Protein AF-0000000082341548 (afdb_homodimer)

Nearest PDB structures (foldseek):
  8r2v-assembly1_B  TM=9.257E-01  e=2.436E-39  Gelatoporia subvermispora
  8r2w-assembly1_B  TM=9.391E-01  e=2.231E-36  Trametes versicolor
  3n9t-assembly1_A-2  TM=8.975E-01  e=8.290E-33  Pseudomonas putida
  2xsr-assembly1_A-2  TM=8.683E-01  e=1.293E-25  Acinetobacter radioresistens
  2xsu-assembly1_A-2  TM=8.547E-01  e=1.013E-25  Acinetobacter radioresistens

Foldseek 3Di:
DPPPDDDDPFPDQPDDDLVCVLVSVLRVLVPDPDQVVSQVVNVVSVVVSCVCVVVVQDPVNVVVVVVLVVQQVVVDDPARNSVLVVCLLVLNQQVVCCLQFPDDPPADDAFGPDRHDDDQAEADEFLAEQAPAPPFQKEKEKEFEAARVRQGDWFKKKKKAFAHPQRDALSPDPPRPGHGRIHIYTQHNRRIGIYMHGFFAKDFDDLPTSVVVVCVVVVAGRIAAGWMWIWIDDPQWDIGTHIAGEPDHPCLPRHSSPGHDPSRHFHKDFQADPVVCVVSVHDGGGIYHYYYHYIGTPVRRLVVSLVVQCVVQVVVVFGWDDDPSHTGGDDDD/DPPPDDDDPFPDDPDDDLVCVLVSVLRVLVPDPPQVVSQVVNVVSVVVSCVCVVVVQDPVNVVVVVVLVVQQVVVDDPQRNSVVVVCLLVLNQQVVCCLQFPDDPPADDAFGPDRHDDDQAEADEFLAEQAPAPPFQKEKEKEFEAARVRQGDWFKKKKKAFAHPAGDALSPDPPRPGHGRIHIYTQHNRRIGIYMYGFFAKDFDDLPTSVVVVCVVVVAGRIAAGWMWIWIDDPQWDIGTHIAGEPDHPCLPRHSSPGHDPSRHFHKDFQADPVVCVVSVHDGGGIYHYYYHYIGTPVRRLVVSLVVQCVVQVVVVFGWDDDPSHTGGDDDD

Organism: NCBI:txid1220207

Radius of gyration: 29.76 Å; Cα contacts (8 Å, |Δi|>4): 1393; chains: 2; bounding box: 48×99×62 Å

Sequence (666 aa):
MPPTTPPSTLPPMKDLTTENITENVHLVNSQCTDPRLRYLLHRIVTHLHEFCLETRLGTEEWAAGVKFLTEIGQISDDLRHEMILLSDTLGVSSLVDAINHPRRPPATEGTVLGPFHTHDAEDMSHGAVLHSDPDATKLLVLASIKDCDGNPVDGVKVDVWEGDSKGFYDVQNPNRTGPDGRGVLRSDENGEFFFQAIVPVPYPIPMDGPVGKMLVALGRHPNRPGHVHFMLDKPGYDLLITALYPRGDPYETSDPVFGVKESLVVDLTTVEDEGMAKKYGVKVGTKLLKHDFVLLTEPQARELRKKNAIEAMEKQGRKVVFHNDLPIPAESSMPPTTPPSTLPPMKDLTTENITENVHLVNSQCTDPRLRYLLHRIVTHLHEFCLETRLGTEEWAAGVKFLTEIGQISDDLRHEMILLSDTLGVSSLVDAINHPRRPPATEGTVLGPFHTHDAEDMSHGAVLHSDPDATKLLVLASIKDCDGNPVDGVKVDVWEGDSKGFYDVQNPNRTGPDGRGVLRSDENGEFFFQAIVPVPYPIPMDGPVGKMLVALGRHPNRPGHVHFMLDKPGYDLLITALYPRGDPYETSDPVFGVKESLVVDLTTVEDEGMAKKYGVKVGTKLLKHDFVLLTEPQARELRKKNAIEAMEKQGRKVVFHNDLPIPAESS

Secondary structure (DSSP, 8-state):
----SPPPSSPP--S--TTTHHHHHHHHHTT-S-HHHHHHHHHHHHHHHHHHHHHT--HHHHHHHHHHHHHHHHH--SS--HHHHHHHHTTHHHHHHHHHS---TTSPPP----S---S-PPB--TT-B----TTSPEEEEEEEEEETTS-B-TT-EEEEE---TTS--GGG-TT--S--SEEEEE--TTSEEEEEEE----EEPP-SSHHHHHHHHHT---EEPP-EEEEEE-TTB--EEEEEEETT-TTTT--TT----GGGEE--EE--SHHHHHHHT--TT-EEEEEEEEEPBHHHHHHHHHHHHHHHHHHTT--EEEETTEEEEPP--/----SPPPSSPPPP---TTTHHHHHHHHHTT-S-HHHHHHHHHHHHHHHHHHHHHT--HHHHHHHHHHHHHHHHH--SS--HHHHHHHHTTHHHHHHHHHS---TTSPPP----S---S-PPB--TT-B----TTSPEEEEEEEEEETTS-B-TT-EEEEE---TTS--GGG-TT--S--SEEEEE--TTSEEEEEEE----EEPP-SSHHHHHHHHHT---EEPP-EEEEEE-TTB--EEEEEEETT-TTTT--TT----GGGEE--EE--SHHHHHHHT--TT-EEEEEEEEEPBHHHHHHHHHHHHHHHHHHTT--EEEETTEEEEPP--

Solvent-accessible surface area (backbone atoms only — not comparable to full-atom values): 35136 Å² total; per-residue (Å²): 109,77,72,82,69,75,65,73,90,59,74,67,55,66,62,61,38,84,84,44,41,65,59,45,52,46,57,58,43,62,55,21,79,48,65,61,60,36,50,52,52,45,49,51,46,51,41,54,52,48,50,38,56,64,48,52,44,43,62,68,57,50,51,50,50,47,50,45,50,29,48,26,13,54,70,32,55,97,66,39,40,45,53,54,47,45,34,22,54,62,41,48,43,29,41,36,43,45,53,66,48,51,64,54,85,76,27,53,68,61,32,46,78,69,54,79,74,73,87,72,49,47,82,46,59,78,55,38,69,35,55,84,62,82,85,36,54,55,21,40,39,45,36,34,32,22,35,78,84,65,46,53,39,51,63,30,36,34,39,33,41,34,45,38,71,68,27,48,42,43,84,75,40,91,80,56,85,63,74,46,25,32,31,26,38,53,23,35,84,72,4,37,41,38,35,29,43,55,58,50,39,46,25,58,55,80,57,89,48,57,61,23,53,49,31,56,66,27,60,46,67,51,38,32,41,20,40,44,36,38,33,40,43,39,94,68,37,41,70,40,35,25,54,42,26,56,63,84,44,81,26,61,41,52,36,46,42,56,49,59,35,63,92,34,49,37,72,71,49,57,37,78,42,66,65,60,17,62,73,64,72,50,55,67,65,33,32,28,40,72,52,77,43,23,41,42,39,36,69,59,36,50,50,52,38,50,54,52,47,49,53,42,28,46,74,69,74,40,56,72,40,71,59,95,88,35,63,36,75,47,76,84,126,109,76,73,82,69,76,64,74,92,59,75,68,52,67,68,60,37,84,85,43,41,65,58,48,51,45,56,58,42,62,54,22,79,48,63,62,61,36,50,54,52,46,49,51,44,50,41,53,52,50,50,39,57,63,49,52,42,42,62,68,57,50,52,50,50,47,51,45,50,30,49,26,13,53,68,31,54,98,67,40,39,44,51,55,46,46,34,21,55,62,39,47,45,30,44,36,43,45,52,67,49,51,62,52,87,77,28,53,67,61,33,46,78,69,55,78,75,74,88,73,49,49,82,47,59,77,56,38,69,34,53,84,61,83,86,38,53,56,21,40,38,46,36,34,30,21,35,78,85,65,45,54,39,51,62,30,38,34,39,36,39,35,47,38,71,68,28,48,41,42,84,75,41,92,80,54,87,63,74,46,25,33,30,26,38,53,23,36,83,71,4,36,43,38,34,30,44,54,58,52,40,48,25,59,54,80,57,89,49,59,61,23,52,49,31,56,67,27,61,45,68,52,38,31,41,21,38,45,36,37,34,40,44,40,95,70,37,42,71,39,36,26,51,42,27,58,64,83,44,81,25,60,41,53,35,45,42,57,49,62,36,61,92,33,48,38,72,70,49,57,38,79,44,67,66,58,16,62,72,64,73,51,56,69,65,34,32,27,38,72,50,76,43,22,42,44,38,36,68,58,35,50,51,52,38,49,52,51,46,50,53,40,29,47,76,71,74,39,57,70,40,70,57,95,88,35,64,37,75,47,75,83,126

InterPro domains:
  IPR000627 Intradiol ring-cleavage dioxygenase, C-terminal [PF00775] (114-277)
  IPR007535 Catechol dioxygenase, N-terminal [PF04444] (34-105)
  IPR015889 Intradiol ring-cleavage dioxygenase, core [G3DSA:2.60.130.10] (13-313)
  IPR015889 Intradiol ring-cleavage dioxygenase, core [SSF49482] (11-295)
  IPR039390 Hydroxyquinol/catechol 1,2-dioxygenase [cd03461] (19-296)
  IPR050770 Intradiol Ring-Cleavage Dioxygenase [PTHR33711] (21-304)

Structure (mmCIF, N/CA/C/O backbone):
data_AF-0000000082341548-model_v1
#
loop_
_entity.id
_entity.type
_entity.pdbx_description
1 polymer 'Intradiol ring-cleavage dioxygenase'
#
loop_
_atom_site.group_PDB
_atom_site.id
_atom_site.type_symbol
_atom_site.label_atom_id
_atom_site.label_alt_id
_atom_site.label_comp_id
_atom_site.label_asym_id
_atom_site.label_entity_id
_atom_site.label_seq_id
_atom_site.pdbx_PDB_ins_code
_atom_site.Cartn_x
_atom_site.Cartn_y
_atom_site.Cartn_z
_atom_site.occupancy
_atom_site.B_iso_or_equiv
_atom_site.auth_seq_id
_atom_site.auth_comp_id
_atom_site.auth_asym_id
_atom_site.auth_atom_id
_atom_site.pdbx_PDB_model_num
ATOM 1 N N . MET A 1 1 ? 18.797 14.516 21.672 1 35.66 1 MET A N 1
ATOM 2 C CA . MET A 1 1 ? 19.938 15.219 21.094 1 35.66 1 MET A CA 1
ATOM 3 C C . MET A 1 1 ? 19.562 15.867 19.766 1 35.66 1 MET A C 1
ATOM 5 O O . MET A 1 1 ? 18.672 15.383 19.078 1 35.66 1 MET A O 1
ATOM 9 N N . PRO A 1 2 ? 19.828 17.156 19.625 1 42.94 2 PRO A N 1
ATOM 10 C CA . PRO A 1 2 ? 19.562 17.797 18.328 1 42.94 2 PRO A CA 1
ATOM 11 C C . PRO A 1 2 ? 20.016 16.938 17.156 1 42.94 2 PRO A C 1
ATOM 13 O O . PRO A 1 2 ? 20.984 16.172 17.281 1 42.94 2 PRO A O 1
ATOM 16 N N . PRO A 1 3 ? 19.047 16.688 16.203 1 51.81 3 PRO A N 1
ATOM 17 C CA . PRO A 1 3 ? 19.422 15.828 15.078 1 51.81 3 PRO A CA 1
ATOM 18 C C . PRO A 1 3 ? 20.734 16.25 14.422 1 51.81 3 PRO A C 1
ATOM 20 O O . PRO A 1 3 ? 21 17.438 14.289 1 51.81 3 PRO A O 1
ATOM 23 N N . THR A 1 4 ? 21.766 15.422 14.531 1 52.91 4 THR A N 1
ATOM 24 C CA . THR A 1 4 ? 23.125 15.57 14.039 1 52.91 4 THR A CA 1
ATOM 25 C C . THR A 1 4 ? 23.156 15.609 12.516 1 52.91 4 THR A C 1
ATOM 27 O O . THR A 1 4 ? 24.234 15.68 11.906 1 52.91 4 THR A O 1
ATOM 30 N N . THR A 1 5 ? 22.109 15.234 11.875 1 55.88 5 THR A N 1
ATOM 31 C CA . THR A 1 5 ? 22.328 15.133 10.438 1 55.88 5 THR A CA 1
ATOM 32 C C . THR A 1 5 ? 22.125 16.484 9.758 1 55.88 5 THR A C 1
ATOM 34 O O . THR A 1 5 ? 21.156 17.188 10.031 1 55.88 5 THR A O 1
ATOM 37 N N . PRO A 1 6 ? 23.172 16.953 9.055 1 56.56 6 PRO A N 1
ATOM 38 C CA . PRO A 1 6 ? 23.078 18.234 8.359 1 56.56 6 PRO A CA 1
ATOM 39 C C . PRO A 1 6 ? 21.875 18.328 7.438 1 56.56 6 PRO A C 1
ATOM 41 O O . PRO A 1 6 ? 21.359 17.312 6.977 1 56.56 6 PRO A O 1
ATOM 44 N N . PRO A 1 7 ? 21.328 19.625 7.406 1 54.72 7 PRO A N 1
ATOM 45 C CA . PRO A 1 7 ? 20.219 19.859 6.461 1 54.72 7 PRO A CA 1
ATOM 46 C C . PRO A 1 7 ? 20.594 19.469 5.027 1 54.72 7 PRO A C 1
ATOM 48 O O . PRO A 1 7 ? 21.766 19.406 4.684 1 54.72 7 PRO A O 1
ATOM 51 N N . SER A 1 8 ? 19.578 19 4.246 1 59.19 8 SER A N 1
ATOM 52 C CA . SER A 1 8 ? 19.703 18.562 2.859 1 59.19 8 SER A CA 1
ATOM 53 C C . SER A 1 8 ? 20.359 19.656 2.004 1 59.19 8 SER A C 1
ATOM 55 O O . SER A 1 8 ? 20.203 20.844 2.277 1 59.19 8 SER A O 1
ATOM 57 N N . THR A 1 9 ? 21.328 19.312 1.207 1 63.72 9 THR A N 1
ATOM 58 C CA . THR A 1 9 ? 21.938 20.172 0.201 1 63.72 9 THR A CA 1
ATOM 59 C C . THR A 1 9 ? 20.969 20.422 -0.953 1 63.72 9 THR A C 1
ATOM 61 O O . THR A 1 9 ? 21.344 21.078 -1.939 1 63.72 9 THR A O 1
ATOM 64 N N . LEU A 1 10 ? 19.781 19.922 -0.752 1 68.88 10 LEU A N 1
ATOM 65 C CA . LEU A 1 10 ? 18.797 20.094 -1.819 1 68.88 10 LEU A CA 1
ATOM 66 C C . LEU A 1 10 ? 18.266 21.531 -1.84 1 68.88 10 LEU A C 1
ATOM 68 O O . LEU A 1 10 ? 18.312 22.219 -0.824 1 68.88 10 LEU A O 1
ATOM 72 N N . PRO A 1 11 ? 17.844 22.016 -3.066 1 67.19 11 PRO A N 1
ATOM 73 C CA . PRO A 1 11 ? 17.109 23.281 -3.088 1 67.19 11 PRO A CA 1
ATOM 74 C C . PRO A 1 11 ? 15.922 23.297 -2.125 1 67.19 11 PRO A C 1
ATOM 76 O O . PRO A 1 11 ? 15.336 22.25 -1.854 1 67.19 11 PRO A O 1
ATOM 79 N N . PRO A 1 12 ? 15.852 24.453 -1.554 1 71.56 12 PRO A N 1
ATOM 80 C CA . PRO A 1 12 ? 14.742 24.547 -0.604 1 71.56 12 PRO A CA 1
ATOM 81 C C . PRO A 1 12 ? 13.406 24.125 -1.217 1 71.56 12 PRO A C 1
ATOM 83 O O . PRO A 1 12 ? 13.141 24.406 -2.389 1 71.56 12 PRO A O 1
ATOM 86 N N . MET A 1 13 ? 12.703 23.109 -0.523 1 65.38 13 MET A N 1
ATOM 87 C CA . MET A 1 13 ? 11.359 22.703 -0.927 1 65.38 13 MET A CA 1
ATOM 88 C C . MET A 1 13 ? 10.406 23.906 -0.916 1 65.38 13 MET A C 1
ATOM 90 O O . MET A 1 13 ? 10.484 24.75 -0.026 1 65.38 13 MET A O 1
ATOM 94 N N . LYS A 1 14 ? 10.047 24.625 -1.919 1 61.66 14 LYS A N 1
ATOM 95 C CA . LYS A 1 14 ? 9.164 25.781 -2.043 1 61.66 14 LYS A CA 1
ATOM 96 C C . LYS A 1 14 ? 7.719 25.406 -1.726 1 61.66 14 LYS A C 1
ATOM 98 O O . LYS A 1 14 ? 7.25 24.344 -2.104 1 61.66 14 LYS A O 1
ATOM 103 N N . ASP A 1 15 ? 7.078 26.234 -1.051 1 70 15 ASP A N 1
ATOM 104 C CA . ASP A 1 15 ? 5.672 26.484 -0.755 1 70 15 ASP A CA 1
ATOM 105 C C . ASP A 1 15 ? 4.797 25.312 -1.215 1 70 15 ASP A C 1
ATOM 107 O O . ASP A 1 15 ? 4.273 25.328 -2.332 1 70 15 ASP A O 1
ATOM 111 N N . LEU A 1 16 ? 4.648 24.297 -0.429 1 75.44 16 LEU A N 1
ATOM 112 C CA . LEU A 1 16 ? 3.953 23.062 -0.777 1 75.44 16 LEU A CA 1
ATOM 113 C C . LEU A 1 16 ? 2.512 23.344 -1.187 1 75.44 16 LEU A C 1
ATOM 115 O O . LEU A 1 16 ? 1.784 24.047 -0.474 1 75.44 16 LEU A O 1
ATOM 119 N N . THR A 1 17 ? 2.203 23.094 -2.395 1 76.62 17 THR A N 1
ATOM 120 C CA . THR A 1 17 ? 0.848 23.125 -2.934 1 76.62 17 THR A CA 1
ATOM 121 C C . THR A 1 17 ? 0.479 21.781 -3.551 1 76.62 17 THR A C 1
ATOM 123 O O . THR A 1 17 ? 1.332 20.906 -3.697 1 76.62 17 THR A O 1
ATOM 126 N N . THR A 1 18 ? -0.819 21.562 -3.801 1 75.44 18 THR A N 1
ATOM 127 C CA . THR A 1 18 ? -1.267 20.359 -4.473 1 75.44 18 THR A CA 1
ATOM 128 C C . THR A 1 18 ? -0.593 20.203 -5.836 1 75.44 18 THR A C 1
ATOM 130 O O . THR A 1 18 ? -0.419 19.094 -6.332 1 75.44 18 THR A O 1
ATOM 133 N N . GLU A 1 19 ? -0.156 21.312 -6.352 1 79 19 GLU A N 1
ATOM 134 C CA . GLU A 1 19 ? 0.402 21.297 -7.703 1 79 19 GLU A CA 1
ATOM 135 C C . GLU A 1 19 ? 1.886 20.938 -7.684 1 79 19 GLU A C 1
ATOM 137 O O . GLU A 1 19 ? 2.416 20.422 -8.664 1 79 19 GLU A O 1
ATOM 142 N N . ASN A 1 20 ? 2.5 21.172 -6.535 1 88.06 20 ASN A N 1
ATOM 143 C CA . ASN A 1 20 ? 3.947 21 -6.602 1 88.06 20 ASN A CA 1
ATOM 144 C C . ASN A 1 20 ? 4.426 19.922 -5.641 1 88.06 20 ASN A C 1
ATOM 146 O O . ASN A 1 20 ? 5.613 19.594 -5.609 1 88.06 20 ASN A O 1
ATOM 150 N N . ILE A 1 21 ? 3.529 19.391 -4.898 1 90.56 21 ILE A N 1
ATOM 151 C CA . ILE A 1 21 ? 3.92 18.422 -3.875 1 90.56 21 ILE A CA 1
ATOM 152 C C . ILE A 1 21 ? 4.605 17.219 -4.527 1 90.56 21 ILE A C 1
ATOM 154 O O . ILE A 1 21 ? 5.602 16.719 -4.008 1 90.56 21 ILE A O 1
ATOM 158 N N . THR A 1 22 ? 4.125 16.75 -5.633 1 94.38 22 THR A N 1
ATOM 159 C CA . THR A 1 22 ? 4.723 15.602 -6.312 1 94.38 22 THR A CA 1
ATOM 160 C C . THR A 1 22 ? 6.168 15.898 -6.703 1 94.38 22 THR A C 1
ATOM 162 O O . THR A 1 22 ? 7.062 15.094 -6.453 1 94.38 22 THR A O 1
ATOM 165 N N . GLU A 1 23 ? 6.391 17.062 -7.242 1 93.62 23 GLU A N 1
ATOM 166 C CA . GLU A 1 23 ? 7.734 17.453 -7.645 1 93.62 23 GLU A CA 1
ATOM 167 C C . GLU A 1 23 ? 8.664 17.562 -6.441 1 93.62 23 GLU A C 1
ATOM 169 O O . GLU A 1 23 ? 9.844 17.219 -6.523 1 93.62 23 GLU A O 1
ATOM 174 N N . ASN A 1 24 ? 8.141 18.078 -5.367 1 92.19 24 ASN A N 1
ATOM 175 C CA . ASN A 1 24 ? 8.945 18.203 -4.152 1 92.19 24 ASN A CA 1
ATOM 176 C C . ASN A 1 24 ? 9.352 16.844 -3.609 1 92.19 24 ASN A C 1
ATOM 178 O O . ASN A 1 24 ? 10.492 16.656 -3.176 1 92.19 24 ASN A O 1
ATOM 182 N N . VAL A 1 25 ? 8.461 15.883 -3.617 1 94.44 25 VAL A N 1
ATOM 183 C CA . VAL A 1 25 ? 8.789 14.539 -3.143 1 94.44 25 VAL A CA 1
ATOM 184 C C . VAL A 1 25 ? 9.859 13.93 -4.039 1 94.44 25 VAL A C 1
ATOM 186 O O . VAL A 1 25 ? 10.812 13.32 -3.551 1 94.44 25 VAL A O 1
ATOM 189 N N . HIS A 1 26 ? 9.711 14.125 -5.375 1 95.06 26 HIS A N 1
ATOM 190 C CA . HIS A 1 26 ? 10.711 13.617 -6.309 1 95.06 26 HIS A CA 1
ATOM 191 C C . HIS A 1 26 ? 12.07 14.242 -6.047 1 95.06 26 HIS A C 1
ATOM 193 O O . HIS A 1 26 ? 13.102 13.562 -6.109 1 95.06 26 HIS A O 1
ATOM 199 N N . LEU A 1 27 ? 12.062 15.523 -5.773 1 92.38 27 LEU A N 1
ATOM 200 C CA . LEU A 1 27 ? 13.312 16.234 -5.512 1 92.38 27 LEU A CA 1
ATOM 201 C C . LEU A 1 27 ? 14.008 15.664 -4.277 1 92.38 27 LEU A C 1
ATOM 203 O O . LEU A 1 27 ? 15.211 15.391 -4.309 1 92.38 27 LEU A O 1
ATOM 207 N N . VAL A 1 28 ? 13.328 15.484 -3.25 1 91.56 28 VAL A N 1
ATOM 208 C CA . VAL A 1 28 ? 13.898 14.953 -2.016 1 91.56 28 VAL A CA 1
ATOM 209 C C . VAL A 1 28 ? 14.398 13.531 -2.248 1 91.56 28 VAL A C 1
ATOM 211 O O . VAL A 1 28 ? 15.461 13.148 -1.756 1 91.56 28 VAL A O 1
ATOM 214 N N . ASN A 1 29 ? 13.648 12.695 -3.006 1 94 29 ASN A N 1
ATOM 215 C CA . ASN A 1 29 ? 14.008 11.305 -3.279 1 94 29 ASN A CA 1
ATOM 216 C C . ASN A 1 29 ? 15.203 11.211 -4.227 1 94 29 ASN A C 1
ATOM 218 O O . ASN A 1 29 ? 15.836 10.156 -4.336 1 94 29 ASN A O 1
ATOM 222 N N . SER A 1 30 ? 15.508 12.273 -4.93 1 92.12 30 SER A N 1
ATOM 223 C CA . SER A 1 30 ? 16.594 12.258 -5.898 1 92.12 30 SER A CA 1
ATOM 224 C C . SER A 1 30 ? 17.953 12.102 -5.211 1 92.12 30 SER A C 1
ATOM 226 O O . SER A 1 30 ? 18.953 11.812 -5.863 1 92.12 30 SER A O 1
ATOM 228 N N . GLN A 1 31 ? 17.969 12.188 -3.908 1 91.75 31 GLN A N 1
ATOM 229 C CA . GLN A 1 31 ? 19.188 11.992 -3.135 1 91.75 31 GLN A CA 1
ATOM 230 C C . GLN A 1 31 ? 19.594 10.523 -3.088 1 91.75 31 GLN A C 1
ATOM 232 O O . GLN A 1 31 ? 20.719 10.188 -2.711 1 91.75 31 GLN A O 1
ATOM 237 N N . CYS A 1 32 ? 18.672 9.695 -3.414 1 94.69 32 CYS A N 1
ATOM 238 C CA . CYS A 1 32 ? 18.922 8.266 -3.389 1 94.69 32 CYS A CA 1
ATOM 239 C C . CYS A 1 32 ? 20.031 7.887 -4.367 1 94.69 32 CYS A C 1
ATOM 241 O O . CYS A 1 32 ? 19.938 8.203 -5.555 1 94.69 32 CYS A O 1
ATOM 243 N N . THR A 1 33 ? 21.016 7.133 -3.941 1 94.88 33 THR A N 1
ATOM 244 C CA . THR A 1 33 ? 22.172 6.809 -4.762 1 94.88 33 THR A CA 1
ATOM 245 C C . THR A 1 33 ? 21.922 5.547 -5.582 1 94.88 33 THR A C 1
ATOM 247 O O . THR A 1 33 ? 22.594 5.316 -6.594 1 94.88 33 THR A O 1
ATOM 250 N N . ASP A 1 34 ? 21.031 4.73 -5.199 1 96.12 34 ASP A N 1
ATOM 251 C CA . ASP A 1 34 ? 20.672 3.553 -5.98 1 96.12 34 ASP A CA 1
ATOM 252 C C . ASP A 1 34 ? 19.703 3.926 -7.109 1 96.12 34 ASP A C 1
ATOM 254 O O . ASP A 1 34 ? 18.547 4.25 -6.863 1 96.12 34 ASP A O 1
ATOM 258 N N . PRO A 1 35 ? 20.125 3.863 -8.328 1 95.88 35 PRO A N 1
ATOM 259 C CA . PRO A 1 35 ? 19.297 4.355 -9.43 1 95.88 35 PRO A CA 1
ATOM 260 C C . PRO A 1 35 ? 18.016 3.539 -9.609 1 95.88 35 PRO A C 1
ATOM 262 O O . PRO A 1 35 ? 17 4.074 -10.055 1 95.88 35 PRO A O 1
ATOM 265 N N . ARG A 1 36 ? 18.062 2.268 -9.281 1 97.25 36 ARG A N 1
ATOM 266 C CA . ARG A 1 36 ? 16.875 1.43 -9.414 1 97.25 36 ARG A CA 1
ATOM 267 C C . ARG A 1 36 ? 15.828 1.79 -8.375 1 97.25 36 ARG A C 1
ATOM 269 O O . ARG A 1 36 ? 14.656 1.979 -8.703 1 97.25 36 ARG A O 1
ATOM 276 N N . LEU A 1 37 ? 16.328 1.922 -7.125 1 97.44 37 LEU A N 1
ATOM 277 C CA . LEU A 1 37 ? 15.406 2.314 -6.059 1 97.44 37 LEU A CA 1
ATOM 278 C C . LEU A 1 37 ? 14.82 3.697 -6.324 1 97.44 37 LEU A C 1
ATOM 280 O O . LEU A 1 37 ? 13.625 3.922 -6.125 1 97.44 37 LEU A O 1
ATOM 284 N N . ARG A 1 38 ? 15.633 4.582 -6.77 1 96.62 38 ARG A N 1
ATOM 285 C CA . ARG A 1 38 ? 15.195 5.934 -7.094 1 96.62 38 ARG A CA 1
ATOM 286 C C . ARG A 1 38 ? 14.102 5.91 -8.156 1 96.62 38 ARG A C 1
ATOM 288 O O . ARG A 1 38 ? 13.102 6.625 -8.047 1 96.62 38 ARG A O 1
ATOM 295 N N . TYR A 1 39 ? 14.273 5.086 -9.195 1 96.25 39 TYR A N 1
ATOM 296 C CA . TYR A 1 39 ? 13.305 4.953 -10.273 1 96.25 39 TYR A CA 1
ATOM 297 C C . TYR A 1 39 ? 11.984 4.395 -9.75 1 96.25 39 TYR A C 1
ATOM 299 O O . TYR A 1 39 ? 10.914 4.926 -10.055 1 96.25 39 TYR A O 1
ATOM 307 N N . LEU A 1 40 ? 12.055 3.33 -8.93 1 97.81 40 LEU A N 1
ATOM 308 C CA . LEU A 1 40 ? 10.852 2.701 -8.391 1 97.81 40 LEU A CA 1
ATOM 309 C C . LEU A 1 40 ? 10.062 3.688 -7.543 1 97.81 40 LEU A C 1
ATOM 311 O O . LEU A 1 40 ? 8.844 3.811 -7.695 1 97.81 40 LEU A O 1
ATOM 315 N N . LEU A 1 41 ? 10.734 4.449 -6.664 1 97.94 41 LEU A N 1
ATOM 316 C CA . LEU A 1 41 ? 10.039 5.371 -5.773 1 97.94 41 LEU A CA 1
ATOM 317 C C . LEU A 1 41 ? 9.492 6.57 -6.543 1 97.94 41 LEU A C 1
ATOM 319 O O . LEU A 1 41 ? 8.445 7.113 -6.191 1 97.94 41 LEU A O 1
ATOM 323 N N . HIS A 1 42 ? 10.25 6.961 -7.562 1 97 42 HIS A N 1
ATOM 324 C CA . HIS A 1 42 ? 9.727 8.023 -8.414 1 97 42 HIS A CA 1
ATOM 325 C C . HIS A 1 42 ? 8.391 7.633 -9.031 1 97 42 HIS A C 1
ATOM 327 O O . HIS A 1 42 ? 7.434 8.406 -8.992 1 97 42 HIS A O 1
ATOM 333 N N . ARG A 1 43 ? 8.305 6.449 -9.539 1 97.12 43 ARG A N 1
ATOM 334 C CA . ARG A 1 43 ? 7.086 6 -10.203 1 97.12 43 ARG A CA 1
ATOM 335 C C . ARG A 1 43 ? 5.977 5.738 -9.195 1 97.12 43 ARG A C 1
ATOM 337 O O . ARG A 1 43 ? 4.816 6.07 -9.438 1 97.12 43 ARG A O 1
ATOM 344 N N . ILE A 1 44 ? 6.309 5.16 -8.016 1 97.81 44 ILE A N 1
ATOM 345 C CA . ILE A 1 44 ? 5.305 4.887 -6.992 1 97.81 44 ILE A CA 1
ATOM 346 C C . ILE A 1 44 ? 4.668 6.195 -6.531 1 97.81 44 ILE A C 1
ATOM 348 O O . ILE A 1 44 ? 3.441 6.285 -6.422 1 97.81 44 ILE A O 1
ATOM 352 N N . VAL A 1 45 ? 5.465 7.203 -6.246 1 98.06 45 VAL A N 1
ATOM 353 C CA . VAL A 1 45 ? 4.961 8.492 -5.785 1 98.06 45 VAL A CA 1
ATOM 354 C C . VAL A 1 45 ? 4.086 9.125 -6.867 1 98.06 45 VAL A C 1
ATOM 356 O O . VAL A 1 45 ? 3 9.633 -6.578 1 98.06 45 VAL A O 1
ATOM 359 N N . THR A 1 46 ? 4.547 9.023 -8.125 1 97.75 46 THR A N 1
ATOM 360 C CA . THR A 1 46 ? 3.779 9.586 -9.234 1 97.75 46 THR A CA 1
ATOM 361 C C . THR A 1 46 ? 2.402 8.93 -9.32 1 97.75 46 THR A C 1
ATOM 363 O O . THR A 1 46 ? 1.384 9.625 -9.375 1 97.75 46 THR A O 1
ATOM 366 N N . HIS A 1 47 ? 2.332 7.637 -9.305 1 98.38 47 HIS A N 1
ATOM 367 C CA . HIS A 1 47 ? 1.072 6.914 -9.43 1 98.38 47 HIS A CA 1
ATOM 368 C C . HIS A 1 47 ? 0.17 7.172 -8.227 1 98.38 47 HIS A C 1
ATOM 370 O O . HIS A 1 47 ? -1.039 7.355 -8.383 1 98.38 47 HIS A O 1
ATOM 376 N N . LEU A 1 48 ? 0.739 7.203 -6.98 1 98.31 48 LEU A N 1
ATOM 377 C CA . LEU A 1 48 ? -0.044 7.457 -5.777 1 98.31 48 LEU A CA 1
ATOM 378 C C . LEU A 1 48 ? -0.669 8.844 -5.816 1 98.31 48 LEU A C 1
ATOM 380 O O . LEU A 1 48 ? -1.856 9.008 -5.527 1 98.31 48 LEU A O 1
ATOM 384 N N . HIS A 1 49 ? 0.151 9.828 -6.148 1 97.75 49 HIS A N 1
ATOM 385 C CA . HIS A 1 49 ? -0.337 11.203 -6.172 1 97.75 49 HIS A CA 1
ATOM 386 C C . HIS A 1 49 ? -1.364 11.398 -7.281 1 97.75 49 HIS A C 1
ATOM 388 O O . HIS A 1 49 ? -2.379 12.07 -7.078 1 97.75 49 HIS A O 1
ATOM 394 N N . GLU A 1 50 ? -1.144 10.828 -8.461 1 96.75 50 GLU A N 1
ATOM 395 C CA . GLU A 1 50 ? -2.123 10.914 -9.539 1 96.75 50 GLU A CA 1
ATOM 396 C C . GLU A 1 50 ? -3.447 10.273 -9.133 1 96.75 50 GLU A C 1
ATOM 398 O O . GLU A 1 50 ? -4.52 10.805 -9.43 1 96.75 50 GLU A O 1
ATOM 403 N N . PHE A 1 51 ? -3.385 9.164 -8.5 1 97.56 51 PHE A N 1
ATOM 404 C CA . PHE A 1 51 ? -4.586 8.508 -7.984 1 97.56 51 PHE A CA 1
ATOM 405 C C . PHE A 1 51 ? -5.363 9.445 -7.07 1 97.56 51 PHE A C 1
ATOM 407 O O . PHE A 1 51 ? -6.578 9.594 -7.215 1 97.56 51 PHE A O 1
ATOM 414 N N . CYS A 1 52 ? -4.641 10.047 -6.07 1 97.44 52 CYS A N 1
ATOM 415 C CA . CYS A 1 52 ? -5.285 10.961 -5.137 1 97.44 52 CYS A CA 1
ATOM 416 C C . CYS A 1 52 ? -5.906 12.141 -5.871 1 97.44 52 CYS A C 1
ATOM 418 O O . CYS A 1 52 ? -7.047 12.523 -5.594 1 97.44 52 CYS A O 1
ATOM 420 N N . LEU A 1 53 ? -5.18 12.703 -6.828 1 95.25 53 LEU A N 1
ATOM 421 C CA . LEU A 1 53 ? -5.609 13.914 -7.52 1 95.25 53 LEU A CA 1
ATOM 422 C C . LEU A 1 53 ? -6.793 13.625 -8.438 1 95.25 53 LEU A C 1
ATOM 424 O O . LEU A 1 53 ? -7.77 14.383 -8.453 1 95.25 53 LEU A O 1
ATOM 428 N N . GLU A 1 54 ? -6.766 12.516 -9.156 1 93.88 54 GLU A N 1
ATOM 429 C CA . GLU A 1 54 ? -7.805 12.234 -10.141 1 93.88 54 GLU A CA 1
ATOM 430 C C . GLU A 1 54 ? -9.102 11.805 -9.469 1 93.88 54 GLU A C 1
ATOM 432 O O . GLU A 1 54 ? -10.195 12.109 -9.961 1 93.88 54 GLU A O 1
ATOM 437 N N . THR A 1 55 ? -8.969 11.133 -8.336 1 95.81 55 THR A N 1
ATOM 438 C CA . THR A 1 55 ? -10.164 10.617 -7.684 1 95.81 55 THR A CA 1
ATOM 439 C C . THR A 1 55 ? -10.664 11.602 -6.625 1 95.81 55 THR A C 1
ATOM 441 O O . THR A 1 55 ? -11.773 11.461 -6.113 1 95.81 55 THR A O 1
ATOM 444 N N . ARG A 1 56 ? -9.789 12.648 -6.34 1 96.19 56 ARG A N 1
ATOM 445 C CA . ARG A 1 56 ? -10.078 13.516 -5.207 1 96.19 56 ARG A CA 1
ATOM 446 C C . ARG A 1 56 ? -10.344 12.703 -3.945 1 96.19 56 ARG A C 1
ATOM 448 O O . ARG A 1 56 ? -11.375 12.867 -3.295 1 96.19 56 ARG A O 1
ATOM 455 N N . LEU A 1 57 ? -9.422 11.836 -3.602 1 97.25 57 LEU A N 1
ATOM 456 C CA . LEU A 1 57 ? -9.555 10.898 -2.488 1 97.25 57 LEU A CA 1
ATOM 457 C C . LEU A 1 57 ? -9.984 11.625 -1.219 1 97.25 57 LEU A C 1
ATOM 459 O O . LEU A 1 57 ? -9.359 12.609 -0.814 1 97.25 57 LEU A O 1
ATOM 463 N N . GLY A 1 58 ? -11.031 11.211 -0.604 1 96.62 58 GLY A N 1
ATOM 464 C CA . GLY A 1 58 ? -11.57 11.82 0.602 1 96.62 58 GLY A CA 1
ATOM 465 C C . GLY A 1 58 ? -10.789 11.453 1.853 1 96.62 58 GLY A C 1
ATOM 466 O O . GLY A 1 58 ? -10.117 10.422 1.895 1 96.62 58 GLY A O 1
ATOM 467 N N . THR A 1 59 ? -10.914 12.273 2.846 1 95 59 THR A N 1
ATOM 468 C CA . THR A 1 59 ? -10.234 12.039 4.117 1 95 59 THR A CA 1
ATOM 469 C C . THR A 1 59 ? -10.664 10.711 4.727 1 95 59 THR A C 1
ATOM 471 O O . THR A 1 59 ? -9.828 9.938 5.195 1 95 59 THR A O 1
ATOM 474 N N . GLU A 1 60 ? -11.938 10.469 4.711 1 96.31 60 GLU A N 1
ATOM 475 C CA . GLU A 1 60 ? -12.453 9.234 5.293 1 96.31 60 GLU A CA 1
ATOM 476 C C . GLU A 1 60 ? -11.992 8.008 4.5 1 96.31 60 GLU A C 1
ATOM 478 O O . GLU A 1 60 ? -11.727 6.953 5.078 1 96.31 60 GLU A O 1
ATOM 483 N N . GLU A 1 61 ? -11.969 8.141 3.199 1 98.06 61 GLU A N 1
ATOM 484 C CA . GLU A 1 61 ? -11.477 7.059 2.352 1 98.06 61 GLU A CA 1
ATOM 485 C C . GLU A 1 61 ? -10 6.781 2.605 1 98.06 61 GLU A C 1
ATOM 487 O O . GLU A 1 61 ? -9.578 5.621 2.67 1 98.06 61 GLU A O 1
ATOM 492 N N . TRP A 1 62 ? -9.234 7.871 2.689 1 97.62 62 TRP A N 1
ATOM 493 C CA . TRP A 1 62 ? -7.824 7.754 3.041 1 97.62 62 TRP A CA 1
ATOM 494 C C . TRP A 1 62 ? -7.656 7.051 4.383 1 97.62 62 TRP A C 1
ATOM 496 O O . TRP A 1 62 ? -6.852 6.125 4.508 1 97.62 62 TRP A O 1
ATOM 506 N N . ALA A 1 63 ? -8.422 7.43 5.402 1 96.75 63 ALA A N 1
ATOM 507 C CA . ALA A 1 63 ? -8.359 6.82 6.73 1 96.75 63 ALA A CA 1
ATOM 508 C C . ALA A 1 63 ? -8.719 5.34 6.672 1 96.75 63 ALA A C 1
ATOM 510 O O . ALA A 1 63 ? -8.086 4.516 7.336 1 96.75 63 ALA A O 1
ATOM 511 N N . ALA A 1 64 ? -9.727 5 5.895 1 97.81 64 ALA A N 1
ATOM 512 C CA . ALA A 1 64 ? -10.125 3.605 5.723 1 97.81 64 ALA A CA 1
ATOM 513 C C . ALA A 1 64 ? -9.008 2.793 5.07 1 97.81 64 ALA A C 1
ATOM 515 O O . ALA A 1 64 ? -8.773 1.641 5.445 1 97.81 64 ALA A O 1
ATOM 516 N N . GLY A 1 65 ? -8.328 3.393 4.043 1 98.19 65 GLY A N 1
ATOM 517 C CA . GLY A 1 65 ? -7.195 2.729 3.418 1 98.19 65 GLY A CA 1
ATOM 518 C C . GLY A 1 65 ? -6.047 2.475 4.375 1 98.19 65 GLY A C 1
ATOM 519 O O . GLY A 1 65 ? -5.461 1.391 4.375 1 98.19 65 GLY A O 1
ATOM 520 N N . VAL A 1 66 ? -5.754 3.508 5.195 1 97.5 66 VAL A N 1
ATOM 521 C CA . VAL A 1 66 ? -4.703 3.383 6.195 1 97.5 66 VAL A CA 1
ATOM 522 C C . VAL A 1 66 ? -5.043 2.254 7.168 1 97.5 66 VAL A C 1
ATOM 524 O O . VAL A 1 66 ? -4.207 1.388 7.438 1 97.5 66 VAL A O 1
ATOM 527 N N . LYS A 1 67 ? -6.23 2.234 7.66 1 97.88 67 LYS A N 1
ATOM 528 C CA . LYS A 1 67 ? -6.676 1.191 8.578 1 97.88 67 LYS A CA 1
ATOM 529 C C . LYS A 1 67 ? -6.621 -0.183 7.918 1 97.88 67 LYS A C 1
ATOM 531 O O . LYS A 1 67 ? -6.16 -1.151 8.531 1 97.88 67 LYS A O 1
ATOM 536 N N . PHE A 1 68 ? -7.094 -0.278 6.727 1 98.62 68 PHE A N 1
ATOM 537 C CA . PHE A 1 68 ? -7.137 -1.506 5.941 1 98.62 68 PHE A CA 1
ATOM 538 C C . PHE A 1 68 ? -5.742 -2.107 5.805 1 98.62 68 PHE A C 1
ATOM 540 O O . PHE A 1 68 ? -5.531 -3.275 6.137 1 98.62 68 PHE A O 1
ATOM 547 N N . LEU A 1 69 ? -4.754 -1.304 5.387 1 98.69 69 LEU A N 1
ATOM 548 C CA . LEU A 1 69 ? -3.391 -1.778 5.176 1 98.69 69 LEU A CA 1
ATOM 549 C C . LEU A 1 69 ? -2.723 -2.119 6.504 1 98.69 69 LEU A C 1
ATOM 551 O O . LEU A 1 69 ? -1.94 -3.068 6.586 1 98.69 69 LEU A O 1
ATOM 555 N N . THR A 1 70 ? -3.031 -1.324 7.527 1 98.5 70 THR A N 1
ATOM 556 C CA . THR A 1 70 ? -2.502 -1.611 8.859 1 98.5 70 THR A CA 1
ATOM 557 C C . THR A 1 70 ? -2.982 -2.975 9.344 1 98.5 70 THR A C 1
ATOM 559 O O . THR A 1 70 ? -2.182 -3.795 9.797 1 98.5 70 THR A O 1
ATOM 562 N N . GLU A 1 71 ? -4.258 -3.26 9.203 1 98.69 71 GLU A N 1
ATOM 563 C CA . GLU A 1 71 ? -4.844 -4.512 9.664 1 98.69 71 GLU A CA 1
ATOM 564 C C . GLU A 1 71 ? -4.301 -5.703 8.883 1 98.69 71 GLU A C 1
ATOM 566 O O . GLU A 1 71 ? -4.145 -6.797 9.43 1 98.69 71 GLU A O 1
ATOM 571 N N . ILE A 1 72 ? -4.008 -5.523 7.625 1 98.62 72 ILE A N 1
ATOM 572 C CA . ILE A 1 72 ? -3.428 -6.574 6.797 1 98.62 72 ILE A CA 1
ATOM 573 C C . ILE A 1 72 ? -2.082 -7.004 7.375 1 98.62 72 ILE A C 1
ATOM 575 O O . ILE A 1 72 ? -1.801 -8.203 7.488 1 98.62 72 ILE A O 1
ATOM 579 N N . GLY A 1 73 ? -1.249 -6.004 7.688 1 98.5 73 GLY A N 1
ATOM 580 C CA . GLY A 1 73 ? 0.013 -6.348 8.32 1 98.5 73 GLY A CA 1
ATOM 581 C C . GLY A 1 73 ? -0.163 -7.023 9.672 1 98.5 73 GLY A C 1
ATOM 582 O O . GLY A 1 73 ? 0.57 -7.957 10 1 98.5 73 GLY A O 1
ATOM 583 N N . GLN A 1 74 ? -1.106 -6.605 10.414 1 98.31 74 GLN A N 1
ATOM 584 C CA . GLN A 1 74 ? -1.289 -7.074 11.781 1 98.31 74 GLN A CA 1
ATOM 585 C C . GLN A 1 74 ? -1.773 -8.523 11.805 1 98.31 74 GLN A C 1
ATOM 587 O O . GLN A 1 74 ? -1.434 -9.281 12.719 1 98.31 74 GLN A O 1
ATOM 592 N N . ILE A 1 75 ? -2.59 -8.898 10.812 1 97.38 75 ILE A N 1
ATOM 593 C CA . ILE A 1 75 ? -3.135 -10.25 10.797 1 97.38 75 ILE A CA 1
ATOM 594 C C . ILE A 1 75 ? -2.133 -11.203 10.148 1 97.38 75 ILE A C 1
ATOM 596 O O . ILE A 1 75 ? -2.283 -12.422 10.242 1 97.38 75 ILE A O 1
ATOM 600 N N . SER A 1 76 ? -1.097 -10.703 9.492 1 96.38 76 SER A N 1
ATOM 601 C CA . SER A 1 76 ? -0.109 -11.516 8.789 1 96.38 76 SER A CA 1
ATOM 602 C C . SER A 1 76 ? 0.901 -12.117 9.766 1 96.38 76 SER A C 1
ATOM 604 O O . SER A 1 76 ? 1.261 -11.484 10.758 1 96.38 76 SER A O 1
ATOM 606 N N . ASP A 1 77 ? 1.321 -13.211 9.508 1 92.44 77 ASP A N 1
ATOM 607 C CA . ASP A 1 77 ? 2.404 -13.883 10.219 1 92.44 77 ASP A CA 1
ATOM 608 C C . ASP A 1 77 ? 3.141 -14.859 9.305 1 92.44 77 ASP A C 1
ATOM 610 O O . ASP A 1 77 ? 3.172 -14.672 8.086 1 92.44 77 ASP A O 1
ATOM 614 N N . ASP A 1 78 ? 3.801 -15.828 9.82 1 86.69 78 ASP A N 1
ATOM 615 C CA . ASP A 1 78 ? 4.637 -16.719 9.016 1 86.69 78 ASP A CA 1
ATOM 616 C C . ASP A 1 78 ? 3.787 -17.672 8.188 1 86.69 78 ASP A C 1
ATOM 618 O O . ASP A 1 78 ? 4.27 -18.25 7.207 1 86.69 78 ASP A O 1
ATOM 622 N N . LEU A 1 79 ? 2.549 -17.844 8.531 1 84.19 79 LEU A N 1
ATOM 623 C CA . LEU A 1 79 ? 1.685 -18.781 7.832 1 84.19 79 LEU A CA 1
ATOM 624 C C . LEU A 1 79 ? 0.541 -18.047 7.133 1 84.19 79 LEU A C 1
ATOM 626 O O . LEU A 1 79 ? 0.009 -18.547 6.133 1 84.19 79 LEU A O 1
ATOM 630 N N . ARG A 1 80 ? 0.206 -16.906 7.785 1 89.5 80 ARG A N 1
ATOM 631 C CA . ARG A 1 80 ? -0.86 -16.094 7.211 1 89.5 80 ARG A CA 1
ATOM 632 C C . ARG A 1 80 ? -0.288 -14.922 6.422 1 89.5 80 ARG A C 1
ATOM 634 O O . ARG A 1 80 ? 0.082 -13.898 7 1 89.5 80 ARG A O 1
ATOM 641 N N . HIS A 1 81 ? -0.366 -15.008 5.109 1 92.75 81 HIS A N 1
ATOM 642 C CA . HIS A 1 81 ? 0.22 -14 4.234 1 92.75 81 HIS A CA 1
ATOM 643 C C . HIS A 1 81 ? -0.856 -13.117 3.617 1 92.75 81 HIS A C 1
ATOM 645 O O . HIS A 1 81 ? -1.036 -13.109 2.396 1 92.75 81 HIS A O 1
ATOM 651 N N . GLU A 1 82 ? -1.456 -12.25 4.469 1 96.81 82 GLU A N 1
ATOM 652 C CA . GLU A 1 82 ? -2.59 -11.43 4.059 1 96.81 82 GLU A CA 1
ATOM 653 C C . GLU A 1 82 ? -2.17 -10.391 3.023 1 96.81 82 GLU A C 1
ATOM 655 O O . GLU A 1 82 ? -2.951 -10.031 2.139 1 96.81 82 GLU A O 1
ATOM 660 N N . MET A 1 83 ? -0.93 -9.938 3.105 1 97.75 83 MET A N 1
ATOM 661 C CA . MET A 1 83 ? -0.457 -8.969 2.125 1 97.75 83 MET A CA 1
ATOM 662 C C . MET A 1 83 ? -0.286 -9.617 0.755 1 97.75 83 MET A C 1
ATOM 664 O O . MET A 1 83 ? -0.559 -8.984 -0.27 1 97.75 83 MET A O 1
ATOM 668 N N . ILE A 1 84 ? 0.191 -10.836 0.711 1 96.31 84 ILE A N 1
ATOM 669 C CA . ILE A 1 84 ? 0.264 -11.578 -0.544 1 96.31 84 ILE A CA 1
ATOM 670 C C . ILE A 1 84 ? -1.144 -11.805 -1.091 1 96.31 84 ILE A C 1
ATOM 672 O O . ILE A 1 84 ? -1.382 -11.656 -2.291 1 96.31 84 ILE A O 1
ATOM 676 N N . LEU A 1 85 ? -2.076 -12.156 -0.147 1 96.94 85 LEU A N 1
ATOM 677 C CA . LEU A 1 85 ? -3.465 -12.352 -0.549 1 96.94 85 LEU A CA 1
ATOM 678 C C . LEU A 1 85 ? -4.023 -11.094 -1.198 1 96.94 85 LEU A C 1
ATOM 680 O O . LEU A 1 85 ? -4.723 -11.164 -2.213 1 96.94 85 LEU A O 1
ATOM 684 N N . LEU A 1 86 ? -3.697 -9.922 -0.611 1 98.31 86 LEU A N 1
ATOM 685 C CA . LEU A 1 86 ? -4.113 -8.664 -1.227 1 98.31 86 LEU A CA 1
ATOM 686 C C . LEU A 1 86 ? -3.508 -8.516 -2.617 1 98.31 86 LEU A C 1
ATOM 688 O O . LEU A 1 86 ? -4.215 -8.195 -3.576 1 98.31 86 LEU A O 1
ATOM 692 N N . SER A 1 87 ? -2.227 -8.75 -2.707 1 97.88 87 SER A N 1
ATOM 693 C CA . SER A 1 87 ? -1.525 -8.672 -3.984 1 97.88 87 SER A CA 1
ATOM 694 C C . SER A 1 87 ? -2.166 -9.586 -5.023 1 97.88 87 SER A C 1
ATOM 696 O O . SER A 1 87 ? -2.344 -9.203 -6.176 1 97.88 87 SER A O 1
ATOM 698 N N . ASP A 1 88 ? -2.543 -10.773 -4.605 1 96.81 88 ASP A N 1
ATOM 699 C CA . ASP A 1 88 ? -3.174 -11.758 -5.48 1 96.81 88 ASP A CA 1
ATOM 700 C C . ASP A 1 88 ? -4.52 -11.25 -5.996 1 96.81 88 ASP A C 1
ATOM 702 O O . ASP A 1 88 ? -4.785 -11.305 -7.199 1 96.81 88 ASP A O 1
ATOM 706 N N . THR A 1 89 ? -5.301 -10.758 -5.113 1 97.25 89 THR A N 1
ATOM 707 C CA . THR A 1 89 ? -6.672 -10.391 -5.461 1 97.25 89 THR A CA 1
ATOM 708 C C . THR A 1 89 ? -6.703 -9.102 -6.273 1 97.25 89 THR A C 1
ATOM 710 O O . THR A 1 89 ? -7.711 -8.789 -6.91 1 97.25 89 THR A O 1
ATOM 713 N N . LEU A 1 90 ? -5.617 -8.375 -6.258 1 97.81 90 LEU A N 1
ATOM 714 C CA . LEU A 1 90 ? -5.523 -7.172 -7.082 1 97.81 90 LEU A CA 1
ATOM 715 C C . LEU A 1 90 ? -4.848 -7.48 -8.414 1 97.81 90 LEU A C 1
ATOM 717 O O . LEU A 1 90 ? -4.672 -6.59 -9.25 1 97.81 90 LEU A O 1
ATOM 721 N N . GLY A 1 91 ? -4.422 -8.734 -8.602 1 96.25 91 GLY A N 1
ATOM 722 C CA . GLY A 1 91 ? -3.818 -9.156 -9.859 1 96.25 91 GLY A CA 1
ATOM 723 C C . GLY A 1 91 ? -2.344 -8.812 -9.953 1 96.25 91 GLY A C 1
ATOM 724 O O . GLY A 1 91 ? -1.721 -9.023 -11 1 96.25 91 GLY A O 1
ATOM 725 N N . VAL A 1 92 ? -1.77 -8.297 -8.883 1 97.44 92 VAL A N 1
ATOM 726 C CA . VAL A 1 92 ? -0.388 -7.832 -8.914 1 97.44 92 VAL A CA 1
ATOM 727 C C . VAL A 1 92 ? 0.563 -9.023 -8.93 1 97.44 92 VAL A C 1
ATOM 729 O O . VAL A 1 92 ? 1.539 -9.039 -9.68 1 97.44 92 VAL A O 1
ATOM 732 N N . SER A 1 93 ? 0.271 -10.047 -8.094 1 95.88 93 SER A N 1
ATOM 733 C CA . SER A 1 93 ? 1.13 -11.219 -8.039 1 95.88 93 SER A CA 1
ATOM 734 C C . SER A 1 93 ? 1.257 -11.883 -9.406 1 95.88 93 SER A C 1
ATOM 736 O O . SER A 1 93 ? 2.361 -12.219 -9.836 1 95.88 93 SER A O 1
ATOM 738 N N . SER A 1 94 ? 0.132 -12.07 -10.055 1 94.25 94 SER A N 1
ATOM 739 C CA . SER A 1 94 ? 0.131 -12.68 -11.383 1 94.25 94 SER A CA 1
ATOM 740 C C . SER A 1 94 ? 0.914 -11.836 -12.375 1 94.25 94 SER A C 1
ATOM 742 O O . SER A 1 94 ? 1.659 -12.367 -13.203 1 94.25 94 SER A O 1
ATOM 744 N N . LEU A 1 95 ? 0.747 -10.57 -12.32 1 94.88 95 LEU A N 1
ATOM 745 C CA . LEU A 1 95 ? 1.428 -9.656 -13.227 1 94.88 95 LEU A CA 1
ATOM 746 C C . LEU A 1 95 ? 2.938 -9.695 -13.008 1 94.88 95 LEU A C 1
ATOM 748 O O . LEU A 1 95 ? 3.703 -9.781 -13.977 1 94.88 95 LEU A O 1
ATOM 752 N N . VAL A 1 96 ? 3.387 -9.656 -11.773 1 95.62 96 VAL A N 1
ATOM 753 C CA . VAL A 1 96 ? 4.809 -9.688 -11.445 1 95.62 96 VAL A CA 1
ATOM 754 C C . VAL A 1 96 ? 5.418 -11.008 -11.914 1 95.62 96 VAL A C 1
ATOM 756 O O . VAL A 1 96 ? 6.527 -11.031 -12.445 1 95.62 96 VAL A O 1
ATOM 759 N N . ASP A 1 97 ? 4.711 -12.07 -11.719 1 93.81 97 ASP A N 1
ATOM 760 C CA . ASP A 1 97 ? 5.188 -13.367 -12.203 1 93.81 97 ASP A CA 1
ATOM 761 C C . ASP A 1 97 ? 5.375 -13.344 -13.719 1 93.81 97 ASP A C 1
ATOM 763 O O . ASP A 1 97 ? 6.418 -13.773 -14.219 1 93.81 97 ASP A O 1
ATOM 767 N N . ALA A 1 98 ? 4.398 -12.883 -14.406 1 92.62 98 ALA A N 1
ATOM 768 C CA . ALA A 1 98 ? 4.441 -12.852 -15.867 1 92.62 98 ALA A CA 1
ATOM 769 C C . ALA A 1 98 ? 5.586 -11.969 -16.359 1 92.62 98 ALA A C 1
ATOM 771 O O . ALA A 1 98 ? 6.207 -12.273 -17.391 1 92.62 98 ALA A O 1
ATOM 772 N N . ILE A 1 99 ? 5.848 -10.906 -15.664 1 94.12 99 ILE A N 1
ATOM 773 C CA . ILE A 1 99 ? 6.918 -9.984 -16.031 1 94.12 99 ILE A CA 1
ATOM 774 C C . ILE A 1 99 ? 8.273 -10.664 -15.836 1 94.12 99 ILE A C 1
ATOM 776 O O . ILE A 1 99 ? 9.148 -10.57 -16.703 1 94.12 99 ILE A O 1
ATOM 780 N N . ASN A 1 100 ? 8.43 -11.398 -14.781 1 95.06 100 ASN A N 1
ATOM 781 C CA . ASN A 1 100 ? 9.75 -11.883 -14.391 1 95.06 100 ASN A CA 1
ATOM 782 C C . ASN A 1 100 ? 10.016 -13.281 -14.93 1 95.06 100 ASN A C 1
ATOM 784 O O . ASN A 1 100 ? 11.172 -13.719 -15 1 95.06 100 ASN A O 1
ATOM 788 N N . HIS A 1 101 ? 8.945 -13.977 -15.242 1 94.31 101 HIS A N 1
ATOM 789 C CA . HIS A 1 101 ? 9.055 -15.32 -15.805 1 94.31 101 HIS A CA 1
ATOM 790 C C . HIS A 1 101 ? 8.242 -15.445 -17.094 1 94.31 101 HIS A C 1
ATOM 792 O O . HIS A 1 101 ? 7.336 -16.281 -17.172 1 94.31 101 HIS A O 1
ATOM 798 N N . PRO A 1 102 ? 8.672 -14.602 -18.016 1 93 102 PRO A N 1
ATOM 799 C CA . PRO A 1 102 ? 7.957 -14.68 -19.297 1 93 102 PRO A CA 1
ATOM 800 C C . PRO A 1 102 ? 8.133 -16.031 -19.984 1 93 102 PRO A C 1
ATOM 802 O O . PRO A 1 102 ? 9.195 -16.641 -19.891 1 93 102 PRO A O 1
ATOM 805 N N . ARG A 1 103 ? 7.09 -16.438 -20.594 1 92.25 103 ARG A N 1
ATOM 806 C CA . ARG A 1 103 ? 7.09 -17.734 -21.281 1 92.25 103 ARG A CA 1
ATOM 807 C C . ARG A 1 103 ? 6.617 -17.578 -22.719 1 92.25 103 ARG A C 1
ATOM 809 O O . ARG A 1 103 ? 5.828 -16.688 -23.031 1 92.25 103 ARG A O 1
ATOM 816 N N . ARG A 1 104 ? 7.188 -18.375 -23.516 1 89.94 104 ARG A N 1
ATOM 817 C CA . ARG A 1 104 ? 6.719 -18.578 -24.875 1 89.94 104 ARG A CA 1
ATOM 818 C C . ARG A 1 104 ? 6.621 -20.078 -25.203 1 89.94 104 ARG A C 1
ATOM 820 O O . ARG A 1 104 ? 7.426 -20.875 -24.703 1 89.94 104 ARG A O 1
ATOM 827 N N . PRO A 1 105 ? 5.547 -20.375 -25.984 1 91.75 105 PRO A N 1
ATOM 828 C CA . PRO A 1 105 ? 5.504 -21.797 -26.375 1 91.75 105 PRO A CA 1
ATOM 829 C C . PRO A 1 105 ? 6.855 -22.297 -26.875 1 91.75 105 PRO A C 1
ATOM 831 O O . PRO A 1 105 ? 7.594 -21.578 -27.531 1 91.75 105 PRO A O 1
ATOM 834 N N . PRO A 1 106 ? 7.234 -23.453 -26.516 1 96.5 106 PRO A N 1
ATOM 835 C CA . PRO A 1 106 ? 6.383 -24.469 -25.891 1 96.5 106 PRO A CA 1
ATOM 836 C C . PRO A 1 106 ? 6.504 -24.484 -24.375 1 96.5 106 PRO A C 1
ATOM 838 O O . PRO A 1 106 ? 5.977 -25.375 -23.719 1 96.5 106 PRO A O 1
ATOM 841 N N . ALA A 1 107 ? 7.188 -23.516 -23.797 1 97.38 107 ALA A N 1
ATOM 842 C CA . ALA A 1 107 ? 7.434 -23.516 -22.359 1 97.38 107 ALA A CA 1
ATOM 843 C C . ALA A 1 107 ? 6.125 -23.438 -21.578 1 97.38 107 ALA A C 1
ATOM 845 O O . ALA A 1 107 ? 5.207 -22.703 -21.969 1 97.38 107 ALA A O 1
ATOM 846 N N . THR A 1 108 ? 6.043 -24.203 -20.516 1 97.62 108 THR A N 1
ATOM 847 C CA . THR A 1 108 ? 4.879 -24.188 -19.625 1 97.62 108 THR A CA 1
ATOM 848 C C . THR A 1 108 ? 4.723 -22.828 -18.969 1 97.62 108 THR A C 1
ATOM 850 O O . THR A 1 108 ? 5.699 -22.25 -18.484 1 97.62 108 THR A O 1
ATOM 853 N N . GLU A 1 109 ? 3.506 -22.266 -18.938 1 95 109 GLU A N 1
ATOM 854 C CA . GLU A 1 109 ? 3.23 -20.969 -18.328 1 95 109 GLU A CA 1
ATOM 855 C C . GLU A 1 109 ? 3.236 -21.062 -16.812 1 95 109 GLU A C 1
ATOM 857 O O . GLU A 1 109 ? 2.932 -22.125 -16.25 1 95 109 GLU A O 1
ATOM 862 N N . GLY A 1 110 ? 3.637 -19.984 -16.219 1 94.44 110 GLY A N 1
ATOM 863 C CA . GLY A 1 110 ? 3.594 -19.875 -14.766 1 94.44 110 GLY A CA 1
ATOM 864 C C . GLY A 1 110 ? 2.312 -19.25 -14.25 1 94.44 110 GLY A C 1
ATOM 865 O O . GLY A 1 110 ? 1.511 -18.734 -15.031 1 94.44 110 GLY A O 1
ATOM 866 N N . THR A 1 111 ? 2.057 -19.344 -12.977 1 92.5 111 THR A N 1
ATOM 867 C CA . THR A 1 111 ? 0.959 -18.672 -12.281 1 92.5 111 THR A CA 1
ATOM 868 C C . THR A 1 111 ? 1.376 -18.266 -10.867 1 92.5 111 THR A C 1
ATOM 870 O O . THR A 1 111 ? 2.559 -18.328 -10.523 1 92.5 111 THR A O 1
ATOM 873 N N . VAL A 1 112 ? 0.481 -17.766 -10.086 1 90.69 112 VAL A N 1
ATOM 874 C CA . VAL A 1 112 ? 0.767 -17.156 -8.789 1 90.69 112 VAL A CA 1
ATOM 875 C C . VAL A 1 112 ? 1.24 -18.234 -7.809 1 90.69 112 VAL A C 1
ATOM 877 O O . VAL A 1 112 ? 0.731 -19.344 -7.809 1 90.69 112 VAL A O 1
ATOM 880 N N . LEU A 1 113 ? 2.273 -17.922 -7 1 87.75 113 LEU A N 1
ATOM 881 C CA . LEU A 1 113 ? 2.725 -18.75 -5.887 1 87.75 113 LEU A CA 1
ATOM 882 C C . LEU A 1 113 ? 1.603 -18.953 -4.871 1 87.75 113 LEU A C 1
ATOM 884 O O . LEU A 1 113 ? 1.37 -20.078 -4.418 1 87.75 113 LEU A O 1
ATOM 888 N N . GLY A 1 114 ? 0.865 -17.891 -4.641 1 83.5 114 GLY A N 1
ATOM 889 C CA . GLY A 1 114 ? -0.215 -17.906 -3.664 1 83.5 114 GLY A CA 1
ATOM 890 C C . GLY A 1 114 ? 0.274 -17.844 -2.23 1 83.5 114 GLY A C 1
ATOM 891 O O . GLY A 1 114 ? 1.481 -17.812 -1.981 1 83.5 114 GLY A O 1
ATOM 892 N N . PRO A 1 115 ? -0.65 -17.906 -1.304 1 84.31 115 PRO A N 1
ATOM 893 C CA . PRO A 1 115 ? -0.295 -17.625 0.09 1 84.31 115 PRO A CA 1
ATOM 894 C C . PRO A 1 115 ? 0.01 -18.891 0.885 1 84.31 115 PRO A C 1
ATOM 896 O O . PRO A 1 115 ? 0.375 -18.812 2.061 1 84.31 115 PRO A O 1
ATOM 899 N N . PHE A 1 116 ? -0.021 -20.109 0.265 1 87.25 116 PHE A N 1
ATOM 900 C CA . PHE A 1 116 ? -0.077 -21.312 1.099 1 87.25 116 PHE A CA 1
ATOM 901 C C . PHE A 1 116 ? 1.174 -22.156 0.909 1 87.25 116 PHE A C 1
ATOM 903 O O . PHE A 1 116 ? 1.25 -23.281 1.413 1 87.25 116 PHE A O 1
ATOM 910 N N . HIS A 1 117 ? 2.152 -21.688 0.195 1 88.81 117 HIS A N 1
ATOM 911 C CA . HIS A 1 117 ? 3.396 -22.438 0.053 1 88.81 117 HIS A CA 1
ATOM 912 C C . HIS A 1 117 ? 4.227 -22.375 1.333 1 88.81 117 HIS A C 1
ATOM 914 O O . HIS A 1 117 ? 4.324 -21.312 1.965 1 88.81 117 HIS A O 1
ATOM 920 N N . THR A 1 118 ? 4.762 -23.484 1.705 1 87.06 118 THR A N 1
ATOM 921 C CA . THR A 1 118 ? 5.695 -23.562 2.822 1 87.06 118 THR A CA 1
ATOM 922 C C . THR A 1 118 ? 6.988 -24.25 2.404 1 87.06 118 THR A C 1
ATOM 924 O O . THR A 1 118 ? 7.059 -24.844 1.326 1 87.06 118 THR A O 1
ATOM 927 N N . HIS A 1 119 ? 7.977 -24.156 3.291 1 87.19 119 HIS A N 1
ATOM 928 C CA . HIS A 1 119 ? 9.281 -24.719 2.943 1 87.19 119 HIS A CA 1
ATOM 929 C C . HIS A 1 119 ? 9.578 -25.984 3.742 1 87.19 119 HIS A C 1
ATOM 931 O O . HIS A 1 119 ? 10.68 -26.531 3.658 1 87.19 119 HIS A O 1
ATOM 937 N N . ASP A 1 120 ? 8.586 -26.484 4.387 1 89.38 120 ASP A N 1
ATOM 938 C CA . ASP A 1 120 ? 8.844 -27.594 5.293 1 89.38 120 ASP A CA 1
ATOM 939 C C . ASP A 1 120 ? 8.406 -28.922 4.68 1 89.38 120 ASP A C 1
ATOM 941 O O . ASP A 1 120 ? 8.391 -29.953 5.355 1 89.38 120 ASP A O 1
ATOM 945 N N . ALA A 1 121 ? 8 -28.953 3.393 1 92.19 121 ALA A N 1
ATOM 946 C CA . ALA A 1 121 ? 7.605 -30.203 2.736 1 92.19 121 ALA A CA 1
ATOM 947 C C . ALA A 1 121 ? 8.758 -31.203 2.711 1 92.19 121 ALA A C 1
ATOM 949 O O . ALA A 1 121 ? 9.922 -30.812 2.557 1 92.19 121 ALA A O 1
ATOM 950 N N . GLU A 1 122 ? 8.516 -32.438 2.828 1 92 122 GLU A N 1
ATOM 951 C CA . GLU A 1 122 ? 9.523 -33.5 2.885 1 92 122 GLU A CA 1
ATOM 952 C C . GLU A 1 122 ? 9.859 -34 1.491 1 92 122 GLU A C 1
ATOM 954 O O . GLU A 1 122 ? 9.008 -34 0.599 1 92 122 GLU A O 1
ATOM 959 N N . ASP A 1 123 ? 11.094 -34.469 1.408 1 95.81 123 ASP A N 1
ATOM 960 C CA . ASP A 1 123 ? 11.461 -35.188 0.194 1 95.81 123 ASP A CA 1
ATOM 961 C C . ASP A 1 123 ? 10.727 -36.531 0.101 1 95.81 123 ASP A C 1
ATOM 963 O O . ASP A 1 123 ? 10.633 -37.281 1.085 1 95.81 123 ASP A O 1
ATOM 967 N N . MET A 1 124 ? 10.25 -36.812 -1.087 1 95.94 124 MET A N 1
ATOM 968 C CA . MET A 1 124 ? 9.469 -38.031 -1.293 1 95.94 124 MET A CA 1
ATOM 969 C C . MET A 1 124 ? 9.977 -38.781 -2.506 1 95.94 124 MET A C 1
ATOM 971 O O . MET A 1 124 ? 10.523 -38.219 -3.439 1 95.94 124 MET A O 1
ATOM 975 N N . SER A 1 125 ? 9.766 -40.094 -2.422 1 95.44 125 SER A N 1
ATOM 976 C CA . SER A 1 125 ? 10.094 -40.938 -3.566 1 95.44 125 SER A CA 1
ATOM 977 C C . SER A 1 125 ? 8.945 -40.969 -4.574 1 95.44 125 SER A C 1
ATOM 979 O O . SER A 1 125 ? 7.812 -40.625 -4.246 1 95.44 125 SER A O 1
ATOM 981 N N . HIS A 1 126 ? 9.305 -41.406 -5.785 1 96.25 126 HIS A N 1
ATOM 982 C CA . HIS A 1 126 ? 8.258 -41.594 -6.781 1 96.25 126 HIS A CA 1
ATOM 983 C C . HIS A 1 126 ? 7.172 -42.531 -6.262 1 96.25 126 HIS A C 1
ATOM 985 O O . HIS A 1 126 ? 7.473 -43.562 -5.652 1 96.25 126 HIS A O 1
ATOM 991 N N . GLY A 1 127 ? 5.961 -42.125 -6.516 1 95.06 127 GLY A N 1
ATOM 992 C CA . GLY A 1 127 ? 4.832 -42.938 -6.109 1 95.06 127 GLY A CA 1
ATOM 993 C C . GLY A 1 127 ? 4.324 -42.625 -4.719 1 95.06 127 GLY A C 1
ATOM 994 O O . GLY A 1 127 ? 3.309 -43.156 -4.281 1 95.06 127 GLY A O 1
ATOM 995 N N . ALA A 1 128 ? 4.941 -41.688 -4.094 1 94.62 128 ALA A N 1
ATOM 996 C CA . ALA A 1 128 ? 4.547 -41.312 -2.738 1 94.62 128 ALA A CA 1
ATOM 997 C C . ALA A 1 128 ? 3.125 -40.781 -2.717 1 94.62 128 ALA A C 1
ATOM 999 O O . ALA A 1 128 ? 2.625 -40.281 -3.732 1 94.62 128 ALA A O 1
ATOM 1000 N N . VAL A 1 129 ? 2.486 -40.938 -1.571 1 93.94 129 VAL A N 1
ATOM 1001 C CA . VAL A 1 129 ? 1.151 -40.406 -1.329 1 93.94 129 VAL A CA 1
ATOM 1002 C C . VAL A 1 129 ? 1.259 -39.031 -0.654 1 93.94 129 VAL A C 1
ATOM 1004 O O . VAL A 1 129 ? 1.797 -38.938 0.45 1 93.94 129 VAL A O 1
ATOM 1007 N N . LEU A 1 130 ? 0.728 -38.031 -1.308 1 92.75 130 LEU A N 1
ATOM 1008 C CA . LEU A 1 130 ? 0.872 -36.656 -0.846 1 92.75 130 LEU A CA 1
ATOM 1009 C C . LEU A 1 130 ? -0.062 -36.375 0.327 1 92.75 130 LEU A C 1
ATOM 1011 O O . LEU A 1 130 ? 0.228 -35.5 1.166 1 92.75 130 LEU A O 1
ATOM 1015 N N . HIS A 1 131 ? -1.256 -37.031 0.249 1 86.94 131 HIS A N 1
ATOM 1016 C CA . HIS A 1 131 ? -2.324 -36.688 1.175 1 86.94 131 HIS A CA 1
ATOM 1017 C C . HIS A 1 131 ? -2.779 -37.875 1.988 1 86.94 131 HIS A C 1
ATOM 1019 O O . HIS A 1 131 ? -2.875 -39 1.459 1 86.94 131 HIS A O 1
ATOM 1025 N N . SER A 1 132 ? -3.137 -37.594 3.229 1 81 132 SER A N 1
ATOM 1026 C CA . SER A 1 132 ? -3.664 -38.656 4.094 1 81 132 SER A CA 1
ATOM 1027 C C . SER A 1 132 ? -5.184 -38.594 4.18 1 81 132 SER A C 1
ATOM 1029 O O . SER A 1 132 ? -5.809 -39.406 4.867 1 81 132 SER A O 1
ATOM 1031 N N . ASP A 1 133 ? -5.789 -37.75 3.426 1 86.06 133 ASP A N 1
ATOM 1032 C CA . ASP A 1 133 ? -7.227 -37.531 3.498 1 86.06 133 ASP A CA 1
ATOM 1033 C C . ASP A 1 133 ? -8.008 -38.75 3.016 1 86.06 133 ASP A C 1
ATOM 1035 O O . ASP A 1 133 ? -8.102 -39 1.812 1 86.06 133 ASP A O 1
ATOM 1039 N N . PRO A 1 134 ? -8.656 -39.469 3.887 1 84.25 134 PRO A N 1
ATOM 1040 C CA . PRO A 1 134 ? -9.328 -40.688 3.486 1 84.25 134 PRO A CA 1
ATOM 1041 C C . PRO A 1 134 ? -10.594 -40.438 2.67 1 84.25 134 PRO A C 1
ATOM 1043 O O . PRO A 1 134 ? -11.07 -41.344 1.969 1 84.25 134 PRO A O 1
ATOM 1046 N N . ASP A 1 135 ? -11.164 -39.281 2.75 1 89.94 135 ASP A N 1
ATOM 1047 C CA . ASP A 1 135 ? -12.43 -38.969 2.096 1 89.94 135 ASP A CA 1
ATOM 1048 C C . ASP A 1 135 ? -12.203 -38.438 0.676 1 89.94 135 ASP A C 1
ATOM 1050 O O . ASP A 1 135 ? -13.156 -38.281 -0.091 1 89.94 135 ASP A O 1
ATOM 1054 N N . ALA A 1 136 ? -11.008 -38.312 0.338 1 93.12 136 ALA A N 1
ATOM 1055 C CA . ALA A 1 136 ? -10.703 -37.656 -0.932 1 93.12 136 ALA A CA 1
ATOM 1056 C C . ALA A 1 136 ? -10.727 -38.656 -2.084 1 93.12 136 ALA A C 1
ATOM 1058 O O . ALA A 1 136 ? -10.484 -39.844 -1.884 1 93.12 136 ALA A O 1
ATOM 1059 N N . THR A 1 137 ? -11.172 -38.156 -3.244 1 95.56 137 THR A N 1
ATOM 1060 C CA . THR A 1 137 ? -10.992 -38.938 -4.469 1 95.56 137 THR A CA 1
ATOM 1061 C C . THR A 1 137 ? -9.523 -39 -4.852 1 95.56 137 THR A C 1
ATOM 1063 O O . THR A 1 137 ? -8.875 -38 -5.066 1 95.56 137 THR A O 1
ATOM 1066 N N . LYS A 1 138 ? -9.008 -40.219 -4.961 1 95.75 138 LYS A N 1
ATOM 1067 C CA . LYS A 1 138 ? -7.59 -40.406 -5.23 1 95.75 138 LYS A CA 1
ATOM 1068 C C . LYS A 1 138 ? -7.242 -40.031 -6.664 1 95.75 138 LYS A C 1
ATOM 1070 O O . LYS A 1 138 ? -8.062 -40.156 -7.57 1 95.75 138 LYS A O 1
ATOM 1075 N N . LEU A 1 139 ? -6.027 -39.562 -6.852 1 97.56 139 LEU A N 1
ATOM 1076 C CA . LEU A 1 139 ? -5.512 -39.094 -8.133 1 97.56 139 LEU A CA 1
ATOM 1077 C C . LEU A 1 139 ? -4.074 -39.562 -8.344 1 97.56 139 LEU A C 1
ATOM 1079 O O . LEU A 1 139 ? -3.211 -39.312 -7.5 1 97.56 139 LEU A O 1
ATOM 1083 N N . LEU A 1 140 ? -3.904 -40.25 -9.406 1 97.94 140 LEU A N 1
ATOM 1084 C CA . LEU A 1 140 ? -2.545 -40.562 -9.844 1 97.94 140 LEU A CA 1
ATOM 1085 C C . LEU A 1 140 ? -2.025 -39.469 -10.797 1 97.94 140 LEU A C 1
ATOM 1087 O O . LEU A 1 140 ? -2.691 -39.125 -11.773 1 97.94 140 LEU A O 1
ATOM 1091 N N . VAL A 1 141 ? -0.869 -38.906 -10.492 1 98.38 141 VAL A N 1
ATOM 1092 C CA . VAL A 1 141 ? -0.245 -37.906 -11.352 1 98.38 141 VAL A CA 1
ATOM 1093 C C . VAL A 1 141 ? 0.997 -38.469 -12.016 1 98.38 141 VAL A C 1
ATOM 1095 O O . VAL A 1 141 ? 1.918 -38.938 -11.328 1 98.38 141 VAL A O 1
ATOM 1098 N N . LEU A 1 142 ? 0.986 -38.562 -13.273 1 98.25 142 LEU A N 1
ATOM 1099 C CA . LEU A 1 142 ? 2.133 -38.906 -14.102 1 98.25 142 LEU A CA 1
ATOM 1100 C C . LEU A 1 142 ? 2.639 -37.719 -14.891 1 98.25 142 LEU A C 1
ATOM 1102 O O . LEU A 1 142 ? 1.954 -37.219 -15.789 1 98.25 142 LEU A O 1
ATOM 1106 N N . ALA A 1 143 ? 3.889 -37.25 -14.586 1 98.62 143 ALA A N 1
ATOM 1107 C CA . ALA A 1 143 ? 4.375 -36.031 -15.211 1 98.62 143 ALA A CA 1
ATOM 1108 C C . ALA A 1 143 ? 5.797 -36.188 -15.734 1 98.62 143 ALA A C 1
ATOM 1110 O O . ALA A 1 143 ? 6.512 -37.125 -15.312 1 98.62 143 ALA A O 1
ATOM 1111 N N . SER A 1 144 ? 6.113 -35.406 -16.672 1 98.69 144 SER A N 1
ATOM 1112 C CA . SER A 1 144 ? 7.473 -35.344 -17.203 1 98.69 144 SER A CA 1
ATOM 1113 C C . SER A 1 144 ? 7.934 -33.906 -17.344 1 98.69 144 SER A C 1
ATOM 1115 O O . SER A 1 144 ? 7.117 -32.969 -17.312 1 98.69 144 SER A O 1
ATOM 1117 N N . ILE A 1 145 ? 9.234 -33.688 -17.406 1 98.88 145 ILE A N 1
ATOM 1118 C CA . ILE A 1 145 ? 9.859 -32.375 -17.578 1 98.88 145 ILE A CA 1
ATOM 1119 C C . ILE A 1 145 ? 10.82 -32.438 -18.766 1 98.88 145 ILE A C 1
ATOM 1121 O O . ILE A 1 145 ? 11.703 -33.281 -18.828 1 98.88 145 ILE A O 1
ATOM 1125 N N . LYS A 1 146 ? 10.586 -31.578 -19.656 1 98.75 146 LYS A N 1
ATOM 1126 C CA . LYS A 1 146 ? 11.469 -31.438 -20.812 1 98.75 146 LYS A CA 1
ATOM 1127 C C . LYS A 1 146 ? 11.906 -29.984 -20.984 1 98.75 146 LYS A C 1
ATOM 1129 O O . LYS A 1 146 ? 11.359 -29.078 -20.359 1 98.75 146 LYS A O 1
ATOM 1134 N N . ASP A 1 147 ? 12.992 -29.781 -21.719 1 98.25 147 ASP A N 1
ATOM 1135 C CA . ASP A 1 147 ? 13.352 -28.422 -22.141 1 98.25 147 ASP A CA 1
ATOM 1136 C C . ASP A 1 147 ? 12.664 -28.062 -23.453 1 98.25 147 ASP A C 1
ATOM 1138 O O . ASP A 1 147 ? 11.852 -28.828 -23.969 1 98.25 147 ASP A O 1
ATOM 1142 N N . CYS A 1 148 ? 12.922 -26.953 -23.984 1 97 148 CYS A N 1
ATOM 1143 C CA . CYS A 1 148 ? 12.211 -26.438 -25.141 1 97 148 CYS A CA 1
ATOM 1144 C C . CYS A 1 148 ? 12.594 -27.219 -26.406 1 97 148 CYS A C 1
ATOM 1146 O O . CYS A 1 148 ? 11.906 -27.125 -27.422 1 97 148 CYS A O 1
ATOM 1148 N N . ASP A 1 149 ? 13.602 -28 -26.328 1 96.88 149 ASP A N 1
ATOM 1149 C CA . ASP A 1 149 ? 14.031 -28.828 -27.453 1 96.88 149 ASP A CA 1
ATOM 1150 C C . ASP A 1 149 ? 13.461 -30.234 -27.344 1 96.88 149 ASP A C 1
ATOM 1152 O O . ASP A 1 149 ? 13.703 -31.078 -28.219 1 96.88 149 ASP A O 1
ATOM 1156 N N . GLY A 1 150 ? 12.82 -30.5 -26.297 1 97.5 150 GLY A N 1
ATOM 1157 C CA . GLY A 1 150 ? 12.164 -31.781 -26.141 1 97.5 150 GLY A CA 1
ATOM 1158 C C . GLY A 1 150 ? 13 -32.781 -25.359 1 97.5 150 GLY A C 1
ATOM 1159 O O . GLY A 1 150 ? 12.602 -33.938 -25.203 1 97.5 150 GLY A O 1
ATOM 1160 N N . ASN A 1 151 ? 14.164 -32.375 -24.906 1 98.31 151 ASN A N 1
ATOM 1161 C CA . ASN A 1 151 ? 15.008 -33.281 -24.109 1 98.31 151 ASN A CA 1
ATOM 1162 C C . ASN A 1 151 ? 14.523 -33.375 -22.672 1 98.31 151 ASN A C 1
ATOM 1164 O O . ASN A 1 151 ? 14.109 -32.375 -22.078 1 98.31 151 ASN A O 1
ATOM 1168 N N . PRO A 1 152 ? 14.609 -34.656 -22.188 1 98.62 152 PRO A N 1
ATOM 1169 C CA . PRO A 1 152 ? 14.258 -34.781 -20.781 1 98.62 152 PRO A CA 1
ATOM 1170 C C . PRO A 1 152 ? 15.188 -34 -19.859 1 98.62 152 PRO A C 1
ATOM 1172 O O . PRO A 1 152 ? 16.391 -33.938 -20.109 1 98.62 152 PRO A O 1
ATOM 1175 N N . VAL A 1 153 ? 14.672 -33.406 -18.844 1 98.69 153 VAL A N 1
ATOM 1176 C CA . VAL A 1 153 ? 15.469 -32.688 -17.844 1 98.69 153 VAL A CA 1
ATOM 1177 C C . VAL A 1 153 ? 15.445 -33.469 -16.531 1 98.69 153 VAL A C 1
ATOM 1179 O O . VAL A 1 153 ? 14.414 -33.5 -15.844 1 98.69 153 VAL A O 1
ATOM 1182 N N . ASP A 1 154 ? 16.562 -34.031 -16.125 1 98.12 154 ASP A N 1
ATOM 1183 C CA . ASP A 1 154 ? 16.656 -34.844 -14.922 1 98.12 154 ASP A CA 1
ATOM 1184 C C . ASP A 1 154 ? 17.031 -34 -13.711 1 98.12 154 ASP A C 1
ATOM 1186 O O . ASP A 1 154 ? 17.578 -32.906 -13.852 1 98.12 154 ASP A O 1
ATOM 1190 N N . GLY A 1 155 ? 16.625 -34.375 -12.57 1 98.25 155 GLY A N 1
ATOM 1191 C CA . GLY A 1 155 ? 17.078 -33.812 -11.32 1 98.25 155 GLY A CA 1
ATOM 1192 C C . GLY A 1 155 ? 16.359 -32.5 -10.977 1 98.25 155 GLY A C 1
ATOM 1193 O O . GLY A 1 155 ? 16.859 -31.719 -10.172 1 98.25 155 GLY A O 1
ATOM 1194 N N . VAL A 1 156 ? 15.289 -32.25 -11.625 1 98.81 156 VAL A N 1
ATOM 1195 C CA . VAL A 1 156 ? 14.508 -31.078 -11.289 1 98.81 156 VAL A CA 1
ATOM 1196 C C . VAL A 1 156 ? 13.805 -31.281 -9.945 1 98.81 156 VAL A C 1
ATOM 1198 O O . VAL A 1 156 ? 13.172 -32.312 -9.727 1 98.81 156 VAL A O 1
ATOM 1201 N N . LYS A 1 157 ? 14.016 -30.312 -9.023 1 98.69 157 LYS A N 1
ATOM 1202 C CA . LYS A 1 157 ? 13.242 -30.312 -7.781 1 98.69 157 LYS A CA 1
ATOM 1203 C C . LYS A 1 157 ? 11.797 -29.891 -8.039 1 98.69 157 LYS A C 1
ATOM 1205 O O . LYS A 1 157 ? 11.539 -28.812 -8.562 1 98.69 157 LYS A O 1
ATOM 1210 N N . VAL A 1 158 ? 10.875 -30.734 -7.688 1 98.44 158 VAL A N 1
ATOM 1211 C CA . VAL A 1 158 ? 9.453 -30.469 -7.898 1 98.44 158 VAL A CA 1
ATOM 1212 C C . VAL A 1 158 ? 8.742 -30.375 -6.551 1 98.44 158 VAL A C 1
ATOM 1214 O O . VAL A 1 158 ? 8.422 -31.406 -5.941 1 98.44 158 VAL A O 1
ATOM 1217 N N . ASP A 1 159 ? 8.477 -29.156 -6.117 1 98 159 ASP A N 1
ATOM 1218 C CA . ASP A 1 159 ? 7.629 -28.906 -4.953 1 98 159 ASP A CA 1
ATOM 1219 C C . ASP A 1 159 ? 6.148 -28.938 -5.332 1 98 159 ASP A C 1
ATOM 1221 O O . ASP A 1 159 ? 5.707 -28.156 -6.184 1 98 159 ASP A O 1
ATOM 1225 N N . VAL A 1 160 ? 5.434 -29.812 -4.711 1 97.5 160 VAL A N 1
ATOM 1226 C CA . VAL A 1 160 ? 4.012 -29.953 -5.02 1 97.5 160 VAL A CA 1
ATOM 1227 C C . VAL A 1 160 ? 3.184 -29.703 -3.762 1 97.5 160 VAL A C 1
ATOM 1229 O O . VAL A 1 160 ? 3.559 -30.156 -2.672 1 97.5 160 VAL A O 1
ATOM 1232 N N . TRP A 1 161 ? 2.051 -28.969 -3.871 1 96.25 161 TRP A N 1
ATOM 1233 C CA . TRP A 1 161 ? 1.142 -28.812 -2.74 1 96.25 161 TRP A CA 1
ATOM 1234 C C . TRP A 1 161 ? -0.288 -28.578 -3.221 1 96.25 161 TRP A C 1
ATOM 1236 O O . TRP A 1 161 ? -0.507 -28.062 -4.316 1 96.25 161 TRP A O 1
ATOM 1246 N N . GLU A 1 162 ? -1.246 -29.047 -2.479 1 95.06 162 GLU A N 1
ATOM 1247 C CA . GLU A 1 162 ? -2.676 -28.891 -2.73 1 95.06 162 GLU A CA 1
ATOM 1248 C C . GLU A 1 162 ? -3.475 -28.938 -1.433 1 95.06 162 GLU A C 1
ATOM 1250 O O . GLU A 1 162 ? -2.936 -29.281 -0.379 1 95.06 162 GLU A O 1
ATOM 1255 N N . GLY A 1 163 ? -4.684 -28.516 -1.526 1 92.44 163 GLY A N 1
ATOM 1256 C CA . GLY A 1 163 ? -5.586 -28.609 -0.389 1 92.44 163 GLY A CA 1
ATOM 1257 C C . GLY A 1 163 ? -6.191 -30 -0.228 1 92.44 163 GLY A C 1
ATOM 1258 O O . GLY A 1 163 ? -5.992 -30.859 -1.075 1 92.44 163 GLY A O 1
ATOM 1259 N N . ASP A 1 164 ? -6.98 -30.188 0.868 1 92.75 164 ASP A N 1
ATOM 1260 C CA . ASP A 1 164 ? -7.633 -31.453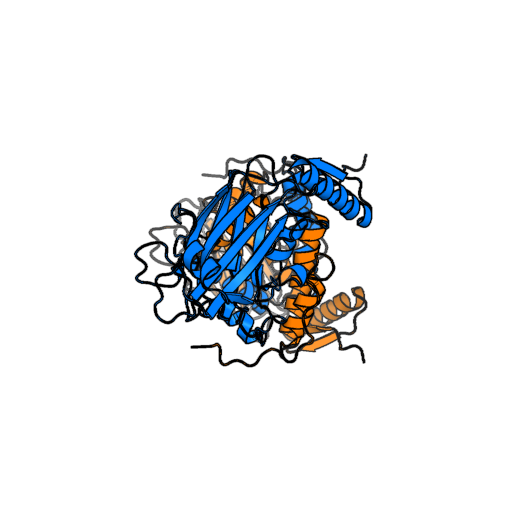 1.134 1 92.75 164 ASP A CA 1
ATOM 1261 C C . ASP A 1 164 ? -9.016 -31.516 0.494 1 92.75 164 ASP A C 1
ATOM 1263 O O . ASP A 1 164 ? -9.367 -30.641 -0.318 1 92.75 164 ASP A O 1
ATOM 1267 N N . SER A 1 165 ? -9.719 -32.562 0.775 1 92.38 165 SER A N 1
ATOM 1268 C CA . SER A 1 165 ? -11.008 -32.812 0.127 1 92.38 165 SER A CA 1
ATOM 1269 C C . SER A 1 165 ? -12.023 -31.75 0.515 1 92.38 165 SER A C 1
ATOM 1271 O O . SER A 1 165 ? -13.078 -31.625 -0.119 1 92.38 165 SER A O 1
ATOM 1273 N N . LYS A 1 166 ? -11.727 -30.984 1.573 1 90.5 166 LYS A N 1
ATOM 1274 C CA . LYS A 1 166 ? -12.625 -29.922 2.021 1 90.5 166 LYS A CA 1
ATOM 1275 C C . LYS A 1 166 ? -12.133 -28.562 1.545 1 90.5 166 LYS A C 1
ATOM 1277 O O . LYS A 1 166 ? -12.734 -27.531 1.86 1 90.5 166 LYS A O 1
ATOM 1282 N N . GLY A 1 167 ? -10.961 -28.609 0.828 1 87.94 167 GLY A N 1
ATOM 1283 C CA . GLY A 1 167 ? -10.445 -27.375 0.26 1 87.94 167 GLY A CA 1
ATOM 1284 C C . GLY A 1 167 ? -9.523 -26.625 1.201 1 87.94 167 GLY A C 1
ATOM 1285 O O . GLY A 1 167 ? -9.242 -25.438 0.997 1 87.94 167 GLY A O 1
ATOM 1286 N N . PHE A 1 168 ? -9.07 -27.266 2.227 1 89.12 168 PHE A N 1
ATOM 1287 C CA . PHE A 1 168 ? -8.188 -26.609 3.184 1 89.12 168 PHE A CA 1
ATOM 1288 C C . PHE A 1 168 ? -6.75 -27.062 2.996 1 89.12 168 PHE A C 1
ATOM 1290 O O . PHE A 1 168 ? -6.488 -28.25 2.852 1 89.12 168 PHE A O 1
ATOM 1297 N N . TYR A 1 169 ? -5.902 -26.062 2.967 1 91 169 TYR A N 1
ATOM 1298 C CA . TYR A 1 169 ? -4.484 -26.375 3.043 1 91 169 TYR A CA 1
ATOM 1299 C C . TYR A 1 169 ? -4.07 -26.703 4.473 1 91 169 TYR A C 1
ATOM 1301 O O . TYR A 1 169 ? -4.715 -26.25 5.426 1 91 169 TYR A O 1
ATOM 1309 N N . ASP A 1 170 ? -3.021 -27.422 4.609 1 89.19 170 ASP A N 1
ATOM 1310 C CA . ASP A 1 170 ? -2.578 -27.844 5.934 1 89.19 170 ASP A CA 1
ATOM 1311 C C . ASP A 1 170 ? -2.273 -26.641 6.824 1 89.19 170 ASP A C 1
ATOM 1313 O O . ASP A 1 170 ? -2.488 -26.688 8.039 1 89.19 170 ASP A O 1
ATOM 1317 N N . VAL A 1 171 ? -1.817 -25.531 6.266 1 86.81 171 VAL A N 1
ATOM 1318 C CA . VAL A 1 171 ? -1.405 -24.359 7.02 1 86.81 171 VAL A CA 1
ATOM 1319 C C . VAL A 1 171 ? -2.629 -23.688 7.641 1 86.81 171 VAL A C 1
ATOM 1321 O O . VAL A 1 171 ? -2.496 -22.828 8.523 1 86.81 171 VAL A O 1
ATOM 1324 N N . GLN A 1 172 ? -3.803 -24 7.219 1 86.5 172 GLN A N 1
ATOM 1325 C CA . GLN A 1 172 ? -5.035 -23.438 7.754 1 86.5 172 GLN A CA 1
ATOM 1326 C C . GLN A 1 172 ? -5.547 -24.25 8.938 1 86.5 172 GLN A C 1
ATOM 1328 O O . GLN A 1 172 ? -6.516 -23.859 9.594 1 86.5 172 GLN A O 1
ATOM 1333 N N . ASN A 1 173 ? -4.914 -25.422 9.133 1 85.5 173 ASN A N 1
ATOM 1334 C CA . ASN A 1 173 ? -5.266 -26.25 10.273 1 85.5 173 ASN A CA 1
ATOM 1335 C C . ASN A 1 173 ? -4.598 -25.766 11.555 1 85.5 173 ASN A C 1
ATOM 1337 O O . ASN A 1 173 ? -3.375 -25.844 11.695 1 85.5 173 ASN A O 1
ATOM 1341 N N . PRO A 1 174 ? -5.363 -25.297 12.461 1 84.88 174 PRO A N 1
ATOM 1342 C CA . PRO A 1 174 ? -4.766 -24.812 13.711 1 84.88 174 PRO A CA 1
ATOM 1343 C C . PRO A 1 174 ? -4.004 -25.906 14.461 1 84.88 174 PRO A C 1
ATOM 1345 O O .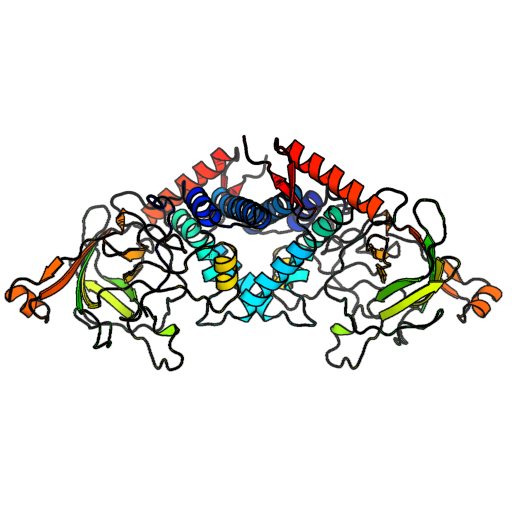 PRO A 1 174 ? -3.131 -25.594 15.281 1 84.88 174 PRO A O 1
ATOM 1348 N N . ASN A 1 175 ? -4.371 -27.172 14.188 1 87.38 175 ASN A N 1
ATOM 1349 C CA . ASN A 1 175 ? -3.723 -28.297 14.852 1 87.38 175 ASN A CA 1
ATOM 1350 C C . ASN A 1 175 ? -2.66 -28.938 13.961 1 87.38 175 ASN A C 1
ATOM 1352 O O . ASN A 1 175 ? -2.33 -30.109 14.133 1 87.38 175 ASN A O 1
ATOM 1356 N N . ARG A 1 176 ? -2.207 -28.203 13.078 1 86.88 176 ARG A N 1
ATOM 1357 C CA . ARG A 1 176 ? -1.208 -28.688 12.133 1 86.88 176 ARG A CA 1
ATOM 1358 C C . ARG A 1 176 ? 0.03 -29.203 12.859 1 86.88 176 ARG A C 1
ATOM 1360 O O . ARG A 1 176 ? 0.606 -28.484 13.688 1 86.88 176 ARG A O 1
ATOM 1367 N N . THR A 1 177 ? 0.44 -30.438 12.625 1 87.38 177 THR A N 1
ATOM 1368 C CA . THR A 1 177 ? 1.617 -31.031 13.258 1 87.38 177 THR A CA 1
ATOM 1369 C C . THR A 1 177 ? 2.74 -31.203 12.242 1 87.38 177 THR A C 1
ATOM 1371 O O . THR A 1 177 ? 3.875 -31.516 12.609 1 87.38 177 THR A O 1
ATOM 1374 N N . GLY A 1 178 ? 2.551 -31.016 11 1 87.06 178 GLY A N 1
ATOM 1375 C CA . GLY A 1 178 ? 3.5 -31.156 9.906 1 87.06 178 GLY A CA 1
ATOM 1376 C C . GLY A 1 178 ? 2.869 -30.984 8.539 1 87.06 178 GLY A C 1
ATOM 1377 O O . GLY A 1 178 ? 1.676 -30.688 8.438 1 87.06 178 GLY A O 1
ATOM 1378 N N . PRO A 1 179 ? 3.717 -31.156 7.562 1 90.56 179 PRO A N 1
ATOM 1379 C CA . PRO A 1 179 ? 3.199 -30.969 6.203 1 90.56 179 PRO A CA 1
ATOM 1380 C C . PRO A 1 179 ? 2.232 -32.094 5.793 1 90.56 179 PRO A C 1
ATOM 1382 O O . PRO A 1 179 ? 2.455 -33.25 6.109 1 90.56 179 PRO A O 1
ATOM 1385 N N . ASP A 1 180 ? 1.161 -31.75 5.23 1 91.31 180 ASP A N 1
ATOM 1386 C CA . ASP A 1 180 ? 0.164 -32.625 4.625 1 91.31 180 ASP A CA 1
ATOM 1387 C C . ASP A 1 180 ? -0.346 -32.031 3.307 1 91.31 180 ASP A C 1
ATOM 1389 O O . ASP A 1 180 ? -0.606 -30.844 3.207 1 91.31 180 ASP A O 1
ATOM 1393 N N . GLY A 1 181 ? -0.424 -32.875 2.348 1 93.38 181 GLY A N 1
ATOM 1394 C CA . GLY A 1 181 ? -0.815 -32.438 1.026 1 93.38 181 GLY A CA 1
ATOM 1395 C C . GLY A 1 181 ? 0.307 -31.719 0.284 1 93.38 181 GLY A C 1
ATOM 1396 O O . GLY A 1 181 ? 0.057 -30.859 -0.562 1 93.38 181 GLY A O 1
ATOM 1397 N N . ARG A 1 182 ? 1.462 -31.969 0.718 1 95.5 182 ARG A N 1
ATOM 1398 C CA . ARG A 1 182 ? 2.617 -31.359 0.065 1 95.5 182 ARG A CA 1
ATOM 1399 C C . ARG A 1 182 ? 3.814 -32.312 0.082 1 95.5 182 ARG A C 1
ATOM 1401 O O . ARG A 1 182 ? 3.912 -33.188 0.95 1 95.5 182 ARG A O 1
ATOM 1408 N N . GLY A 1 183 ? 4.723 -32.156 -0.822 1 96.5 183 GLY A N 1
ATOM 1409 C CA . GLY A 1 183 ? 5.926 -32.969 -0.943 1 96.5 183 GLY A CA 1
ATOM 1410 C C . GLY A 1 183 ? 6.887 -32.469 -1.999 1 96.5 183 GLY A C 1
ATOM 1411 O O . GLY A 1 183 ? 6.516 -31.625 -2.836 1 96.5 183 GLY A O 1
ATOM 1412 N N . VAL A 1 184 ? 8.109 -32.875 -1.84 1 98.12 184 VAL A N 1
ATOM 1413 C CA . VAL A 1 184 ? 9.133 -32.531 -2.818 1 98.12 184 VAL A CA 1
ATOM 1414 C C . VAL A 1 184 ? 9.602 -33.812 -3.541 1 98.12 184 VAL A C 1
ATOM 1416 O O . VAL A 1 184 ? 10 -34.781 -2.904 1 98.12 184 VAL A O 1
ATOM 1419 N N . LEU A 1 185 ? 9.477 -33.844 -4.844 1 98.06 185 LEU A N 1
ATOM 1420 C CA . LEU A 1 185 ? 9.961 -34.906 -5.695 1 98.06 185 LEU A CA 1
ATOM 1421 C C . LEU A 1 185 ? 11.094 -34.438 -6.594 1 98.06 185 LEU A C 1
ATOM 1423 O O . LEU A 1 185 ? 11.406 -33.25 -6.621 1 98.06 185 LEU A O 1
ATOM 1427 N N . ARG A 1 186 ? 11.711 -35.406 -7.305 1 98.44 186 ARG A N 1
ATOM 1428 C CA . ARG A 1 186 ? 12.719 -35.062 -8.305 1 98.44 186 ARG A CA 1
ATOM 1429 C C . ARG A 1 186 ? 12.5 -35.875 -9.586 1 98.44 186 ARG A C 1
ATOM 1431 O O . ARG A 1 186 ? 12.156 -37.062 -9.539 1 98.44 186 ARG A O 1
ATOM 1438 N N . SER A 1 187 ? 12.648 -35.188 -10.68 1 98.62 187 SER A N 1
ATOM 1439 C CA . SER A 1 187 ? 12.531 -35.906 -11.938 1 98.62 187 SER A CA 1
ATOM 1440 C C . SER A 1 187 ? 13.68 -36.875 -12.117 1 98.62 187 SER A C 1
ATOM 1442 O O . SER A 1 187 ? 14.812 -36.625 -11.703 1 98.62 187 SER A O 1
ATOM 1444 N N . ASP A 1 188 ? 13.43 -38 -12.797 1 98.38 188 ASP A N 1
ATOM 1445 C CA . ASP A 1 188 ? 14.453 -39 -13.023 1 98.38 188 ASP A CA 1
ATOM 1446 C C . ASP A 1 188 ? 15.195 -38.75 -14.328 1 98.38 188 ASP A C 1
ATOM 1448 O O . ASP A 1 188 ? 15.102 -37.688 -14.906 1 98.38 188 ASP A O 1
ATOM 1452 N N . GLU A 1 189 ? 15.969 -39.719 -14.773 1 98.06 189 GLU A N 1
ATOM 1453 C CA . GLU A 1 189 ? 16.828 -39.594 -15.945 1 98.06 189 GLU A CA 1
ATOM 1454 C C . GLU A 1 189 ? 16 -39.344 -17.203 1 98.06 189 GLU A C 1
ATOM 1456 O O . GLU A 1 189 ? 16.5 -38.75 -18.172 1 98.06 189 GLU A O 1
ATOM 1461 N N . ASN A 1 190 ? 14.805 -39.781 -17.203 1 98.31 190 ASN A N 1
ATOM 1462 C CA . ASN A 1 190 ? 13.922 -39.594 -18.344 1 98.31 190 ASN A CA 1
ATOM 1463 C C . ASN A 1 190 ? 13.055 -38.344 -18.172 1 98.31 190 ASN A C 1
ATOM 1465 O O . ASN A 1 190 ? 12.133 -38.094 -18.953 1 98.31 190 ASN A O 1
ATOM 1469 N N . GLY A 1 191 ? 13.305 -37.562 -17.094 1 98.69 191 GLY A N 1
ATOM 1470 C CA . GLY A 1 191 ? 12.523 -36.375 -16.781 1 98.69 191 GLY A CA 1
ATOM 1471 C C . GLY A 1 191 ? 11.172 -36.688 -16.172 1 98.69 191 GLY A C 1
ATOM 1472 O O . GLY A 1 191 ? 10.289 -35.812 -16.125 1 98.69 191 GLY A O 1
ATOM 1473 N N . GLU A 1 192 ? 11.031 -37.906 -15.75 1 98.5 192 GLU A N 1
ATOM 1474 C CA . GLU A 1 192 ? 9.711 -38.344 -15.305 1 98.5 192 GLU A CA 1
ATOM 1475 C C . GLU A 1 192 ? 9.617 -38.312 -13.781 1 98.5 192 GLU A C 1
ATOM 1477 O O . GLU A 1 192 ? 10.625 -38.469 -13.086 1 98.5 192 GLU A O 1
ATOM 1482 N N . PHE A 1 193 ? 8.492 -38.062 -13.242 1 98.38 193 PHE A N 1
ATOM 1483 C CA . PHE A 1 193 ? 8.133 -38.25 -11.844 1 98.38 193 PHE A CA 1
ATOM 1484 C C . PHE A 1 193 ? 6.645 -38.562 -11.695 1 98.38 193 PHE A C 1
ATOM 1486 O O . PHE A 1 193 ? 5.855 -38.25 -12.594 1 98.38 193 PHE A O 1
ATOM 1493 N N . PHE A 1 194 ? 6.273 -39.219 -10.648 1 98.25 194 PHE A N 1
ATOM 1494 C CA . PHE A 1 194 ? 4.867 -39.531 -10.414 1 98.25 194 PHE A CA 1
ATOM 1495 C C . PHE A 1 194 ? 4.582 -39.656 -8.922 1 98.25 194 PHE A C 1
ATOM 1497 O O . PHE A 1 194 ? 5.488 -39.906 -8.125 1 98.25 194 PHE A O 1
ATOM 1504 N N . PHE A 1 195 ? 3.402 -39.375 -8.508 1 97.94 195 PHE A N 1
ATOM 1505 C CA . PHE A 1 195 ? 2.951 -39.438 -7.125 1 97.94 195 PHE A CA 1
ATOM 1506 C C . PHE A 1 195 ? 1.438 -39.625 -7.055 1 97.94 195 PHE A C 1
ATOM 1508 O O . PHE A 1 195 ? 0.754 -39.562 -8.078 1 97.94 195 PHE A O 1
ATOM 1515 N N . GLN A 1 196 ? 0.986 -39.938 -5.926 1 96.62 196 GLN A N 1
ATOM 1516 C CA . GLN A 1 196 ? -0.445 -40.031 -5.66 1 96.62 196 GLN A CA 1
ATOM 1517 C C . GLN A 1 196 ? -0.951 -38.844 -4.879 1 96.62 196 GLN A C 1
ATOM 1519 O O . GLN A 1 196 ? -0.369 -38.469 -3.857 1 96.62 196 GLN A O 1
ATOM 1524 N N . ALA A 1 197 ? -1.885 -38.219 -5.43 1 96.38 197 ALA A N 1
ATOM 1525 C CA . ALA A 1 197 ? -2.535 -37.031 -4.867 1 96.38 197 ALA A CA 1
ATOM 1526 C C . ALA A 1 197 ? -4.043 -37.25 -4.75 1 96.38 197 ALA A C 1
ATOM 1528 O O . ALA A 1 197 ? -4.512 -38.375 -4.594 1 96.38 197 ALA A O 1
ATOM 1529 N N . ILE A 1 198 ? -4.785 -36.219 -4.594 1 96.5 198 ILE A N 1
ATOM 1530 C CA . ILE A 1 198 ? -6.242 -36.281 -4.617 1 96.5 198 ILE A CA 1
ATOM 1531 C C . ILE A 1 198 ? -6.777 -35.281 -5.668 1 96.5 198 ILE A C 1
ATOM 1533 O O . ILE A 1 198 ? -6.086 -34.344 -6.059 1 96.5 198 ILE A O 1
ATOM 1537 N N . VAL A 1 199 ? -7.977 -35.594 -6.18 1 97 199 VAL A N 1
ATOM 1538 C CA . VAL A 1 199 ? -8.609 -34.656 -7.094 1 97 199 VAL A CA 1
ATOM 1539 C C . VAL A 1 199 ? -8.914 -33.344 -6.355 1 97 199 VAL A C 1
ATOM 1541 O O . VAL A 1 199 ? -9.656 -33.344 -5.371 1 97 199 VAL A O 1
ATOM 1544 N N . PRO A 1 200 ? -8.289 -32.25 -6.824 1 95.88 200 PRO A N 1
ATOM 1545 C CA . PRO A 1 200 ? -8.5 -31 -6.09 1 95.88 200 PRO A CA 1
ATOM 1546 C C . PRO A 1 200 ? -9.938 -30.5 -6.172 1 95.88 200 PRO A C 1
ATOM 1548 O O . PRO A 1 200 ? -10.625 -30.75 -7.164 1 95.88 200 PRO A O 1
ATOM 1551 N N . VAL A 1 201 ? -10.367 -29.844 -5.164 1 94.69 201 VAL A N 1
ATOM 1552 C CA . VAL A 1 201 ? -11.703 -29.281 -5.102 1 94.69 201 VAL A CA 1
ATOM 1553 C C . VAL A 1 201 ? -11.617 -27.766 -4.91 1 94.69 201 VAL A C 1
ATOM 1555 O O . VAL A 1 201 ? -10.602 -27.25 -4.441 1 94.69 201 VAL A O 1
ATOM 1558 N N . PRO A 1 202 ? -12.672 -27.047 -5.371 1 94.94 202 PRO A N 1
ATOM 1559 C CA . PRO A 1 202 ? -12.672 -25.609 -5.141 1 94.94 202 PRO A CA 1
ATOM 1560 C C . PRO A 1 202 ? -12.641 -25.25 -3.656 1 94.94 202 PRO A C 1
ATOM 1562 O O . PRO A 1 202 ? -13.094 -26.031 -2.818 1 94.94 202 PRO A O 1
ATOM 1565 N N . TYR A 1 203 ? -12.125 -24.125 -3.361 1 93.38 203 TYR A N 1
ATOM 1566 C CA . TYR A 1 203 ? -12.047 -23.656 -1.983 1 93.38 203 TYR A CA 1
ATOM 1567 C C . TYR A 1 203 ? -12.031 -22.125 -1.928 1 93.38 203 TYR A C 1
ATOM 1569 O O . TYR A 1 203 ? -11.547 -21.469 -2.855 1 93.38 203 TYR A O 1
ATOM 1577 N N . PRO A 1 204 ? -12.492 -21.594 -0.877 1 93.56 204 PRO A N 1
ATOM 1578 C CA . PRO A 1 204 ? -12.43 -20.141 -0.697 1 93.56 204 PRO A CA 1
ATOM 1579 C C . PRO A 1 204 ? -11.062 -19.656 -0.19 1 93.56 204 PRO A C 1
ATOM 1581 O O . PRO A 1 204 ? -10.43 -20.344 0.615 1 93.56 204 PRO A O 1
ATOM 1584 N N . ILE A 1 205 ? -10.641 -18.562 -0.762 1 93.56 205 ILE A N 1
ATOM 1585 C CA . ILE A 1 205 ? -9.523 -17.906 -0.1 1 93.56 205 ILE A CA 1
ATOM 1586 C C . ILE A 1 205 ? -9.961 -17.406 1.279 1 93.56 205 ILE A C 1
ATOM 1588 O O . ILE A 1 205 ? -11.156 -17.344 1.573 1 93.56 205 ILE A O 1
ATOM 1592 N N . PRO A 1 206 ? -9.008 -17.078 2.141 1 91.88 206 PRO A N 1
ATOM 1593 C CA . PRO A 1 206 ? -9.375 -16.609 3.482 1 91.88 206 PRO A CA 1
ATOM 1594 C C . PRO A 1 206 ? -10.281 -15.391 3.461 1 91.88 206 PRO A C 1
ATOM 1596 O O . PRO A 1 206 ? -9.977 -14.406 2.779 1 91.88 206 PRO A O 1
ATOM 1599 N N . MET A 1 207 ? -11.367 -15.453 4.238 1 94.81 207 MET A N 1
ATOM 1600 C CA . MET A 1 207 ? -12.367 -14.383 4.227 1 94.81 207 MET A CA 1
ATOM 1601 C C . MET A 1 207 ? -12.469 -13.719 5.594 1 94.81 207 MET A C 1
ATOM 1603 O O . MET A 1 207 ? -13.281 -12.812 5.789 1 94.81 207 MET A O 1
ATOM 1607 N N . ASP A 1 208 ? -11.617 -14.086 6.531 1 95.12 208 ASP A N 1
ATOM 1608 C CA . ASP A 1 208 ? -11.742 -13.648 7.918 1 95.12 208 ASP A CA 1
ATOM 1609 C C . ASP A 1 208 ? -10.938 -12.375 8.164 1 95.12 208 ASP A C 1
ATOM 1611 O O . ASP A 1 208 ? -10.961 -11.828 9.273 1 95.12 208 ASP A O 1
ATOM 1615 N N . GLY A 1 209 ? -10.266 -11.906 7.207 1 97.31 209 GLY A N 1
ATOM 1616 C CA . GLY A 1 209 ? -9.438 -10.719 7.348 1 97.31 209 GLY A CA 1
ATOM 1617 C C . GLY A 1 209 ? -9.898 -9.562 6.488 1 97.31 209 GLY A C 1
ATOM 1618 O O . GLY A 1 209 ? -10.992 -9.602 5.918 1 97.31 209 GLY A O 1
ATOM 1619 N N . PRO A 1 210 ? -9.07 -8.445 6.422 1 98.5 210 PRO A N 1
ATOM 1620 C CA . PRO A 1 210 ? -9.422 -7.246 5.656 1 98.5 210 PRO A CA 1
ATOM 1621 C C . PRO A 1 210 ? -9.656 -7.543 4.176 1 98.5 210 PRO A C 1
ATOM 1623 O O . PRO A 1 210 ? -10.539 -6.941 3.557 1 98.5 210 PRO A O 1
ATOM 1626 N N . VAL A 1 211 ? -8.922 -8.445 3.588 1 98.31 211 VAL A N 1
ATOM 1627 C CA . VAL A 1 211 ? -9.086 -8.75 2.17 1 98.31 211 VAL A CA 1
ATOM 1628 C C . VAL A 1 211 ? -10.445 -9.398 1.933 1 98.31 211 VAL A C 1
ATOM 1630 O O . VAL A 1 211 ? -11.109 -9.117 0.929 1 98.31 211 VAL A O 1
ATOM 1633 N N . GLY A 1 212 ? -10.797 -10.305 2.863 1 97.81 212 GLY A N 1
ATOM 1634 C CA . GLY A 1 212 ? -12.141 -10.852 2.783 1 97.81 212 GLY A CA 1
ATOM 1635 C C . GLY A 1 212 ? -13.219 -9.781 2.805 1 97.81 212 GLY A C 1
ATOM 1636 O O . GLY A 1 212 ? -14.156 -9.82 2.01 1 97.81 212 GLY A O 1
ATOM 1637 N N . LYS A 1 213 ? -13.109 -8.812 3.736 1 98.19 213 LYS A N 1
ATOM 1638 C CA . LYS A 1 213 ? -14.047 -7.699 3.814 1 98.19 213 LYS A CA 1
ATOM 1639 C C . LYS A 1 213 ? -14.07 -6.902 2.514 1 98.19 213 LYS A C 1
ATOM 1641 O O . LYS A 1 213 ? -15.133 -6.445 2.078 1 98.19 213 LYS A O 1
ATOM 1646 N N . MET A 1 214 ? -12.93 -6.723 1.903 1 98.31 214 MET A N 1
ATOM 1647 C CA . MET A 1 214 ? -12.844 -6.035 0.617 1 98.31 214 MET A CA 1
ATOM 1648 C C . MET A 1 214 ? -13.609 -6.797 -0.459 1 98.31 214 MET A C 1
ATOM 1650 O O . MET A 1 214 ? -14.359 -6.195 -1.234 1 98.31 214 MET A O 1
ATOM 1654 N N . LEU A 1 215 ? -13.453 -8.102 -0.529 1 97.81 215 LEU A N 1
ATOM 1655 C CA . LEU A 1 215 ? -14.148 -8.898 -1.537 1 97.81 215 LEU A CA 1
ATOM 1656 C C . LEU A 1 215 ? -15.656 -8.797 -1.363 1 97.81 215 LEU A C 1
ATOM 1658 O O . LEU A 1 215 ? -16.391 -8.68 -2.346 1 97.81 215 LEU A O 1
ATOM 1662 N N . VAL A 1 216 ? -16.094 -8.82 -0.088 1 97.44 216 VAL A N 1
ATOM 1663 C CA . VAL A 1 216 ? -17.516 -8.672 0.192 1 97.44 216 VAL A CA 1
ATOM 1664 C C . VAL A 1 216 ? -18.016 -7.324 -0.323 1 97.44 216 VAL A C 1
ATOM 1666 O O . VAL A 1 216 ? -19.031 -7.25 -1.011 1 97.44 216 VAL A O 1
ATOM 1669 N N . ALA A 1 217 ? -17.297 -6.309 -0.03 1 97.44 217 ALA A N 1
ATOM 1670 C CA . ALA A 1 217 ? -17.672 -4.961 -0.457 1 97.44 217 ALA A CA 1
ATOM 1671 C C . ALA A 1 217 ? -17.719 -4.859 -1.979 1 97.44 217 ALA A C 1
ATOM 1673 O O . ALA A 1 217 ? -18.516 -4.098 -2.537 1 97.44 217 ALA A O 1
ATOM 1674 N N . LEU A 1 218 ? -16.938 -5.668 -2.658 1 96.88 218 LEU A N 1
ATOM 1675 C CA . LEU A 1 218 ? -16.828 -5.613 -4.109 1 96.88 218 LEU A CA 1
ATOM 1676 C C . LEU A 1 218 ? -17.828 -6.555 -4.77 1 96.88 218 LEU A C 1
ATOM 1678 O O . LEU A 1 218 ? -17.969 -6.562 -5.996 1 96.88 218 LEU A O 1
ATOM 1682 N N . GLY A 1 219 ? -18.453 -7.387 -3.979 1 95.75 219 GLY A N 1
ATOM 1683 C CA . GLY A 1 219 ? -19.391 -8.352 -4.527 1 95.75 219 GLY A CA 1
ATOM 1684 C C . GLY A 1 219 ? -18.719 -9.508 -5.23 1 95.75 219 GLY A C 1
ATOM 1685 O O . GLY A 1 219 ? -19.266 -10.078 -6.18 1 95.75 219 GLY A O 1
ATOM 1686 N N . ARG A 1 220 ? -17.5 -9.828 -4.816 1 95.81 220 ARG A N 1
ATOM 1687 C CA . ARG A 1 220 ? -16.719 -10.906 -5.422 1 95.81 220 ARG A CA 1
ATOM 1688 C C . ARG A 1 220 ? -16.844 -12.188 -4.605 1 95.81 220 ARG A C 1
ATOM 1690 O O . ARG A 1 220 ? -16.828 -12.156 -3.375 1 95.81 220 ARG A O 1
ATOM 1697 N N . HIS A 1 221 ? -16.938 -13.297 -5.32 1 94.75 221 HIS A N 1
ATOM 1698 C CA . HIS A 1 221 ? -16.875 -14.57 -4.605 1 94.75 221 HIS A CA 1
ATOM 1699 C C . HIS A 1 221 ? -15.445 -14.953 -4.273 1 94.75 221 HIS A C 1
ATOM 1701 O O . HIS A 1 221 ? -14.508 -14.508 -4.945 1 94.75 221 HIS A O 1
ATOM 1707 N N . PRO A 1 222 ? -15.211 -15.727 -3.283 1 95.44 222 PRO A N 1
ATOM 1708 C CA . PRO A 1 222 ? -13.859 -16.031 -2.805 1 95.44 222 PRO A CA 1
ATOM 1709 C C . PRO A 1 222 ? -13.328 -17.359 -3.318 1 95.44 222 PRO A C 1
ATOM 1711 O O . PRO A 1 222 ? -12.227 -17.781 -2.961 1 95.44 222 PRO A O 1
ATOM 1714 N N . ASN A 1 223 ? -14.016 -18.094 -4.234 1 94.75 223 ASN A N 1
ATOM 1715 C CA . ASN A 1 223 ? -13.703 -19.484 -4.523 1 94.75 223 ASN A CA 1
ATOM 1716 C C . ASN A 1 223 ? -12.703 -19.625 -5.664 1 94.75 223 ASN A C 1
ATOM 1718 O O . ASN A 1 223 ? -12.953 -19.141 -6.77 1 94.75 223 ASN A O 1
ATOM 1722 N N . ARG A 1 224 ? -11.641 -20.234 -5.395 1 95.12 224 ARG A N 1
ATOM 1723 C CA . ARG A 1 224 ? -10.711 -20.656 -6.438 1 95.12 224 ARG A CA 1
ATOM 1724 C C . ARG A 1 224 ? -11.086 -22.031 -6.988 1 95.12 224 ARG A C 1
ATOM 1726 O O . ARG A 1 224 ? -11.57 -22.891 -6.25 1 95.12 224 ARG A O 1
ATOM 1733 N N . PRO A 1 225 ? -10.852 -22.219 -8.242 1 94.88 225 PRO A N 1
ATOM 1734 C CA . PRO A 1 225 ? -10.984 -23.594 -8.727 1 94.88 225 PRO A CA 1
ATOM 1735 C C . PRO A 1 225 ? -9.945 -24.531 -8.125 1 94.88 225 PRO A C 1
ATOM 1737 O O . PRO A 1 225 ? -8.836 -24.109 -7.805 1 94.88 225 PRO A O 1
ATOM 1740 N N . GLY A 1 226 ? -10.367 -25.781 -7.977 1 95.38 226 GLY A N 1
ATOM 1741 C CA . GLY A 1 226 ? -9.422 -26.781 -7.492 1 95.38 226 GLY A CA 1
ATOM 1742 C C . GLY A 1 226 ? -8.188 -26.906 -8.367 1 95.38 226 GLY A C 1
ATOM 1743 O O . GLY A 1 226 ? -8.281 -26.859 -9.594 1 95.38 226 GLY A O 1
ATOM 1744 N N . HIS A 1 227 ? -7.023 -27.031 -7.695 1 96.62 227 HIS A N 1
ATOM 1745 C CA . HIS A 1 227 ? -5.793 -27.141 -8.469 1 96.62 227 HIS A CA 1
ATOM 1746 C C . HIS A 1 227 ? -4.695 -27.828 -7.668 1 96.62 227 HIS A C 1
ATOM 1748 O O . HIS A 1 227 ? -4.805 -27.969 -6.445 1 96.62 227 HIS A O 1
ATOM 1754 N N . VAL A 1 228 ? -3.717 -28.312 -8.375 1 96.75 228 VAL A N 1
ATOM 1755 C CA . VAL A 1 228 ? -2.459 -28.797 -7.816 1 96.75 228 VAL A CA 1
ATOM 1756 C C . VAL A 1 228 ? -1.33 -27.844 -8.164 1 96.75 228 VAL A C 1
ATOM 1758 O O . VAL A 1 228 ? -1.117 -27.516 -9.336 1 96.75 228 VAL A O 1
ATOM 1761 N N . HIS A 1 229 ? -0.624 -27.344 -7.113 1 97.56 229 HIS A N 1
ATOM 1762 C CA . HIS A 1 229 ? 0.478 -26.406 -7.32 1 97.56 229 HIS A CA 1
ATOM 1763 C C . HIS A 1 229 ? 1.79 -27.141 -7.555 1 97.56 229 HIS A C 1
ATOM 1765 O O . HIS A 1 229 ? 2.021 -28.203 -6.977 1 97.56 229 HIS A O 1
ATOM 1771 N N . PHE A 1 230 ? 2.598 -26.547 -8.375 1 97.88 230 PHE A N 1
ATOM 1772 C CA . PHE A 1 230 ? 3.932 -27.062 -8.664 1 97.88 230 PHE A CA 1
ATOM 1773 C C . PHE A 1 230 ? 4.957 -25.938 -8.641 1 97.88 230 PHE A C 1
ATOM 1775 O O . PHE A 1 230 ? 4.691 -24.828 -9.125 1 97.88 230 PHE A O 1
ATOM 1782 N N . MET A 1 231 ? 6.023 -26.141 -8.078 1 97.81 231 MET A N 1
ATOM 1783 C CA . MET A 1 231 ? 7.227 -25.328 -8.234 1 97.81 231 MET A CA 1
ATOM 1784 C C . MET A 1 231 ? 8.391 -26.172 -8.727 1 97.81 231 MET A C 1
ATOM 1786 O O . MET A 1 231 ? 8.805 -27.125 -8.062 1 97.81 231 MET A O 1
ATOM 1790 N N . LEU A 1 232 ? 8.852 -25.922 -9.891 1 98.56 232 LEU A N 1
ATOM 1791 C CA . LEU A 1 232 ? 9.961 -26.656 -10.508 1 98.56 232 LEU A CA 1
ATOM 1792 C C . LEU A 1 232 ? 11.234 -25.812 -10.492 1 98.56 232 LEU A C 1
ATOM 1794 O O . LEU A 1 232 ? 11.273 -24.719 -11.078 1 98.56 232 LEU A O 1
ATOM 1798 N N . ASP A 1 233 ? 12.195 -26.328 -9.875 1 98.06 233 ASP A N 1
ATOM 1799 C CA . ASP A 1 233 ? 13.422 -25.562 -9.633 1 98.06 233 ASP A CA 1
ATOM 1800 C C . ASP A 1 233 ? 14.656 -26.406 -9.945 1 98.06 233 ASP A C 1
ATOM 1802 O O . ASP A 1 233 ? 14.805 -27.516 -9.43 1 98.06 233 ASP A O 1
ATOM 1806 N N . LYS A 1 234 ? 15.508 -25.922 -10.766 1 98.5 234 LYS A N 1
ATOM 1807 C CA . LYS A 1 234 ? 16.797 -26.531 -11.102 1 98.5 234 LYS A CA 1
ATOM 1808 C C . LYS A 1 234 ? 17.797 -25.469 -11.562 1 98.5 234 LYS A C 1
ATOM 1810 O O . LYS A 1 234 ? 17.469 -24.641 -12.414 1 98.5 234 LYS A O 1
ATOM 1815 N N . PRO A 1 235 ? 19.062 -25.484 -10.984 1 97.94 235 PRO A N 1
ATOM 1816 C CA . PRO A 1 235 ? 20.062 -24.562 -11.508 1 97.94 235 PRO A CA 1
ATOM 1817 C C . PRO A 1 235 ? 20.219 -24.672 -13.023 1 97.94 235 PRO A C 1
ATOM 1819 O O . PRO A 1 235 ? 20.234 -25.766 -13.578 1 97.94 235 PRO A O 1
ATOM 1822 N N . GLY A 1 236 ? 20.203 -23.562 -13.648 1 97.75 236 GLY A N 1
ATOM 1823 C CA . GLY A 1 236 ? 20.328 -23.516 -15.094 1 97.75 236 GLY A CA 1
ATOM 1824 C C . GLY A 1 236 ? 19 -23.312 -15.805 1 97.75 236 GLY A C 1
ATOM 1825 O O . GLY A 1 236 ? 18.969 -22.984 -16.984 1 97.75 236 GLY A O 1
ATOM 1826 N N . TYR A 1 237 ? 17.984 -23.547 -15.102 1 98.19 237 TYR A N 1
ATOM 1827 C CA . TYR A 1 237 ? 16.656 -23.344 -15.648 1 98.19 237 TYR A CA 1
ATOM 1828 C C . TYR A 1 237 ? 15.914 -22.25 -14.883 1 98.19 237 TYR A C 1
ATOM 1830 O O . TYR A 1 237 ? 16.25 -21.953 -13.727 1 98.19 237 TYR A O 1
ATOM 1838 N N . ASP A 1 238 ? 15.031 -21.594 -15.609 1 97.75 238 ASP A N 1
ATOM 1839 C CA . ASP A 1 238 ? 14.195 -20.594 -14.969 1 97.75 238 ASP A CA 1
ATOM 1840 C C . ASP A 1 238 ? 13.156 -21.234 -14.047 1 97.75 238 ASP A C 1
ATOM 1842 O O . ASP A 1 238 ? 12.539 -22.234 -14.414 1 97.75 238 ASP A O 1
ATOM 1846 N N . LEU A 1 239 ? 13.062 -20.688 -12.859 1 97.19 239 LEU A N 1
ATOM 1847 C CA . LEU A 1 239 ? 12.078 -21.156 -11.898 1 97.19 239 LEU A CA 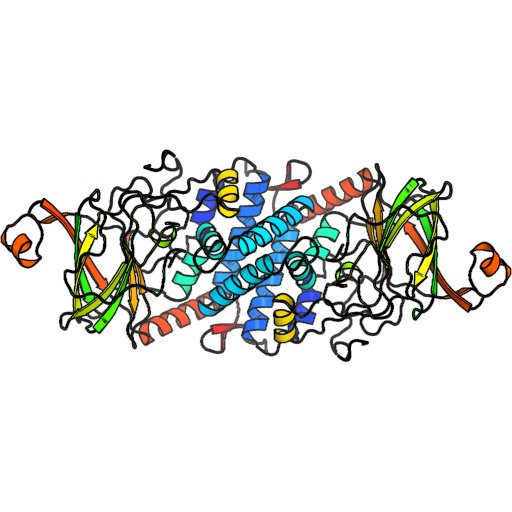1
ATOM 1848 C C . LEU A 1 239 ? 10.68 -21.156 -12.492 1 97.19 239 LEU A C 1
ATOM 1850 O O . LEU A 1 239 ? 10.281 -20.188 -13.148 1 97.19 239 LEU A O 1
ATOM 1854 N N . LEU A 1 240 ? 9.953 -22.25 -12.32 1 97.88 240 LEU A N 1
ATOM 1855 C CA . LEU A 1 240 ? 8.562 -22.312 -12.758 1 97.88 240 LEU A CA 1
ATOM 1856 C C . LEU A 1 240 ? 7.637 -22.578 -11.578 1 97.88 240 LEU A C 1
ATOM 1858 O O . LEU A 1 240 ? 7.719 -23.625 -10.93 1 97.88 240 LEU A O 1
ATOM 1862 N N . ILE A 1 241 ? 6.871 -21.625 -11.227 1 96.69 241 ILE A N 1
ATOM 1863 C CA . ILE A 1 241 ? 5.738 -21.797 -10.32 1 96.69 241 ILE A CA 1
ATOM 1864 C C . ILE A 1 241 ? 4.445 -21.875 -11.133 1 96.69 241 ILE A C 1
ATOM 1866 O O . ILE A 1 241 ? 4.137 -20.969 -11.906 1 96.69 241 ILE A O 1
ATOM 1870 N N . THR A 1 242 ? 3.723 -22.922 -10.977 1 97.25 242 THR A N 1
ATOM 1871 C CA . THR A 1 242 ? 2.527 -23.094 -11.797 1 97.25 242 THR A CA 1
ATOM 1872 C C . THR A 1 242 ? 1.493 -23.953 -11.055 1 97.25 242 THR A C 1
ATOM 1874 O O . THR A 1 242 ? 1.575 -24.109 -9.836 1 97.25 242 THR A O 1
ATOM 1877 N N . ALA A 1 243 ? 0.4 -24.172 -11.688 1 97 243 ALA A N 1
ATOM 1878 C CA . ALA A 1 243 ? -0.685 -25 -11.164 1 97 243 ALA A CA 1
ATOM 1879 C C . ALA A 1 243 ? -1.496 -25.625 -12.297 1 97 243 ALA A C 1
ATOM 1881 O O . ALA A 1 243 ? -1.528 -25.094 -13.414 1 97 243 ALA A O 1
ATOM 1882 N N . LEU A 1 244 ? -1.984 -26.75 -12.055 1 97.94 244 LEU A N 1
ATOM 1883 C CA . LEU A 1 244 ? -2.861 -27.406 -13.016 1 97.94 244 LEU A CA 1
ATOM 1884 C C . LEU A 1 244 ? -4.293 -27.469 -12.5 1 97.94 244 LEU A C 1
ATOM 1886 O O . LEU A 1 244 ? -4.523 -27.844 -11.344 1 97.94 244 LEU A O 1
ATOM 1890 N N . TYR A 1 245 ? -5.191 -27.109 -13.359 1 96.81 245 TYR A N 1
ATOM 1891 C CA . TYR A 1 245 ? -6.605 -27 -13.031 1 96.81 245 TYR A CA 1
ATOM 1892 C C . TYR A 1 245 ? -7.43 -28.016 -13.797 1 96.81 245 TYR A C 1
ATOM 1894 O O . TYR A 1 245 ? -7.578 -27.922 -15.023 1 96.81 245 TYR A O 1
ATOM 1902 N N . PRO A 1 246 ? -8.023 -29.047 -13.102 1 96.75 246 PRO A N 1
ATOM 1903 C CA . PRO A 1 246 ? -8.914 -29.953 -13.82 1 96.75 246 PRO A CA 1
ATOM 1904 C C . PRO A 1 246 ? -10.094 -29.234 -14.477 1 96.75 246 PRO A C 1
ATOM 1906 O O . PRO A 1 246 ? -10.766 -28.438 -13.828 1 96.75 246 PRO A O 1
ATOM 1909 N N . ARG A 1 247 ? -10.289 -29.516 -15.695 1 96.25 247 ARG A N 1
ATOM 1910 C CA . ARG A 1 247 ? -11.352 -28.906 -16.484 1 96.25 247 ARG A CA 1
ATOM 1911 C C . ARG A 1 247 ? -12.719 -29.203 -15.883 1 96.25 247 ARG A C 1
ATOM 1913 O O . ARG A 1 247 ? -12.969 -30.328 -15.43 1 96.25 247 ARG A O 1
ATOM 1920 N N . GLY A 1 248 ? -13.602 -28.219 -15.922 1 92.5 248 GLY A N 1
ATOM 1921 C CA . GLY A 1 248 ? -14.984 -28.438 -15.531 1 92.5 248 GLY A CA 1
ATOM 1922 C C . GLY A 1 248 ? -15.32 -27.844 -14.18 1 92.5 248 GLY A C 1
ATOM 1923 O O . GLY A 1 248 ? -16.484 -27.859 -13.758 1 92.5 248 GLY A O 1
ATOM 1924 N N . ASP A 1 249 ? -14.336 -27.359 -13.461 1 93.31 249 ASP A N 1
ATOM 1925 C CA . ASP A 1 249 ? -14.602 -26.703 -12.188 1 93.31 249 ASP A CA 1
ATOM 1926 C C . ASP A 1 249 ? -15.508 -25.484 -12.367 1 93.31 249 ASP A C 1
ATOM 1928 O O . ASP A 1 249 ? -15.328 -24.719 -13.32 1 93.31 249 ASP A O 1
ATOM 1932 N N . PRO A 1 250 ? -16.469 -25.281 -11.508 1 91.88 250 PRO A N 1
ATOM 1933 C CA . PRO A 1 250 ? -17.422 -24.172 -11.68 1 91.88 250 PRO A CA 1
ATOM 1934 C C . PRO A 1 250 ? -16.75 -22.797 -11.594 1 91.88 250 PRO A C 1
ATOM 1936 O O . PRO A 1 250 ? -17.312 -21.812 -12.062 1 91.88 250 PRO A O 1
ATOM 1939 N N . TYR A 1 251 ? -15.547 -22.688 -11.031 1 92.75 251 TYR A N 1
ATOM 1940 C CA . TYR A 1 251 ? -14.914 -21.391 -10.797 1 92.75 251 TYR A CA 1
ATOM 1941 C C . TYR A 1 251 ? -13.719 -21.203 -11.727 1 92.75 251 TYR A C 1
ATOM 1943 O O . TYR A 1 251 ? -12.906 -20.297 -11.523 1 92.75 251 TYR A O 1
ATOM 1951 N N . GLU A 1 252 ? -13.609 -22.016 -12.719 1 90.38 252 GLU A N 1
ATOM 1952 C CA . GLU A 1 252 ? -12.477 -22.016 -13.648 1 90.38 252 GLU A CA 1
ATOM 1953 C C . GLU A 1 252 ? -12.328 -20.656 -14.328 1 90.38 252 GLU A C 1
ATOM 1955 O O . GLU A 1 252 ? -11.219 -20.25 -14.664 1 90.38 252 GLU A O 1
ATOM 1960 N N . THR A 1 253 ? -13.391 -19.875 -14.422 1 88.38 253 THR A N 1
ATOM 1961 C CA . THR A 1 253 ? -13.352 -18.625 -15.18 1 88.38 253 THR A CA 1
ATOM 1962 C C . THR A 1 253 ? -13.523 -17.422 -14.258 1 88.38 253 THR A C 1
ATOM 1964 O O . THR A 1 253 ? -13.742 -16.297 -14.727 1 88.38 253 THR A O 1
ATOM 1967 N N . SER A 1 254 ? -13.445 -17.609 -12.984 1 90.5 254 SER A N 1
ATOM 1968 C CA . SER A 1 254 ? -13.703 -16.5 -12.062 1 90.5 254 SER A CA 1
ATOM 1969 C C . SER A 1 254 ? -12.789 -16.578 -10.852 1 90.5 254 SER A C 1
ATOM 1971 O O . SER A 1 254 ? -13.188 -16.219 -9.742 1 90.5 254 SER A O 1
ATOM 1973 N N . ASP A 1 255 ? -11.609 -17.109 -11.102 1 93.19 255 ASP A N 1
ATOM 1974 C CA . ASP A 1 255 ? -10.633 -17.203 -10.023 1 93.19 255 ASP A CA 1
ATOM 1975 C C . ASP A 1 255 ? -10.383 -15.836 -9.391 1 93.19 255 ASP A C 1
ATOM 1977 O O . ASP A 1 255 ? -9.945 -14.906 -10.07 1 93.19 255 ASP A O 1
ATOM 1981 N N . PRO A 1 256 ? -10.586 -15.68 -8.086 1 94.44 256 PRO A N 1
ATOM 1982 C CA . PRO A 1 256 ? -10.461 -14.367 -7.441 1 94.44 256 PRO A CA 1
ATOM 1983 C C . PRO A 1 256 ? -9.008 -13.891 -7.371 1 94.44 256 PRO A C 1
ATOM 1985 O O . PRO A 1 256 ? -8.766 -12.719 -7.074 1 94.44 256 PRO A O 1
ATOM 1988 N N . VAL A 1 257 ? -8.055 -14.797 -7.586 1 94.88 257 VAL A N 1
ATOM 1989 C CA . VAL A 1 257 ? -6.656 -14.383 -7.457 1 94.88 257 VAL A CA 1
ATOM 1990 C C . VAL A 1 257 ? -6 -14.352 -8.836 1 94.88 257 VAL A C 1
ATOM 1992 O O . VAL A 1 257 ? -4.785 -14.18 -8.945 1 94.88 257 VAL A O 1
ATOM 1995 N N . PHE A 1 258 ? -6.727 -14.609 -9.891 1 94.06 258 PHE A N 1
ATOM 1996 C CA . PHE A 1 258 ? -6.297 -14.414 -11.266 1 94.06 258 PHE A CA 1
ATOM 1997 C C . PHE A 1 258 ? -5.121 -15.32 -11.602 1 94.06 258 PHE A C 1
ATOM 1999 O O . PHE A 1 258 ? -4.125 -14.875 -12.172 1 94.06 258 PHE A O 1
ATOM 2006 N N . GLY A 1 259 ? -5.305 -16.578 -11.273 1 92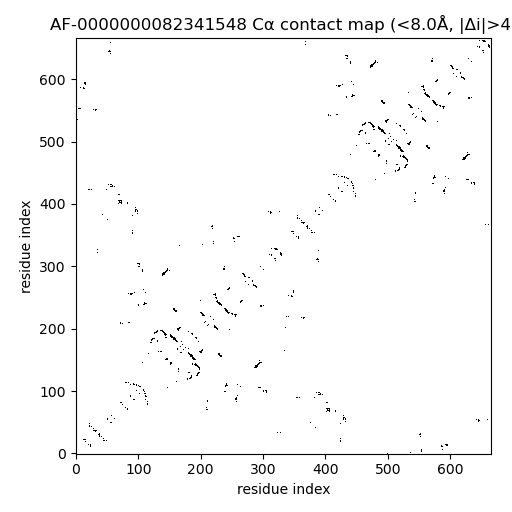.56 259 GLY A N 1
ATOM 2007 C CA . GLY A 1 259 ? -4.227 -17.516 -11.5 1 92.56 259 GLY A CA 1
ATOM 2008 C C . GLY A 1 259 ? -4.492 -18.453 -12.672 1 92.56 259 GLY A C 1
ATOM 2009 O O . GLY A 1 259 ? -3.564 -19.062 -13.203 1 92.56 259 GLY A O 1
ATOM 2010 N N . VAL A 1 260 ? -5.699 -18.578 -13.125 1 92.5 260 VAL A N 1
ATOM 2011 C CA . VAL A 1 260 ? -6.062 -19.594 -14.102 1 92.5 260 VAL A CA 1
ATOM 2012 C C . VAL A 1 260 ? -5.695 -19.125 -15.5 1 92.5 260 VAL A C 1
ATOM 2014 O O . VAL A 1 260 ? -6.051 -18.016 -15.906 1 92.5 260 VAL A O 1
ATOM 2017 N N . LYS A 1 261 ? -4.996 -19.938 -16.188 1 91.81 261 LYS A N 1
ATOM 2018 C CA . LYS A 1 261 ? -4.707 -19.781 -17.609 1 91.81 261 LYS A CA 1
ATOM 2019 C C . LYS A 1 261 ? -5.219 -20.984 -18.406 1 91.81 261 LYS A C 1
ATOM 2021 O O . LYS A 1 261 ? -5.172 -22.109 -17.922 1 91.81 261 LYS A O 1
ATOM 2026 N N . GLU A 1 262 ? -5.574 -20.734 -19.594 1 91.56 262 GLU A N 1
ATOM 2027 C CA . GLU A 1 262 ? -6.164 -21.797 -20.406 1 91.56 262 GLU A CA 1
ATOM 2028 C C . GLU A 1 262 ? -5.191 -22.953 -20.594 1 91.56 262 GLU A C 1
ATOM 2030 O O . GLU A 1 262 ? -5.594 -24.125 -20.547 1 91.56 262 GLU A O 1
ATOM 2035 N N . SER A 1 263 ? -3.963 -22.641 -20.812 1 93.62 263 SER A N 1
ATOM 2036 C CA . SER A 1 263 ? -2.957 -23.672 -21.062 1 93.62 263 SER A CA 1
ATOM 2037 C C . SER A 1 263 ? -2.738 -24.531 -19.828 1 93.62 263 SER A C 1
ATOM 2039 O O . SER A 1 263 ? -2.123 -25.594 -19.906 1 93.62 263 SER A O 1
ATOM 2041 N N . LEU A 1 264 ? -3.24 -24.141 -18.672 1 95.62 264 LEU A N 1
ATOM 2042 C CA . LEU A 1 264 ? -3.025 -24.859 -17.406 1 95.62 264 LEU A CA 1
ATOM 2043 C C . LEU A 1 264 ? -4.273 -25.641 -17.016 1 95.62 264 LEU A C 1
ATOM 2045 O O . LEU A 1 264 ? -4.281 -26.312 -15.984 1 95.62 264 LEU A O 1
ATOM 2049 N N . VAL A 1 265 ? -5.336 -25.484 -17.797 1 95.44 265 VAL A N 1
ATOM 2050 C CA . VAL A 1 265 ? -6.535 -26.297 -17.594 1 95.44 265 VAL A CA 1
ATOM 2051 C C . VAL A 1 265 ? -6.348 -27.656 -18.266 1 95.44 265 VAL A C 1
ATOM 2053 O O . VAL A 1 265 ? -6.051 -27.75 -19.453 1 95.44 265 VAL A O 1
ATOM 2056 N N . VAL A 1 266 ? -6.57 -28.719 -17.469 1 97.44 266 VAL A N 1
ATOM 2057 C CA . VAL A 1 266 ? -6.195 -30.047 -17.938 1 97.44 266 VAL A CA 1
ATOM 2058 C C . VAL A 1 266 ? -7.391 -31 -17.812 1 97.44 266 VAL A C 1
ATOM 2060 O O . VAL A 1 266 ? -8.32 -30.734 -17.047 1 97.44 266 VAL A O 1
ATOM 2063 N N . ASP A 1 267 ? -7.293 -32.094 -18.531 1 97.75 267 ASP A N 1
ATOM 2064 C CA . ASP A 1 267 ? -8.297 -33.156 -18.453 1 97.75 267 ASP A CA 1
ATOM 2065 C C . ASP A 1 267 ? -7.84 -34.281 -17.531 1 97.75 267 ASP A C 1
ATOM 2067 O O . ASP A 1 267 ? -6.668 -34.688 -17.547 1 97.75 267 ASP A O 1
ATOM 2071 N N . LEU A 1 268 ? -8.789 -34.719 -16.672 1 97.62 268 LEU A N 1
ATOM 2072 C CA . LEU A 1 268 ? -8.539 -35.938 -15.914 1 97.62 268 LEU A CA 1
ATOM 2073 C C . LEU A 1 268 ? -9.117 -37.156 -16.625 1 97.62 268 LEU A C 1
ATOM 2075 O O . LEU A 1 268 ? -10.211 -37.094 -17.188 1 97.62 268 LEU A O 1
ATOM 2079 N N . THR A 1 269 ? -8.305 -38.125 -16.656 1 97.38 269 THR A N 1
ATOM 2080 C CA . THR A 1 269 ? -8.773 -39.438 -17.125 1 97.38 269 THR A CA 1
ATOM 2081 C C . THR A 1 269 ? -8.797 -40.438 -15.977 1 97.38 269 THR A C 1
ATOM 2083 O O . THR A 1 269 ? -8.961 -40.062 -14.812 1 97.38 269 THR A O 1
ATOM 2086 N N . THR A 1 270 ? -8.898 -41.75 -16.312 1 97.5 270 THR A N 1
ATOM 2087 C CA . THR A 1 270 ? -8.938 -42.781 -15.305 1 97.5 270 THR A CA 1
ATOM 2088 C C . THR A 1 270 ? -7.973 -43.906 -15.664 1 97.5 270 THR A C 1
ATOM 2090 O O . THR A 1 270 ? -7.734 -44.188 -16.844 1 97.5 270 THR A O 1
ATOM 2093 N N . VAL A 1 271 ? -7.43 -44.469 -14.602 1 97.25 271 VAL A N 1
ATOM 2094 C CA . VAL A 1 271 ? -6.652 -45.688 -14.805 1 97.25 271 VAL A CA 1
ATOM 2095 C C . VAL A 1 271 ? -7.578 -46.844 -15.195 1 97.25 271 VAL A C 1
ATOM 2097 O O . VAL A 1 271 ? -8.438 -47.25 -14.406 1 97.25 271 VAL A O 1
ATOM 2100 N N . GLU A 1 272 ? -7.34 -47.438 -16.391 1 94.56 272 GLU A N 1
ATOM 2101 C CA . GLU A 1 272 ? -8.32 -48.406 -16.891 1 94.56 272 GLU A CA 1
ATOM 2102 C C . GLU A 1 272 ? -7.766 -49.812 -16.891 1 94.56 272 GLU A C 1
ATOM 2104 O O . GLU A 1 272 ? -8.523 -50.781 -16.875 1 94.56 272 GLU A O 1
ATOM 2109 N N . ASP A 1 273 ? -6.562 -49.938 -16.922 1 93.19 273 ASP A N 1
ATOM 2110 C CA . ASP A 1 273 ? -6.047 -51.312 -17.078 1 93.19 273 ASP A CA 1
ATOM 2111 C C . ASP A 1 273 ? -5.312 -51.75 -15.82 1 93.19 273 ASP A C 1
ATOM 2113 O O . ASP A 1 273 ? -4.684 -50.969 -15.133 1 93.19 273 ASP A O 1
ATOM 2117 N N . GLU A 1 274 ? -5.289 -53.031 -15.68 1 95 274 GLU A N 1
ATOM 2118 C CA . GLU A 1 274 ? -4.703 -53.656 -14.492 1 95 274 GLU A CA 1
ATOM 2119 C C . GLU A 1 274 ? -3.184 -53.5 -14.484 1 95 274 GLU A C 1
ATOM 2121 O O . GLU A 1 274 ? -2.572 -53.406 -13.422 1 95 274 GLU A O 1
ATOM 2126 N N . GLY A 1 275 ? -2.627 -53.5 -15.594 1 96.12 275 GLY A N 1
ATOM 2127 C CA . GLY A 1 275 ? -1.185 -53.344 -15.68 1 96.12 275 GLY A CA 1
ATOM 2128 C C . GLY A 1 275 ? -0.708 -52 -15.148 1 96.12 275 GLY A C 1
ATOM 2129 O O . GLY A 1 275 ? 0.235 -51.938 -14.352 1 96.12 275 GLY A O 1
ATOM 2130 N N . MET A 1 276 ? -1.333 -51 -15.578 1 95.12 276 MET A N 1
ATOM 2131 C CA . MET A 1 276 ? -1.005 -49.656 -15.086 1 95.12 276 MET A CA 1
ATOM 2132 C C . MET A 1 276 ? -1.279 -49.562 -13.594 1 95.12 276 MET A C 1
ATOM 2134 O O . MET A 1 276 ? -0.484 -48.969 -12.852 1 95.12 276 MET A O 1
ATOM 2138 N N . ALA A 1 277 ? -2.42 -50 -13.219 1 96.62 277 ALA A N 1
ATOM 2139 C CA . ALA A 1 277 ? -2.779 -49.969 -11.805 1 96.62 277 ALA A CA 1
ATOM 2140 C C . ALA A 1 277 ? -1.697 -50.656 -10.953 1 96.62 277 ALA A C 1
ATOM 2142 O O . ALA A 1 277 ? -1.294 -50.094 -9.922 1 96.62 277 ALA A O 1
ATOM 2143 N N . LYS A 1 278 ? -1.251 -51.781 -11.398 1 96.5 278 LYS A N 1
ATOM 2144 C CA . LYS A 1 278 ? -0.216 -52.531 -10.68 1 96.5 278 LYS A CA 1
ATOM 2145 C C . LYS A 1 278 ? 1.114 -51.781 -10.719 1 96.5 278 LYS A C 1
ATOM 2147 O O . LYS A 1 278 ? 1.805 -51.688 -9.703 1 96.5 278 LYS A O 1
ATOM 2152 N N . LYS A 1 279 ? 1.412 -51.219 -11.812 1 96.19 279 LYS A N 1
ATOM 2153 C CA . LYS A 1 279 ? 2.686 -50.531 -12 1 96.19 279 LYS A CA 1
ATOM 2154 C C . LYS A 1 279 ? 2.812 -49.344 -11.055 1 96.19 279 LYS A C 1
ATOM 2156 O O . LYS A 1 279 ? 3.883 -49.094 -10.5 1 96.19 279 LYS A O 1
ATOM 2161 N N . TYR A 1 280 ? 1.731 -48.688 -10.875 1 96.62 280 TYR A N 1
ATOM 2162 C CA . TYR A 1 280 ? 1.808 -47.438 -10.117 1 96.62 280 TYR A CA 1
ATOM 2163 C C . TYR A 1 280 ? 1.168 -47.594 -8.742 1 96.62 280 TYR A C 1
ATOM 2165 O O . TYR A 1 280 ? 1.036 -46.625 -8 1 96.62 280 TYR A O 1
ATOM 2173 N N . GLY A 1 281 ? 0.749 -48.75 -8.422 1 95.12 281 GLY A N 1
ATOM 2174 C CA . GLY A 1 281 ? 0.263 -49.062 -7.086 1 95.12 281 GLY A CA 1
ATOM 2175 C C . GLY A 1 281 ? -1.052 -48.375 -6.762 1 95.12 281 GLY A C 1
ATOM 2176 O O . GLY A 1 281 ? -1.222 -47.844 -5.668 1 95.12 281 GLY A O 1
ATOM 2177 N N . VAL A 1 282 ? -1.96 -48.312 -7.73 1 96.25 282 VAL A N 1
ATOM 2178 C CA . VAL A 1 282 ? -3.271 -47.719 -7.527 1 96.25 282 VAL A CA 1
ATOM 2179 C C . VAL A 1 282 ? -4.363 -48.688 -7.973 1 96.25 282 VAL A C 1
ATOM 2181 O O 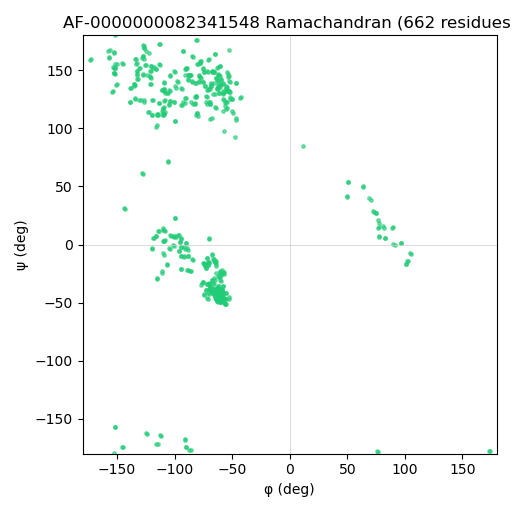. VAL A 1 282 ? -4.074 -49.75 -8.523 1 96.25 282 VAL A O 1
ATOM 2184 N N . LYS A 1 283 ? -5.613 -48.375 -7.695 1 95.69 283 LYS A N 1
ATOM 2185 C CA . LYS A 1 283 ? -6.742 -49.188 -8.102 1 95.69 283 LYS A CA 1
ATOM 2186 C C . LYS A 1 283 ? -7.242 -48.812 -9.492 1 95.69 283 LYS A C 1
ATOM 2188 O O . LYS A 1 283 ? -7.148 -47.656 -9.883 1 95.69 283 LYS A O 1
ATOM 2193 N N . VAL A 1 284 ? -7.684 -49.844 -10.164 1 96.81 284 VAL A N 1
ATOM 2194 C CA . VAL A 1 284 ? -8.406 -49.531 -11.391 1 96.81 284 VAL A CA 1
ATOM 2195 C C . VAL A 1 284 ? -9.562 -48.594 -11.086 1 96.81 284 VAL A C 1
ATOM 2197 O O . VAL A 1 284 ? -10.273 -48.781 -10.094 1 96.81 284 VAL A O 1
ATOM 2200 N N . GLY A 1 285 ? -9.703 -47.562 -11.922 1 96.94 285 GLY A N 1
ATOM 2201 C CA . GLY A 1 285 ? -10.734 -46.562 -11.672 1 96.94 285 GLY A CA 1
ATOM 2202 C C . GLY A 1 285 ? -10.195 -45.281 -11.047 1 96.94 285 GLY A C 1
ATOM 2203 O O . GLY A 1 285 ? -10.891 -44.25 -11.023 1 96.94 285 GLY A O 1
ATOM 2204 N N . THR A 1 286 ? -8.977 -45.344 -10.562 1 97.25 286 THR A N 1
ATOM 2205 C CA . THR A 1 286 ? -8.352 -44.156 -9.992 1 97.25 286 THR A CA 1
ATOM 2206 C C . THR A 1 286 ? -8.227 -43.031 -11.047 1 97.25 286 THR A C 1
ATOM 2208 O O . THR A 1 286 ? -7.898 -43.312 -12.203 1 97.25 286 THR A O 1
ATOM 2211 N N . LYS A 1 287 ? -8.555 -41.812 -10.672 1 97.88 287 LYS A N 1
ATOM 2212 C CA . LYS A 1 287 ? -8.375 -40.688 -11.586 1 97.88 287 LYS A CA 1
ATOM 2213 C C . LYS A 1 287 ? -6.906 -40.5 -11.945 1 97.88 287 LYS A C 1
ATOM 2215 O O . LYS A 1 287 ? -6.023 -40.812 -11.148 1 97.88 287 LYS A O 1
ATOM 2220 N N . LEU A 1 288 ? -6.719 -40.031 -13.219 1 98.25 288 LEU A N 1
ATOM 2221 C CA . LEU A 1 288 ? -5.367 -39.969 -13.758 1 98.25 288 LEU A CA 1
ATOM 2222 C C . LEU A 1 288 ? -5.113 -38.594 -14.359 1 98.25 288 LEU A C 1
ATOM 2224 O O . LEU A 1 288 ? -5.91 -38.094 -15.164 1 98.25 288 LEU A O 1
ATOM 2228 N N . LEU A 1 289 ? -4.078 -37.906 -13.922 1 98.44 289 LEU A N 1
ATOM 2229 C CA . LEU A 1 289 ? -3.568 -36.656 -14.508 1 98.44 289 LEU A CA 1
ATOM 2230 C C . LEU A 1 289 ? -2.217 -36.906 -15.172 1 98.44 289 LEU A C 1
ATOM 2232 O O . LEU A 1 289 ? -1.262 -37.312 -14.516 1 98.44 289 LEU A O 1
ATOM 2236 N N . LYS A 1 290 ? -2.15 -36.719 -16.438 1 97.94 290 LYS A N 1
ATOM 2237 C CA . LYS A 1 290 ? -0.892 -36.719 -17.172 1 97.94 290 LYS A CA 1
ATOM 2238 C C . LYS A 1 290 ? -0.504 -35.344 -17.656 1 97.94 290 LYS A C 1
ATOM 2240 O O . LYS A 1 290 ? -1.34 -34.594 -18.188 1 97.94 290 LYS A O 1
ATOM 2245 N N . HIS A 1 291 ? 0.719 -34.938 -17.438 1 98.44 291 HIS A N 1
ATOM 2246 C CA . HIS A 1 291 ? 1.14 -33.594 -17.875 1 98.44 291 HIS A CA 1
ATOM 2247 C C . HIS A 1 291 ? 2.633 -33.562 -18.188 1 98.44 291 HIS A C 1
ATOM 2249 O O . HIS A 1 291 ? 3.434 -34.156 -17.453 1 98.44 291 HIS A O 1
ATOM 2255 N N . ASP A 1 292 ? 2.992 -32.906 -19.266 1 98.38 292 ASP A N 1
ATOM 2256 C CA . ASP A 1 292 ? 4.379 -32.688 -19.641 1 98.38 292 ASP A CA 1
ATOM 2257 C C . ASP A 1 292 ? 4.766 -31.219 -19.453 1 98.38 292 ASP A C 1
ATOM 2259 O O . ASP A 1 292 ? 4.309 -30.344 -20.188 1 98.38 292 ASP A O 1
ATOM 2263 N N . PHE A 1 293 ? 5.656 -30.969 -18.484 1 98.75 293 PHE A N 1
ATOM 2264 C CA . PHE A 1 293 ? 6.156 -29.609 -18.25 1 98.75 293 PHE A CA 1
ATOM 2265 C C . PHE A 1 293 ? 7.332 -29.312 -19.172 1 98.75 293 PHE A C 1
ATOM 2267 O O . PHE A 1 293 ? 8.164 -30.188 -19.438 1 98.75 293 PHE A O 1
ATOM 2274 N N . VAL A 1 294 ? 7.332 -28.141 -19.656 1 98.81 294 VAL A N 1
ATOM 2275 C CA . VAL A 1 294 ? 8.453 -27.672 -20.469 1 98.81 294 VAL A CA 1
ATOM 2276 C C . VAL A 1 294 ? 9.109 -26.469 -19.812 1 98.81 294 VAL A C 1
ATOM 2278 O O . VAL A 1 294 ? 8.445 -25.453 -19.547 1 98.81 294 VAL A O 1
ATOM 2281 N N . LEU A 1 295 ? 10.438 -26.5 -19.531 1 98.5 295 LEU A N 1
ATOM 2282 C CA . LEU A 1 295 ? 11.164 -25.453 -18.828 1 98.5 295 LEU A CA 1
ATOM 2283 C C . LEU A 1 295 ? 11.992 -24.625 -19.797 1 98.5 295 LEU A C 1
ATOM 2285 O O . LEU A 1 295 ? 12.539 -25.156 -20.766 1 98.5 295 LEU A O 1
ATOM 2289 N N . LEU A 1 296 ? 12.07 -23.391 -19.469 1 97.69 296 LEU A N 1
ATOM 2290 C CA . LEU A 1 296 ? 13.047 -22.5 -20.109 1 97.69 296 LEU A CA 1
ATOM 2291 C C . LEU A 1 296 ? 14.375 -22.531 -19.359 1 97.69 296 LEU A C 1
ATOM 2293 O O . LEU A 1 296 ? 14.398 -22.578 -18.141 1 97.69 296 LEU A O 1
ATOM 2297 N N . THR A 1 297 ? 15.43 -22.484 -20.188 1 97.31 297 THR A N 1
ATOM 2298 C CA . THR A 1 297 ? 16.719 -22.25 -19.531 1 97.31 297 THR A CA 1
ATOM 2299 C C . THR A 1 297 ? 16.812 -20.828 -19 1 97.31 297 THR A C 1
ATOM 2301 O O . THR A 1 297 ? 16.078 -19.938 -19.453 1 97.31 297 THR A O 1
ATOM 2304 N N . GLU A 1 298 ? 17.688 -20.641 -18.078 1 96 298 GLU A N 1
ATOM 2305 C CA . GLU A 1 298 ? 17.891 -19.312 -17.516 1 96 298 GLU A CA 1
ATOM 2306 C C . GLU A 1 298 ? 18.266 -18.297 -18.594 1 96 298 GLU A C 1
ATOM 2308 O O . GLU A 1 298 ? 17.75 -17.188 -18.625 1 96 298 GLU A O 1
ATOM 2313 N N . PRO A 1 299 ? 19.156 -18.641 -19.547 1 95.94 299 PRO A N 1
ATOM 2314 C CA . PRO A 1 299 ? 19.484 -17.688 -20.609 1 95.94 299 PRO A CA 1
ATOM 2315 C C . PRO A 1 299 ? 18.297 -17.359 -21.5 1 95.94 299 PRO A C 1
ATOM 2317 O O . PRO A 1 299 ? 18.109 -16.203 -21.891 1 95.94 299 PRO A O 1
ATOM 2320 N N . GLN A 1 300 ? 17.5 -18.375 -21.781 1 96 300 GLN A N 1
ATOM 2321 C CA . GLN A 1 300 ? 16.312 -18.141 -22.594 1 96 300 GLN A CA 1
ATOM 2322 C C . GLN A 1 300 ? 15.359 -17.172 -21.906 1 96 300 GLN A C 1
ATOM 2324 O O . GLN A 1 300 ? 14.836 -16.25 -22.531 1 96 300 GLN A O 1
ATOM 2329 N N . ALA A 1 301 ? 15.148 -17.391 -20.609 1 95.69 301 ALA A N 1
ATOM 2330 C CA . ALA A 1 301 ? 14.258 -16.547 -19.844 1 95.69 301 ALA A CA 1
ATOM 2331 C C . ALA A 1 301 ? 14.812 -15.125 -19.734 1 95.69 301 ALA A C 1
ATOM 2333 O O . ALA A 1 301 ? 14.07 -14.148 -19.859 1 95.69 301 ALA A O 1
ATOM 2334 N N . ARG A 1 302 ? 16.078 -15.023 -19.484 1 94.94 302 ARG A N 1
ATOM 2335 C CA . ARG A 1 302 ? 16.734 -13.727 -19.359 1 94.94 302 ARG A CA 1
ATOM 2336 C C . ARG A 1 302 ? 16.609 -12.922 -20.641 1 94.94 302 ARG A C 1
ATOM 2338 O O . ARG A 1 302 ? 16.391 -11.703 -20.609 1 94.94 302 ARG A O 1
ATOM 2345 N N . GLU A 1 303 ? 16.781 -13.57 -21.734 1 95.56 303 GLU A N 1
ATOM 2346 C CA . GLU A 1 303 ? 16.672 -12.906 -23.031 1 95.56 303 GLU A CA 1
ATOM 2347 C C . GLU A 1 303 ? 15.258 -12.367 -23.25 1 95.56 303 GLU A C 1
ATOM 2349 O O . GLU A 1 303 ? 15.078 -11.242 -23.719 1 95.56 303 GLU A O 1
ATOM 2354 N N . LEU A 1 304 ? 14.32 -13.188 -22.938 1 94.81 304 LEU A N 1
ATOM 2355 C CA . LEU A 1 304 ? 12.93 -12.773 -23.078 1 94.81 304 LEU A CA 1
ATOM 2356 C C . LEU A 1 304 ? 12.609 -11.602 -22.156 1 94.81 304 LEU A C 1
ATOM 2358 O O . LEU A 1 304 ? 11.914 -10.664 -22.562 1 94.81 304 LEU A O 1
ATOM 2362 N N . ARG A 1 305 ? 13.078 -11.625 -20.922 1 94.56 305 ARG A N 1
ATOM 2363 C CA . ARG A 1 305 ? 12.859 -10.547 -19.969 1 94.56 305 ARG A CA 1
ATOM 2364 C C . ARG A 1 305 ? 13.461 -9.242 -20.469 1 94.56 305 ARG A C 1
ATOM 2366 O O . ARG A 1 305 ? 12.836 -8.18 -20.344 1 94.56 305 ARG A O 1
ATOM 2373 N N . LYS A 1 306 ? 14.648 -9.352 -20.969 1 94.94 306 LYS A N 1
ATOM 2374 C CA . LYS A 1 306 ? 15.336 -8.164 -21.469 1 94.94 306 LYS A CA 1
ATOM 2375 C C . LYS A 1 306 ? 14.594 -7.562 -22.656 1 94.94 306 LYS A C 1
ATOM 2377 O O . LYS A 1 306 ? 14.406 -6.348 -22.734 1 94.94 306 LYS A O 1
ATOM 2382 N N . LYS A 1 307 ? 14.203 -8.43 -23.562 1 94.88 307 LYS A N 1
ATOM 2383 C CA . LYS A 1 307 ? 13.461 -7.977 -24.734 1 94.88 307 LYS A CA 1
ATOM 2384 C C . LYS A 1 307 ? 12.172 -7.266 -24.328 1 94.88 307 LYS A C 1
ATOM 2386 O O . LYS A 1 307 ? 11.867 -6.18 -24.828 1 94.88 307 LYS A O 1
ATOM 2391 N N . ASN A 1 308 ? 11.422 -7.875 -23.453 1 93.25 308 ASN A N 1
ATOM 2392 C CA . ASN A 1 308 ? 10.164 -7.305 -22.984 1 93.25 308 ASN A CA 1
ATOM 2393 C C . ASN A 1 308 ? 10.383 -5.988 -22.25 1 93.25 308 ASN A C 1
ATOM 2395 O O . ASN A 1 308 ? 9.562 -5.074 -22.344 1 93.25 308 ASN A O 1
ATOM 2399 N N . ALA A 1 309 ? 11.469 -5.914 -21.484 1 92.56 309 ALA A N 1
ATOM 2400 C CA . ALA A 1 309 ? 11.805 -4.691 -20.75 1 92.56 309 ALA A CA 1
ATOM 2401 C C . ALA A 1 309 ? 12.117 -3.547 -21.703 1 92.56 309 ALA A C 1
ATOM 2403 O O . ALA A 1 309 ? 11.672 -2.416 -21.5 1 92.56 309 ALA A O 1
ATOM 2404 N N . ILE A 1 310 ? 12.859 -3.838 -22.703 1 93.75 310 ILE A N 1
ATOM 2405 C CA . ILE A 1 310 ? 13.211 -2.838 -23.703 1 93.75 310 ILE A CA 1
ATOM 2406 C C . ILE A 1 310 ? 11.953 -2.338 -24.406 1 93.75 310 ILE A C 1
ATOM 2408 O O . ILE A 1 310 ? 11.758 -1.131 -24.562 1 93.75 310 ILE A O 1
ATOM 2412 N N . GLU A 1 311 ? 11.094 -3.299 -24.75 1 91.31 311 GLU A N 1
ATOM 2413 C CA . GLU A 1 311 ? 9.844 -2.943 -25.422 1 91.31 311 GLU A CA 1
ATOM 2414 C C . GLU A 1 311 ? 8.977 -2.068 -24.531 1 91.31 311 GLU A C 1
ATOM 2416 O O . GLU A 1 311 ? 8.359 -1.108 -25 1 91.31 311 GLU A O 1
ATOM 2421 N N . ALA A 1 312 ? 8.906 -2.404 -23.281 1 88.19 312 ALA A N 1
ATOM 2422 C CA . ALA A 1 312 ? 8.109 -1.642 -22.312 1 88.19 312 ALA A CA 1
ATOM 2423 C C . ALA A 1 312 ? 8.633 -0.215 -22.188 1 88.19 312 ALA A C 1
ATOM 2425 O O . ALA A 1 312 ? 7.848 0.736 -22.109 1 88.19 312 ALA A O 1
ATOM 2426 N N . MET A 1 313 ? 9.914 -0.024 -22.125 1 87.94 313 MET A N 1
ATOM 2427 C CA . MET A 1 313 ? 10.539 1.291 -22 1 87.94 313 MET A CA 1
ATOM 2428 C C . MET A 1 313 ? 10.352 2.113 -23.266 1 87.94 313 MET A C 1
ATOM 2430 O O . MET A 1 313 ? 10.109 3.32 -23.203 1 87.94 313 MET A O 1
ATOM 2434 N N . GLU A 1 314 ? 10.438 1.457 -24.375 1 89.38 314 GLU A N 1
ATOM 2435 C CA . GLU A 1 314 ? 10.242 2.137 -25.656 1 89.38 314 GLU A CA 1
ATOM 2436 C C . GLU A 1 314 ? 8.82 2.668 -25.781 1 89.38 314 GLU A C 1
ATOM 2438 O O . GLU A 1 314 ? 8.602 3.754 -26.328 1 89.38 314 GLU A O 1
ATOM 2443 N N . LYS A 1 315 ? 7.91 1.89 -25.328 1 87.81 315 LYS A N 1
ATOM 2444 C CA . LYS A 1 315 ? 6.516 2.314 -25.344 1 87.81 315 LYS A CA 1
ATOM 2445 C C . LYS A 1 315 ? 6.316 3.588 -24.531 1 87.81 315 LYS A C 1
ATOM 2447 O O . LYS A 1 315 ? 5.383 4.352 -24.781 1 87.81 315 LYS A O 1
ATOM 2452 N N . GLN A 1 316 ? 7.191 3.783 -23.578 1 86.38 316 GLN A N 1
ATOM 2453 C CA . GLN A 1 316 ? 7.137 4.977 -22.734 1 86.38 316 GLN A CA 1
ATOM 2454 C C . GLN A 1 316 ? 7.965 6.109 -23.328 1 86.38 316 GLN A C 1
ATOM 2456 O O . GLN A 1 316 ? 8.062 7.191 -22.75 1 86.38 316 GLN A O 1
ATOM 2461 N N . GLY A 1 317 ? 8.531 5.875 -24.422 1 87.56 317 GLY A N 1
ATOM 2462 C CA . GLY A 1 317 ? 9.375 6.871 -25.078 1 87.56 317 GLY A CA 1
ATOM 2463 C C . GLY A 1 317 ? 10.703 7.074 -24.359 1 87.56 317 GLY A C 1
ATOM 2464 O O . GLY A 1 317 ? 11.281 8.164 -24.422 1 87.56 317 GLY A O 1
ATOM 2465 N N . ARG A 1 318 ? 11.227 6.043 -23.672 1 87.25 318 ARG A N 1
ATOM 2466 C CA . ARG A 1 318 ? 12.453 6.172 -22.891 1 87.25 318 ARG A CA 1
ATOM 2467 C C . ARG A 1 318 ? 13.523 5.203 -23.375 1 87.25 318 ARG A C 1
ATOM 2469 O O . ARG A 1 318 ? 13.211 4.109 -23.859 1 87.25 318 ARG A O 1
ATOM 2476 N N . LYS A 1 319 ? 14.836 5.727 -23.328 1 89.12 319 LYS A N 1
ATOM 2477 C CA . LYS A 1 319 ? 15.953 4.805 -23.5 1 89.12 319 LYS A CA 1
ATOM 2478 C C . LYS A 1 319 ? 16.219 4.004 -22.234 1 89.12 319 LYS A C 1
ATOM 2480 O O . LYS A 1 319 ? 16 4.5 -21.125 1 89.12 319 LYS A O 1
ATOM 2485 N N . VAL A 1 320 ? 16.594 2.744 -22.406 1 91.31 320 VAL A N 1
ATOM 2486 C CA . VAL A 1 320 ? 16.734 1.858 -21.25 1 91.31 320 VAL A CA 1
ATOM 2487 C C . VAL A 1 320 ? 18.203 1.554 -21 1 91.31 320 VAL A C 1
ATOM 2489 O O . VAL A 1 320 ? 18.969 1.368 -21.938 1 91.31 320 VAL A O 1
ATOM 2492 N N . VAL A 1 321 ? 18.594 1.641 -19.812 1 93 321 VAL A N 1
ATOM 2493 C CA . VAL A 1 321 ? 19.828 1.033 -19.328 1 93 321 VAL A CA 1
ATOM 2494 C C . VAL A 1 321 ? 19.5 0.023 -18.234 1 93 321 VAL A C 1
ATOM 2496 O O . VAL A 1 321 ? 18.422 0.075 -17.625 1 93 321 VAL A O 1
ATOM 2499 N N . PHE A 1 322 ? 20.328 -0.938 -18.125 1 93.56 322 PHE A N 1
ATOM 2500 C CA . PHE A 1 322 ? 20.047 -1.983 -17.141 1 93.56 322 PHE A CA 1
ATOM 2501 C C . PHE A 1 322 ? 20.969 -1.85 -15.93 1 93.56 322 PHE A C 1
ATOM 2503 O O . PHE A 1 322 ? 22.156 -1.575 -16.062 1 93.56 322 PHE A O 1
ATOM 2510 N N . HIS A 1 323 ? 20.375 -1.878 -14.797 1 92.94 323 HIS A N 1
ATOM 2511 C CA . HIS A 1 323 ? 21.031 -1.922 -13.492 1 92.94 323 HIS A CA 1
ATOM 2512 C C . HIS A 1 323 ? 20.734 -3.227 -12.766 1 92.94 323 HIS A C 1
ATOM 2514 O O . HIS A 1 323 ? 19.594 -3.445 -12.328 1 92.94 323 HIS A O 1
ATOM 2520 N N . ASN A 1 324 ? 21.703 -4.152 -12.547 1 91.38 324 ASN A N 1
ATOM 2521 C CA . ASN A 1 324 ? 21.516 -5.48 -11.969 1 91.38 324 ASN A CA 1
ATOM 2522 C C . ASN A 1 324 ? 20.375 -6.234 -12.656 1 91.38 324 ASN A C 1
ATOM 2524 O O . ASN A 1 324 ? 19.469 -6.719 -12 1 91.38 324 ASN A O 1
ATOM 2528 N N . ASP A 1 325 ? 20.281 -6.152 -13.984 1 90.25 325 ASP A N 1
ATOM 2529 C CA . ASP A 1 325 ? 19.406 -6.887 -14.883 1 90.25 325 ASP A CA 1
ATOM 2530 C C . ASP A 1 325 ? 17.984 -6.32 -14.852 1 90.25 325 ASP A C 1
ATOM 2532 O O . ASP A 1 325 ? 17.062 -6.922 -15.398 1 90.25 325 ASP A O 1
ATOM 2536 N N . LEU A 1 326 ? 17.844 -5.188 -14.133 1 94.06 326 LEU A N 1
ATOM 2537 C CA . LEU A 1 326 ? 16.547 -4.516 -14.102 1 94.06 326 LEU A CA 1
ATOM 2538 C C . LEU A 1 326 ? 16.594 -3.207 -14.883 1 94.06 326 LEU A C 1
ATOM 2540 O O . LEU A 1 326 ? 17.594 -2.477 -14.82 1 94.06 326 LEU A O 1
ATOM 2544 N N . PRO A 1 327 ? 15.562 -2.902 -15.625 1 94.44 327 PRO A N 1
ATOM 2545 C CA . PRO A 1 327 ? 15.586 -1.714 -16.484 1 94.44 327 PRO A CA 1
ATOM 2546 C C . PRO A 1 327 ? 15.406 -0.417 -15.688 1 94.44 327 PRO A C 1
ATOM 2548 O O . PRO A 1 327 ? 14.625 -0.373 -14.734 1 94.44 327 PRO A O 1
ATOM 2551 N N . ILE A 1 328 ? 16.141 0.647 -16.016 1 94.75 328 ILE A N 1
ATOM 2552 C CA . ILE A 1 328 ? 15.969 2.023 -15.562 1 94.75 328 ILE A CA 1
ATOM 2553 C C . ILE A 1 328 ? 16.031 2.969 -16.75 1 94.75 328 ILE A C 1
ATOM 2555 O O . ILE A 1 328 ? 16.641 2.646 -17.781 1 94.75 328 ILE A O 1
ATOM 2559 N N . PRO A 1 329 ? 15.289 4.098 -16.625 1 92.19 329 PRO A N 1
ATOM 2560 C CA . PRO A 1 329 ? 15.43 5.074 -17.719 1 92.19 329 PRO A CA 1
ATOM 2561 C C . PRO A 1 329 ? 16.844 5.625 -17.828 1 92.19 329 PRO A C 1
ATOM 2563 O O . PRO A 1 329 ? 17.5 5.902 -16.812 1 92.19 329 PRO A O 1
ATOM 2566 N N . ALA A 1 330 ? 17.297 5.66 -19.062 1 89.31 330 ALA A N 1
ATOM 2567 C CA . ALA A 1 330 ? 18.594 6.273 -19.312 1 89.31 330 ALA A CA 1
ATOM 2568 C C . ALA A 1 330 ? 18.578 7.766 -19 1 89.31 330 ALA A C 1
ATOM 2570 O O . ALA A 1 330 ? 17.562 8.43 -19.219 1 89.31 330 ALA A O 1
ATOM 2571 N N . GLU A 1 331 ? 19.547 8.25 -18.203 1 75.69 331 GLU A N 1
ATOM 2572 C CA . GLU A 1 331 ? 19.625 9.672 -17.891 1 75.69 331 GLU A CA 1
ATOM 2573 C C . GLU A 1 331 ? 19.703 10.516 -19.156 1 75.69 331 GLU A C 1
ATOM 2575 O O . GLU A 1 331 ? 20.312 10.109 -20.156 1 75.69 331 GLU A O 1
ATOM 2580 N N . SER A 1 332 ? 18.703 11.422 -19.375 1 56.19 332 SER A N 1
ATOM 2581 C CA . SER A 1 332 ? 18.812 12.312 -20.531 1 56.19 332 SER A CA 1
ATOM 2582 C C . SER A 1 332 ? 20.203 12.922 -20.625 1 56.19 332 SER A C 1
ATOM 2584 O O . SER A 1 332 ? 20.766 13.375 -19.625 1 56.19 332 SER A O 1
ATOM 2586 N N . SER A 1 333 ? 21 12.523 -21.578 1 43.22 333 SER A N 1
ATOM 2587 C CA . SER A 1 333 ? 22.203 13.281 -21.906 1 43.22 333 SER A CA 1
ATOM 2588 C C . 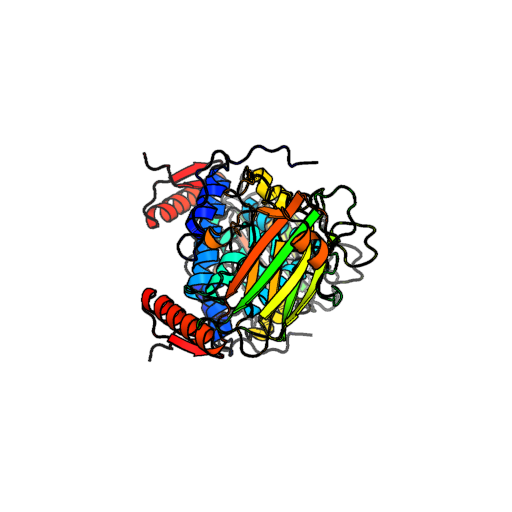SER A 1 333 ? 21.906 14.773 -22.047 1 43.22 333 SER A C 1
ATOM 2590 O O . SER A 1 333 ? 20.828 15.141 -22.516 1 43.22 333 SER A O 1
ATOM 2592 N N . MET B 1 1 ? -17.109 -27.156 3.568 1 36.16 1 MET B N 1
ATOM 2593 C CA . MET B 1 1 ? -18.312 -27.234 2.74 1 36.16 1 MET B CA 1
ATOM 2594 C C . MET B 1 1 ? -18.078 -26.547 1.395 1 36.16 1 MET B C 1
ATOM 2596 O O . MET B 1 1 ? -17.266 -25.625 1.288 1 36.16 1 MET B O 1
ATOM 2600 N N . PRO B 1 2 ? -18.344 -27.266 0.28 1 43.28 2 PRO B N 1
ATOM 2601 C CA . PRO B 1 2 ? -18.234 -26.609 -1.025 1 43.28 2 PRO B CA 1
ATOM 2602 C C . PRO B 1 2 ? -18.812 -25.203 -1.04 1 43.28 2 PRO B C 1
ATOM 2604 O O . PRO B 1 2 ? -19.766 -24.922 -0.298 1 43.28 2 PRO B O 1
ATOM 2607 N N . PRO B 1 3 ? -17.969 -24.234 -1.496 1 52.09 3 PRO B N 1
ATOM 2608 C CA . PRO B 1 3 ? -18.469 -22.859 -1.49 1 52.09 3 PRO B CA 1
ATOM 2609 C C . PRO B 1 3 ? -19.844 -22.719 -2.141 1 52.09 3 PRO B C 1
ATOM 2611 O O . PRO B 1 3 ? -20.125 -23.391 -3.141 1 52.09 3 PRO B O 1
ATOM 2614 N N . THR B 1 4 ? -20.891 -22.344 -1.376 1 52.81 4 THR B N 1
ATOM 2615 C CA . THR B 1 4 ? -22.281 -22.141 -1.719 1 52.81 4 THR B CA 1
ATOM 2616 C C . THR B 1 4 ? -22.438 -20.969 -2.682 1 52.81 4 THR B C 1
ATOM 2618 O O . THR B 1 4 ? -23.547 -20.594 -3.049 1 52.81 4 THR B O 1
ATOM 2621 N N . THR B 1 5 ? -21.453 -20.172 -2.828 1 55.69 5 THR B N 1
ATOM 2622 C CA . THR B 1 5 ? -21.766 -18.984 -3.611 1 55.69 5 THR B CA 1
ATOM 2623 C C . THR B 1 5 ? -21.688 -19.281 -5.105 1 55.69 5 THR B C 1
ATOM 2625 O O . THR B 1 5 ? -20.719 -19.875 -5.574 1 55.69 5 THR B O 1
ATOM 2628 N N . PRO B 1 6 ? -22.812 -19.047 -5.793 1 55.69 6 PRO B N 1
ATOM 2629 C CA . PRO B 1 6 ? -22.844 -19.312 -7.234 1 55.69 6 PRO B CA 1
ATOM 2630 C C . PRO B 1 6 ? -21.719 -18.609 -7.992 1 55.69 6 PRO B C 1
ATOM 2632 O O . PRO B 1 6 ? -21.203 -17.594 -7.527 1 55.69 6 PRO B O 1
ATOM 2635 N N . PRO B 1 7 ? -21.234 -19.375 -9.055 1 54.59 7 PRO B N 1
ATOM 2636 C CA . PRO B 1 7 ? -20.234 -18.75 -9.922 1 54.59 7 PRO B CA 1
ATOM 2637 C C . PRO B 1 7 ? -20.688 -17.406 -10.484 1 54.59 7 PRO B C 1
ATOM 2639 O O . PRO B 1 7 ? -21.891 -17.141 -10.539 1 54.59 7 PRO B O 1
ATOM 2642 N N . SER B 1 8 ? -19.719 -16.453 -10.688 1 59.16 8 SER B N 1
ATOM 2643 C CA . SER B 1 8 ? -19.938 -15.109 -11.203 1 59.16 8 SER B CA 1
ATOM 2644 C C . SER B 1 8 ? -20.719 -15.141 -12.523 1 59.16 8 SER B C 1
ATOM 2646 O O . SER B 1 8 ? -20.594 -16.094 -13.297 1 59.16 8 SER B O 1
ATOM 2648 N N . THR B 1 9 ? -21.734 -14.359 -12.656 1 63.66 9 THR B N 1
ATOM 2649 C CA . THR B 1 9 ? -22.469 -14.125 -13.891 1 63.66 9 THR B CA 1
ATOM 2650 C C . THR B 1 9 ? -21.625 -13.328 -14.883 1 63.66 9 THR B C 1
ATOM 2652 O O . THR B 1 9 ? -22.109 -12.969 -15.961 1 63.66 9 THR B O 1
ATOM 2655 N N . LEU B 1 10 ? -20.406 -13.125 -14.453 1 68.81 10 LEU B N 1
ATOM 2656 C CA . LEU B 1 10 ? -19.531 -12.352 -15.336 1 68.81 10 LEU B CA 1
ATOM 2657 C C . LEU B 1 10 ? -19.062 -13.203 -16.516 1 68.81 10 LEU B C 1
ATOM 2659 O O . LEU B 1 10 ? -19.047 -14.43 -16.438 1 68.81 10 LEU B O 1
ATOM 2663 N N . PRO B 1 11 ? -18.766 -12.523 -17.703 1 67.31 11 PRO B N 1
ATOM 2664 C CA . PRO B 1 11 ? -18.094 -13.266 -18.766 1 67.31 11 PRO B CA 1
ATOM 2665 C C . PRO B 1 11 ? -16.828 -13.969 -18.281 1 67.31 11 PRO B C 1
ATOM 2667 O O . PRO B 1 11 ? -16.172 -13.5 -17.359 1 67.31 11 PRO B O 1
ATOM 2670 N N . PRO B 1 12 ? -16.766 -15.133 -18.859 1 71.75 12 PRO B N 1
ATOM 2671 C CA . PRO B 1 12 ? -15.562 -15.875 -18.469 1 71.75 12 PRO B CA 1
ATOM 2672 C C . PRO B 1 12 ? -14.281 -15.078 -18.656 1 71.75 12 PRO B C 1
ATOM 2674 O O . PRO B 1 12 ? -14.148 -14.336 -19.625 1 71.75 12 PRO B O 1
ATOM 2677 N N . MET B 1 13 ? -13.523 -15.039 -17.5 1 67.69 13 MET B N 1
ATOM 2678 C CA . MET B 1 13 ? -12.219 -14.391 -17.594 1 67.69 13 MET B CA 1
ATOM 2679 C C . MET B 1 13 ? -11.367 -15.023 -18.688 1 67.69 13 MET B C 1
ATOM 2681 O O . MET B 1 13 ? -11.445 -16.234 -18.922 1 67.69 13 MET B O 1
ATOM 2685 N N . LYS B 1 14 ? -10.867 -14.305 -19.734 1 62.47 14 LYS B N 1
ATOM 2686 C CA . LYS B 1 14 ? -9.992 -14.688 -20.828 1 62.47 14 LYS B CA 1
ATOM 2687 C C . LYS B 1 14 ? -8.719 -15.359 -20.312 1 62.47 14 LYS B C 1
ATOM 2689 O O . LYS B 1 14 ? -8.422 -15.305 -19.125 1 62.47 14 LYS B O 1
ATOM 2694 N N . ASP B 1 15 ? -8.008 -15.938 -21.094 1 70.69 15 ASP B N 1
ATOM 2695 C CA . ASP B 1 15 ? -6.637 -16.422 -21 1 70.69 15 ASP B CA 1
ATOM 2696 C C . ASP B 1 15 ? -5.719 -15.344 -20.422 1 70.69 15 ASP B C 1
ATOM 2698 O O . ASP B 1 15 ? -5.254 -14.469 -21.156 1 70.69 15 ASP B O 1
ATOM 2702 N N . LEU B 1 16 ? -5.531 -15.352 -19.109 1 76.12 16 LEU B N 1
ATOM 2703 C CA . LEU B 1 16 ? -4.82 -14.289 -18.406 1 76.12 16 LEU B CA 1
ATOM 2704 C C . LEU B 1 16 ? -3.43 -14.086 -19 1 76.12 16 LEU B C 1
ATOM 2706 O O . LEU B 1 16 ? -2.68 -15.047 -19.172 1 76.12 16 LEU B O 1
ATOM 2710 N N . THR B 1 17 ? -3.215 -12.961 -19.531 1 77 17 THR B N 1
ATOM 2711 C CA . THR B 1 17 ? -1.913 -12.508 -20 1 77 17 THR B CA 1
ATOM 2712 C C . THR B 1 17 ? -1.543 -11.172 -19.359 1 77 17 THR B C 1
ATOM 2714 O O . THR B 1 17 ? -2.367 -10.547 -18.688 1 77 17 THR B O 1
ATOM 2717 N N . THR B 1 18 ? -0.267 -10.773 -19.469 1 75.62 18 THR B N 1
ATOM 2718 C CA . THR B 1 18 ? 0.166 -9.469 -18.969 1 75.62 18 THR B CA 1
ATOM 2719 C C . THR B 1 18 ? -0.618 -8.344 -19.641 1 75.62 18 THR B C 1
ATOM 2721 O O . THR B 1 18 ? -0.788 -7.27 -19.062 1 75.62 18 THR B O 1
ATOM 2724 N N . GLU B 1 19 ? -1.152 -8.625 -20.766 1 79.31 19 GLU B N 1
ATOM 2725 C CA . GLU B 1 19 ? -1.828 -7.594 -21.547 1 79.31 19 GLU B CA 1
ATOM 2726 C C . GLU B 1 19 ? -3.291 -7.457 -21.125 1 79.31 19 GLU B C 1
ATOM 2728 O O . GLU B 1 19 ? -3.891 -6.391 -21.281 1 79.31 19 GLU B O 1
ATOM 2733 N N . ASN B 1 20 ? -3.814 -8.523 -20.531 1 88.44 20 ASN B N 1
ATOM 2734 C CA . ASN B 1 20 ? -5.254 -8.43 -20.312 1 88.44 20 ASN B CA 1
ATOM 2735 C C . ASN B 1 20 ? -5.598 -8.523 -18.828 1 88.44 20 ASN B C 1
ATOM 2737 O O . ASN B 1 20 ? -6.766 -8.406 -18.453 1 88.44 20 ASN B O 1
ATOM 2741 N N . ILE B 1 21 ? -4.605 -8.734 -18.031 1 90.75 21 ILE B N 1
ATOM 2742 C CA . ILE B 1 21 ? -4.859 -8.953 -16.625 1 90.75 21 ILE B CA 1
ATOM 2743 C C . ILE B 1 21 ? -5.547 -7.73 -16.016 1 90.75 21 ILE B C 1
ATOM 2745 O O . ILE B 1 21 ? -6.469 -7.859 -15.211 1 90.75 21 ILE B O 1
ATOM 2749 N N . THR B 1 22 ? -5.152 -6.539 -16.375 1 94.69 22 THR B N 1
ATOM 2750 C CA . THR B 1 22 ? -5.758 -5.324 -15.844 1 94.69 22 THR B CA 1
ATOM 2751 C C . THR B 1 22 ? -7.242 -5.266 -16.188 1 94.69 22 THR B C 1
ATOM 2753 O O . THR B 1 22 ? -8.078 -4.996 -15.32 1 94.69 22 THR B O 1
ATOM 2756 N N . GLU B 1 23 ? -7.559 -5.57 -17.406 1 93.88 23 GLU B N 1
ATOM 2757 C CA . GLU B 1 23 ? -8.953 -5.562 -17.844 1 93.88 23 GLU B CA 1
ATOM 2758 C C . GLU B 1 23 ? -9.773 -6.613 -17.109 1 93.88 23 GLU B C 1
ATOM 2760 O O . GLU B 1 23 ? -10.938 -6.383 -16.781 1 93.88 23 GLU B O 1
ATOM 2765 N N . ASN B 1 24 ? -9.195 -7.746 -16.891 1 92.31 24 ASN B N 1
ATOM 2766 C CA . ASN B 1 24 ? -9.883 -8.812 -16.172 1 92.31 24 ASN B CA 1
ATOM 2767 C C . ASN B 1 24 ? -10.18 -8.406 -14.727 1 92.31 24 ASN B C 1
ATOM 2769 O O . ASN B 1 24 ? -11.266 -8.688 -14.211 1 92.31 24 ASN B O 1
ATOM 2773 N N . VAL B 1 25 ? -9.242 -7.766 -14.055 1 94.69 25 VAL B N 1
ATOM 2774 C CA . VAL B 1 25 ? -9.469 -7.316 -12.688 1 94.69 25 VAL B CA 1
ATOM 2775 C C . VAL B 1 25 ? -10.586 -6.277 -12.664 1 94.69 25 VAL B C 1
ATOM 2777 O O . VAL B 1 25 ? -11.469 -6.32 -11.797 1 94.69 25 VAL B O 1
ATOM 2780 N N . HIS B 1 26 ? -10.562 -5.352 -13.656 1 95.19 26 HIS B N 1
ATOM 2781 C CA . HIS B 1 26 ? -11.625 -4.348 -13.742 1 95.19 26 HIS B CA 1
ATOM 2782 C C . HIS B 1 26 ? -12.984 -5.004 -13.953 1 95.19 26 HIS B C 1
ATOM 2784 O O . HIS B 1 26 ? -13.977 -4.578 -13.359 1 95.19 26 HIS B O 1
ATOM 2790 N N . LEU B 1 27 ? -13 -6.016 -14.781 1 92.5 27 LEU B N 1
ATOM 2791 C CA . LEU B 1 27 ? -14.258 -6.715 -15.062 1 92.5 27 LEU B CA 1
ATOM 2792 C C . LEU B 1 27 ? -14.812 -7.359 -13.797 1 92.5 27 LEU B C 1
ATOM 2794 O O . LEU B 1 27 ? -15.992 -7.211 -13.492 1 92.5 27 LEU B O 1
ATOM 2798 N N . VAL B 1 28 ? -14.031 -8.031 -13.086 1 91.88 28 VAL B N 1
ATOM 2799 C CA . VAL B 1 28 ? -14.469 -8.695 -11.859 1 91.88 28 VAL B CA 1
ATOM 2800 C C . VAL B 1 28 ? -14.93 -7.648 -10.844 1 91.88 28 VAL B C 1
ATOM 2802 O O . VAL B 1 28 ? -15.93 -7.848 -10.148 1 91.88 28 VAL B O 1
ATOM 2805 N N . ASN B 1 29 ? -14.211 -6.5 -10.727 1 94.12 29 ASN B N 1
ATOM 2806 C CA . ASN B 1 29 ? -14.539 -5.441 -9.773 1 94.12 29 ASN B CA 1
ATOM 2807 C C . ASN B 1 29 ? -15.805 -4.691 -10.18 1 94.12 29 ASN B C 1
ATOM 2809 O O . ASN B 1 29 ? -16.391 -3.98 -9.367 1 94.12 29 ASN B O 1
ATOM 2813 N N . SER B 1 30 ? -16.219 -4.812 -11.414 1 92.19 30 SER B N 1
ATOM 2814 C CA . SER B 1 30 ? -17.391 -4.09 -11.898 1 92.19 30 SER B CA 1
ATOM 2815 C C . SER B 1 30 ? -18.656 -4.59 -11.234 1 92.19 30 SER B C 1
ATOM 2817 O O . SER B 1 30 ? -19.703 -3.943 -11.32 1 92.19 30 SER B O 1
ATOM 2819 N N . GLN B 1 31 ? -18.578 -5.664 -10.484 1 91.81 31 GLN B N 1
ATOM 2820 C CA . GLN B 1 31 ? -19.719 -6.203 -9.742 1 91.81 31 GLN B CA 1
ATOM 2821 C C . GLN B 1 31 ? -20.031 -5.34 -8.523 1 91.81 31 GLN B C 1
ATOM 2823 O O . GLN B 1 31 ? -21.109 -5.473 -7.926 1 91.81 31 GLN B O 1
ATOM 2828 N N . CYS B 1 32 ? -19.109 -4.539 -8.164 1 94.75 32 CYS B N 1
ATOM 2829 C CA . CYS B 1 32 ? -19.297 -3.676 -7 1 94.75 32 CYS B CA 1
ATOM 2830 C C . CYS B 1 32 ? -20.469 -2.723 -7.211 1 94.75 32 CYS B C 1
ATOM 2832 O O . CYS B 1 32 ? -20.516 -1.99 -8.203 1 94.75 32 CYS B O 1
ATOM 2834 N N . THR B 1 33 ? -21.391 -2.625 -6.266 1 94.88 33 THR B N 1
ATOM 2835 C CA . THR B 1 33 ? -22.594 -1.834 -6.414 1 94.88 33 THR B CA 1
ATOM 2836 C C . THR B 1 33 ? -22.375 -0.396 -5.961 1 94.88 33 THR B C 1
ATOM 2838 O O . THR B 1 33 ? -23.109 0.51 -6.344 1 94.88 33 THR B O 1
ATOM 2841 N N . ASP B 1 34 ? -21.422 -0.147 -5.16 1 96.12 34 ASP B N 1
ATOM 2842 C CA . ASP B 1 34 ? -21.078 1.212 -4.754 1 96.12 34 ASP B CA 1
ATOM 2843 C C . ASP B 1 34 ? -20.25 1.905 -5.832 1 96.12 34 ASP B C 1
ATOM 2845 O O . ASP B 1 34 ? -19.078 1.562 -6.035 1 96.12 34 ASP B O 1
ATOM 2849 N N . PRO B 1 35 ? -20.766 2.873 -6.5 1 95.88 35 PRO B N 1
ATOM 2850 C CA . PRO B 1 35 ? -20.047 3.465 -7.641 1 95.88 35 PRO B CA 1
ATOM 2851 C C . PRO B 1 35 ? -18.766 4.172 -7.23 1 95.88 35 PRO B C 1
ATOM 2853 O O . PRO B 1 35 ? -17.812 4.23 -8.016 1 95.88 35 PRO B O 1
ATOM 2856 N N . ARG B 1 36 ? -18.719 4.695 -6.027 1 97.25 36 ARG B N 1
ATOM 2857 C CA . ARG B 1 36 ? -17.516 5.379 -5.566 1 97.25 36 ARG B CA 1
ATOM 2858 C C . ARG B 1 36 ? -16.391 4.387 -5.297 1 97.25 36 ARG B C 1
ATOM 2860 O O . ARG B 1 36 ? -15.266 4.578 -5.754 1 97.25 36 ARG B O 1
ATOM 2867 N N . LEU B 1 37 ? -16.781 3.307 -4.586 1 97.38 37 LEU B N 1
ATOM 2868 C CA . LEU B 1 37 ? -15.789 2.271 -4.32 1 97.38 37 LEU B CA 1
ATOM 2869 C C . LEU B 1 37 ? -15.297 1.645 -5.621 1 97.38 37 LEU B C 1
ATOM 2871 O O . LEU B 1 37 ? -14.094 1.398 -5.781 1 97.38 37 LEU B O 1
ATOM 2875 N N . ARG B 1 38 ? -16.188 1.402 -6.512 1 96.62 38 ARG B N 1
ATOM 2876 C CA . ARG B 1 38 ? -15.836 0.836 -7.809 1 96.62 38 ARG B CA 1
ATOM 2877 C C . ARG B 1 38 ? -14.852 1.731 -8.547 1 96.62 38 ARG B C 1
ATOM 2879 O O . ARG B 1 38 ? -13.875 1.244 -9.125 1 96.62 38 ARG B O 1
ATOM 2886 N N . TYR B 1 39 ? -15.078 3.047 -8.531 1 96.25 39 TYR B N 1
ATOM 2887 C CA . TYR B 1 39 ? -14.203 4.016 -9.188 1 96.25 39 TYR B CA 1
ATOM 2888 C C . TYR B 1 39 ? -12.82 4.012 -8.547 1 96.25 39 TYR B C 1
ATOM 2890 O O . TYR B 1 39 ? -11.805 3.963 -9.242 1 96.25 39 TYR B O 1
ATOM 2898 N N . LEU B 1 40 ? -12.773 4.031 -7.199 1 97.81 40 LEU B N 1
ATOM 2899 C CA . LEU B 1 40 ? -11.5 4.055 -6.484 1 97.81 40 LEU B CA 1
ATOM 2900 C C . LEU B 1 40 ? -10.672 2.811 -6.801 1 97.81 40 LEU B C 1
ATOM 2902 O O . LEU B 1 40 ? -9.484 2.908 -7.102 1 97.81 40 LEU B O 1
ATOM 2906 N N . LEU B 1 41 ? -11.297 1.619 -6.797 1 97.88 41 LEU B N 1
ATOM 2907 C CA . LEU B 1 41 ? -10.562 0.379 -7.031 1 97.88 41 LEU B CA 1
ATOM 2908 C C . LEU B 1 41 ? -10.141 0.26 -8.492 1 97.88 41 LEU B C 1
ATOM 2910 O O . LEU B 1 41 ? -9.086 -0.306 -8.797 1 97.88 41 LEU B O 1
ATOM 2914 N N . HIS B 1 42 ? -11 0.783 -9.359 1 97.06 42 HIS B N 1
ATOM 2915 C CA . HIS B 1 42 ? -10.609 0.813 -10.766 1 97.06 42 HIS B CA 1
ATOM 2916 C C . HIS B 1 42 ? -9.32 1.6 -10.961 1 97.06 42 HIS B C 1
ATOM 2918 O O . HIS B 1 42 ? -8.398 1.131 -11.633 1 97.06 42 HIS B O 1
ATOM 2924 N N . ARG B 1 43 ? -9.227 2.732 -10.352 1 97.12 43 ARG B N 1
ATOM 2925 C CA . ARG B 1 43 ? -8.055 3.588 -10.523 1 97.12 43 ARG B CA 1
ATOM 2926 C C . ARG B 1 43 ? -6.844 3.01 -9.797 1 97.12 43 ARG B C 1
ATOM 2928 O O . ARG B 1 43 ? -5.727 3.043 -10.312 1 97.12 43 ARG B O 1
ATOM 2935 N N . ILE B 1 44 ? -7.043 2.439 -8.586 1 97.81 44 ILE B N 1
ATOM 2936 C CA . ILE B 1 44 ? -5.941 1.854 -7.828 1 97.81 44 ILE B CA 1
ATOM 2937 C C . ILE B 1 44 ? -5.32 0.709 -8.625 1 97.81 44 ILE B C 1
ATOM 2939 O O . ILE B 1 44 ? -4.098 0.618 -8.742 1 97.81 44 ILE B O 1
ATOM 2943 N N . VAL B 1 45 ? -6.133 -0.18 -9.164 1 98.12 45 VAL B N 1
ATOM 2944 C CA . VAL B 1 45 ? -5.645 -1.32 -9.938 1 98.12 45 VAL B CA 1
ATOM 2945 C C . VAL B 1 45 ? -4.898 -0.829 -11.172 1 98.12 45 VAL B C 1
ATOM 2947 O O . VAL B 1 45 ? -3.816 -1.324 -11.492 1 98.12 45 VAL B O 1
ATOM 2950 N N . THR B 1 46 ? -5.469 0.194 -11.836 1 97.75 46 THR B N 1
ATOM 2951 C CA . THR B 1 46 ? -4.832 0.744 -13.023 1 97.75 46 THR B CA 1
ATOM 2952 C C . THR B 1 46 ? -3.439 1.278 -12.695 1 97.75 46 THR B C 1
ATOM 2954 O O . THR B 1 46 ? -2.461 0.933 -13.359 1 97.75 46 THR B O 1
ATOM 2957 N N . HIS B 1 47 ? -3.311 2.076 -11.68 1 98.38 47 HIS B N 1
ATOM 2958 C CA . HIS B 1 47 ? -2.035 2.676 -11.305 1 98.38 47 HIS B CA 1
ATOM 2959 C C . HIS B 1 47 ? -1.04 1.616 -10.844 1 98.38 47 HIS B C 1
ATOM 2961 O O . HIS B 1 47 ? 0.141 1.675 -11.195 1 98.38 47 HIS B O 1
ATOM 2967 N N . LEU B 1 48 ? -1.494 0.599 -10.047 1 98.31 48 LEU B N 1
ATOM 2968 C CA . LEU B 1 48 ? -0.617 -0.465 -9.57 1 98.31 48 LEU B CA 1
ATOM 2969 C C . LEU B 1 48 ? -0.06 -1.273 -10.734 1 98.31 48 LEU B C 1
ATOM 2971 O O . LEU B 1 48 ? 1.141 -1.548 -10.789 1 98.31 48 LEU B O 1
ATOM 2975 N N . HIS B 1 49 ? -0.946 -1.668 -11.633 1 97.81 49 HIS B N 1
ATOM 2976 C CA . HIS B 1 49 ? -0.521 -2.482 -12.766 1 97.81 49 HIS B CA 1
ATOM 2977 C C . HIS B 1 49 ? 0.391 -1.695 -13.703 1 97.81 49 HIS B C 1
ATOM 2979 O O . HIS B 1 49 ? 1.389 -2.227 -14.195 1 97.81 49 HIS B O 1
ATOM 2985 N N . GLU B 1 50 ? 0.089 -0.418 -13.969 1 96.69 50 GLU B N 1
ATOM 2986 C CA . GLU B 1 50 ? 0.963 0.414 -14.789 1 96.69 50 GLU B CA 1
ATOM 2987 C C . GLU B 1 50 ? 2.344 0.556 -14.156 1 96.69 50 GLU B C 1
ATOM 2989 O O . GLU B 1 50 ? 3.361 0.503 -14.852 1 96.69 50 GLU B O 1
ATOM 2994 N N . PHE B 1 51 ? 2.383 0.741 -12.883 1 97.5 51 PHE B N 1
ATOM 2995 C CA . PHE B 1 51 ? 3.65 0.8 -12.164 1 97.5 51 PHE B CA 1
ATOM 2996 C C . PHE B 1 51 ? 4.469 -0.465 -12.406 1 97.5 51 PHE B C 1
ATOM 2998 O O . PHE B 1 51 ? 5.656 -0.392 -12.719 1 97.5 51 PHE B O 1
ATOM 3005 N N . CYS B 1 52 ? 3.814 -1.651 -12.203 1 97.38 52 CYS B N 1
ATOM 3006 C CA . CYS B 1 52 ? 4.504 -2.922 -12.398 1 97.38 52 CYS B CA 1
ATOM 3007 C C . CYS B 1 52 ? 5.004 -3.053 -13.828 1 97.38 52 CYS B C 1
ATOM 3009 O O . CYS B 1 52 ? 6.148 -3.453 -14.062 1 97.38 52 CYS B O 1
ATOM 3011 N N . LEU B 1 53 ? 4.168 -2.688 -14.797 1 95.19 53 LEU B N 1
ATOM 3012 C CA . LEU B 1 53 ? 4.477 -2.881 -16.219 1 95.19 53 LEU B CA 1
ATOM 3013 C C . LEU B 1 53 ? 5.586 -1.934 -16.656 1 95.19 53 LEU B C 1
ATOM 3015 O O . LEU B 1 53 ? 6.523 -2.348 -17.344 1 95.19 53 LEU B O 1
ATOM 3019 N N . GLU B 1 54 ? 5.539 -0.683 -16.234 1 93.62 54 GLU B N 1
ATOM 3020 C CA . GLU B 1 54 ? 6.496 0.311 -16.719 1 93.62 54 GLU B CA 1
ATOM 3021 C C . GLU B 1 54 ? 7.867 0.112 -16.078 1 93.62 54 GLU B C 1
ATOM 3023 O O . GLU B 1 54 ? 8.891 0.354 -16.719 1 93.62 54 GLU B O 1
ATOM 3028 N N . THR B 1 55 ? 7.867 -0.363 -14.844 1 95.75 55 THR B N 1
ATOM 3029 C CA . THR B 1 55 ? 9.141 -0.507 -14.156 1 95.75 55 THR B CA 1
ATOM 3030 C C . THR B 1 55 ? 9.688 -1.922 -14.32 1 95.75 55 THR B C 1
ATOM 3032 O O . THR B 1 55 ? 10.852 -2.186 -13.992 1 95.75 55 THR B O 1
ATOM 3035 N N . ARG B 1 56 ? 8.805 -2.824 -14.883 1 96.12 56 ARG B N 1
ATOM 3036 C CA . ARG B 1 56 ? 9.156 -4.238 -14.891 1 96.12 56 ARG B CA 1
ATOM 3037 C C . ARG B 1 56 ? 9.57 -4.707 -13.5 1 96.12 56 ARG B C 1
ATOM 3039 O O . ARG B 1 56 ? 10.656 -5.266 -13.32 1 96.12 56 ARG B O 1
ATOM 3046 N N . LEU B 1 57 ? 8.719 -4.48 -12.531 1 97.19 57 LEU B N 1
ATOM 3047 C CA . LEU B 1 57 ? 8.992 -4.766 -11.125 1 97.19 57 LEU B CA 1
ATOM 3048 C C . LEU B 1 57 ? 9.508 -6.188 -10.945 1 97.19 57 LEU B C 1
ATOM 3050 O O . LEU B 1 57 ? 8.875 -7.145 -11.414 1 97.19 57 LEU B O 1
ATOM 3054 N N . GLY B 1 58 ? 10.625 -6.348 -10.328 1 96.62 58 GLY B N 1
ATOM 3055 C CA . GLY B 1 58 ? 11.242 -7.648 -10.117 1 96.62 58 GLY B CA 1
ATOM 3056 C C . GLY B 1 58 ? 10.602 -8.438 -8.992 1 96.62 58 GLY B C 1
ATOM 3057 O O . GLY B 1 58 ? 9.977 -7.859 -8.102 1 96.62 58 GLY B O 1
ATOM 3058 N N . THR B 1 59 ? 10.773 -9.727 -9.031 1 95.06 59 THR B N 1
ATOM 3059 C CA . THR B 1 59 ? 10.227 -10.609 -8.008 1 95.06 59 THR B CA 1
ATOM 3060 C C . THR B 1 59 ? 10.766 -10.242 -6.629 1 95.06 59 THR B C 1
ATOM 3062 O O . THR B 1 59 ? 10.016 -10.172 -5.656 1 95.06 59 THR B O 1
ATOM 3065 N N . GLU B 1 60 ? 12.055 -10.016 -6.555 1 96.38 60 GLU B N 1
ATOM 3066 C CA . GLU B 1 60 ? 12.672 -9.688 -5.273 1 96.38 60 GLU B CA 1
ATOM 3067 C C . GLU B 1 60 ? 12.195 -8.328 -4.77 1 96.38 60 GLU B C 1
ATOM 3069 O O . GLU B 1 60 ? 12.031 -8.133 -3.562 1 96.38 60 GLU B O 1
ATOM 3074 N N . GLU B 1 61 ? 12.039 -7.391 -5.672 1 98.06 61 GLU B N 1
ATOM 3075 C CA . GLU B 1 61 ? 11.516 -6.074 -5.309 1 98.06 61 GLU B CA 1
ATOM 3076 C C . GLU B 1 61 ? 10.086 -6.168 -4.797 1 98.06 61 GLU B C 1
ATOM 3078 O O . GLU B 1 61 ? 9.727 -5.52 -3.814 1 98.06 61 GLU B O 1
ATOM 3083 N N . TRP B 1 62 ? 9.281 -6.953 -5.527 1 97.62 62 TRP B N 1
ATOM 3084 C CA . TRP B 1 62 ? 7.918 -7.215 -5.09 1 97.62 62 TRP B CA 1
ATOM 3085 C C . TRP B 1 62 ? 7.902 -7.836 -3.697 1 97.62 62 TRP B C 1
ATOM 3087 O O . TRP B 1 62 ? 7.156 -7.391 -2.822 1 97.62 62 TRP B O 1
ATOM 3097 N N . ALA B 1 63 ? 8.742 -8.828 -3.434 1 96.75 63 ALA B N 1
ATOM 3098 C CA . ALA B 1 63 ? 8.828 -9.492 -2.135 1 96.75 63 ALA B CA 1
ATOM 3099 C C . ALA B 1 63 ? 9.242 -8.508 -1.044 1 96.75 63 ALA B C 1
ATOM 3101 O O . ALA B 1 63 ? 8.703 -8.547 0.067 1 96.75 63 ALA B O 1
ATOM 3102 N N . ALA B 1 64 ? 10.188 -7.645 -1.35 1 97.88 64 ALA B N 1
ATOM 3103 C CA . ALA B 1 64 ? 10.633 -6.621 -0.404 1 97.88 64 ALA B CA 1
ATOM 3104 C C . ALA B 1 64 ? 9.492 -5.656 -0.069 1 97.88 64 ALA B C 1
ATOM 3106 O O . ALA B 1 64 ? 9.344 -5.242 1.083 1 97.88 64 ALA B O 1
ATOM 3107 N N . GLY B 1 65 ? 8.695 -5.262 -1.111 1 98.19 65 GLY B N 1
ATOM 3108 C CA . GLY B 1 65 ? 7.543 -4.41 -0.876 1 98.19 65 GLY B CA 1
ATOM 3109 C C . GLY B 1 65 ? 6.496 -5.051 0.017 1 98.19 65 GLY B C 1
ATOM 3110 O O . GLY B 1 65 ? 5.961 -4.402 0.918 1 98.19 65 GLY B O 1
ATOM 3111 N N . VAL B 1 66 ? 6.238 -6.34 -0.253 1 97.56 66 VAL B N 1
ATOM 3112 C CA . VAL B 1 66 ? 5.285 -7.094 0.557 1 97.56 66 VAL B CA 1
ATOM 3113 C C . VAL B 1 66 ? 5.762 -7.133 2.008 1 97.56 66 VAL B C 1
ATOM 3115 O O . VAL B 1 66 ? 4.992 -6.844 2.928 1 97.56 66 VAL B O 1
ATOM 3118 N N . LYS B 1 67 ? 6.984 -7.461 2.223 1 97.88 67 LYS B N 1
ATOM 3119 C CA . LYS B 1 67 ? 7.562 -7.512 3.564 1 97.88 67 LYS B CA 1
ATOM 3120 C C . LYS B 1 67 ? 7.508 -6.145 4.238 1 97.88 67 LYS B C 1
ATOM 3122 O O . LYS B 1 67 ? 7.148 -6.039 5.41 1 97.88 67 LYS B O 1
ATOM 3127 N N . PHE B 1 68 ? 7.875 -5.129 3.533 1 98.62 68 PHE B N 1
ATOM 3128 C CA . PHE B 1 68 ? 7.898 -3.75 4.008 1 98.62 68 PHE B CA 1
ATOM 3129 C C . PHE B 1 68 ? 6.527 -3.328 4.52 1 98.62 68 PHE B C 1
ATOM 3131 O O . PHE B 1 68 ? 6.398 -2.871 5.656 1 98.62 68 PHE B O 1
ATOM 3138 N N . LEU B 1 69 ? 5.473 -3.541 3.717 1 98.69 69 LEU B N 1
ATOM 3139 C CA . LEU B 1 69 ? 4.121 -3.141 4.082 1 98.69 69 LEU B CA 1
ATOM 3140 C C . LEU B 1 69 ? 3.59 -3.998 5.227 1 98.69 69 LEU B C 1
ATOM 3142 O O . LEU B 1 69 ? 2.857 -3.506 6.086 1 98.69 69 LEU B O 1
ATOM 3146 N N . THR B 1 70 ? 3.943 -5.281 5.215 1 98.5 70 THR B N 1
ATOM 3147 C CA . THR B 1 70 ? 3.549 -6.164 6.305 1 98.5 70 THR B CA 1
ATOM 3148 C C . THR B 1 70 ? 4.133 -5.684 7.629 1 98.5 70 THR B C 1
ATOM 3150 O O . THR B 1 70 ? 3.41 -5.562 8.625 1 98.5 70 THR B O 1
ATOM 3153 N N . GLU B 1 71 ? 5.398 -5.328 7.645 1 98.69 71 GLU B N 1
ATOM 3154 C CA . GLU B 1 71 ? 6.082 -4.891 8.859 1 98.69 71 GLU B CA 1
ATOM 3155 C C . GLU B 1 71 ? 5.523 -3.561 9.352 1 98.69 71 GLU B C 1
ATOM 3157 O O . GLU B 1 71 ? 5.465 -3.316 10.562 1 98.69 71 GLU B O 1
ATOM 3162 N N . ILE B 1 72 ? 5.109 -2.709 8.469 1 98.62 72 ILE B N 1
ATOM 3163 C CA . ILE B 1 72 ? 4.504 -1.431 8.836 1 98.62 72 ILE B CA 1
ATOM 3164 C C . ILE B 1 72 ? 3.232 -1.673 9.641 1 98.62 72 ILE B C 1
ATOM 3166 O O . ILE B 1 72 ? 3.014 -1.03 10.672 1 98.62 72 ILE B O 1
ATOM 3170 N N . GLY B 1 73 ? 2.391 -2.572 9.133 1 98.5 73 GLY B N 1
ATOM 3171 C CA . GLY B 1 73 ? 1.205 -2.914 9.906 1 98.5 73 GLY B CA 1
ATOM 3172 C C . GLY B 1 73 ? 1.528 -3.537 11.25 1 98.5 73 GLY B C 1
ATOM 3173 O O . GLY B 1 73 ? 0.87 -3.244 12.25 1 98.5 73 GLY B O 1
ATOM 3174 N N . GLN B 1 74 ? 2.52 -4.344 11.289 1 98.31 74 GLN B N 1
ATOM 3175 C CA . GLN B 1 74 ? 2.842 -5.113 12.492 1 98.31 74 GLN B CA 1
ATOM 3176 C C . GLN B 1 74 ? 3.389 -4.211 13.594 1 98.31 74 GLN B C 1
ATOM 3178 O O . GLN B 1 74 ? 3.154 -4.461 14.773 1 98.31 74 GLN B O 1
ATOM 3183 N N . ILE B 1 75 ? 4.129 -3.168 13.203 1 97.38 75 ILE B N 1
ATOM 3184 C CA . ILE B 1 75 ? 4.73 -2.293 14.203 1 97.38 75 ILE B CA 1
ATOM 3185 C C . ILE B 1 75 ? 3.717 -1.24 14.648 1 97.38 75 ILE B C 1
ATOM 3187 O O . ILE B 1 75 ? 3.928 -0.544 15.641 1 97.38 75 ILE B O 1
ATOM 3191 N N . SER B 1 76 ? 2.607 -1.079 13.938 1 96.31 76 SER B N 1
ATOM 3192 C CA . SER B 1 76 ? 1.596 -0.068 14.227 1 96.31 76 SER B CA 1
ATOM 3193 C C . SER B 1 76 ? 0.703 -0.5 15.383 1 96.31 76 SER B C 1
ATOM 3195 O O . SER B 1 76 ? 0.405 -1.687 15.539 1 96.31 76 SER B O 1
ATOM 3197 N N . ASP B 1 77 ? 0.314 0.356 16.125 1 92.19 77 ASP B N 1
ATOM 3198 C CA . ASP B 1 77 ? -0.671 0.17 17.188 1 92.19 77 ASP B CA 1
ATOM 3199 C C . ASP B 1 77 ? -1.441 1.462 17.453 1 92.19 77 ASP B C 1
ATOM 3201 O O . ASP B 1 77 ? -1.589 2.299 16.562 1 92.19 77 ASP B O 1
ATOM 3205 N N . ASP B 1 78 ? -2.008 1.641 18.594 1 86.5 78 ASP B N 1
ATOM 3206 C CA . ASP B 1 78 ? -2.875 2.781 18.875 1 86.5 78 ASP B CA 1
ATOM 3207 C C . ASP B 1 78 ? -2.061 4.062 19.031 1 86.5 78 ASP B C 1
ATOM 3209 O O . ASP B 1 78 ? -2.604 5.168 18.938 1 86.5 78 ASP B O 1
ATOM 3213 N N . LEU B 1 79 ? -0.794 3.947 19.266 1 83.62 79 LEU B N 1
ATOM 3214 C CA . LEU B 1 79 ? 0.045 5.117 19.484 1 83.62 79 LEU B CA 1
ATOM 3215 C C . LEU B 1 79 ? 1.086 5.266 18.391 1 83.62 79 LEU B C 1
ATOM 3217 O O . LEU B 1 79 ? 1.544 6.375 18.109 1 83.62 79 LEU B O 1
ATOM 3221 N N . ARG B 1 80 ? 1.438 4.047 17.859 1 89 80 ARG B N 1
ATOM 3222 C CA . ARG B 1 80 ? 2.41 4.039 16.781 1 89 80 ARG B CA 1
ATOM 3223 C C . ARG B 1 80 ? 1.717 3.904 15.422 1 89 80 ARG B C 1
ATOM 3225 O O . ARG B 1 80 ? 1.348 2.803 15.016 1 89 80 ARG B O 1
ATOM 3232 N N . HIS B 1 81 ? 1.677 4.992 14.672 1 92.5 81 HIS B N 1
ATOM 3233 C CA . HIS B 1 81 ? 0.971 5.023 13.398 1 92.5 81 HIS B CA 1
ATOM 3234 C C . HIS B 1 81 ? 1.949 5.004 12.227 1 92.5 81 HIS B C 1
ATOM 3236 O O . HIS B 1 81 ? 2.02 5.965 11.453 1 92.5 81 HIS B O 1
ATOM 3242 N N . GLU B 1 82 ? 2.588 3.832 12.023 1 96.69 82 GLU B N 1
ATOM 3243 C CA . GLU B 1 82 ? 3.643 3.689 11.023 1 96.69 82 GLU B CA 1
ATOM 3244 C C . GLU B 1 82 ? 3.086 3.832 9.609 1 96.69 82 GLU B C 1
ATOM 3246 O O . GLU B 1 82 ? 3.768 4.34 8.719 1 96.69 82 GLU B O 1
ATOM 3251 N N . MET B 1 83 ? 1.836 3.43 9.422 1 97.69 83 MET B N 1
ATOM 3252 C CA . MET B 1 83 ? 1.232 3.568 8.102 1 97.69 83 MET B CA 1
ATOM 3253 C C . MET B 1 83 ? 0.968 5.035 7.777 1 97.69 83 MET B C 1
ATOM 3255 O O . MET B 1 83 ? 1.119 5.457 6.629 1 97.69 83 MET B O 1
ATOM 3259 N N . ILE B 1 84 ? 0.542 5.816 8.758 1 96.19 84 ILE B N 1
ATOM 3260 C CA . ILE B 1 84 ? 0.389 7.258 8.57 1 96.19 84 ILE B CA 1
ATOM 3261 C C . ILE B 1 84 ? 1.75 7.887 8.281 1 96.19 84 ILE B C 1
ATOM 3263 O O . ILE B 1 84 ? 1.87 8.742 7.402 1 96.19 84 ILE B O 1
ATOM 3267 N N . LEU B 1 85 ? 2.785 7.406 9.047 1 96.81 85 LEU B N 1
ATOM 3268 C CA . LEU B 1 85 ? 4.137 7.902 8.82 1 96.81 85 LEU B CA 1
ATOM 3269 C C . LEU B 1 85 ? 4.578 7.648 7.383 1 96.81 85 LEU B C 1
ATOM 3271 O O . LEU B 1 85 ? 5.184 8.523 6.754 1 96.81 85 LEU B O 1
ATOM 3275 N N . LEU B 1 86 ? 4.25 6.453 6.863 1 98.31 86 LEU B N 1
ATOM 3276 C CA . LEU B 1 86 ? 4.551 6.172 5.461 1 98.31 86 LEU B CA 1
ATOM 3277 C C . LEU B 1 86 ? 3.814 7.141 4.543 1 98.31 86 LEU B C 1
ATOM 3279 O O . LEU B 1 86 ? 4.414 7.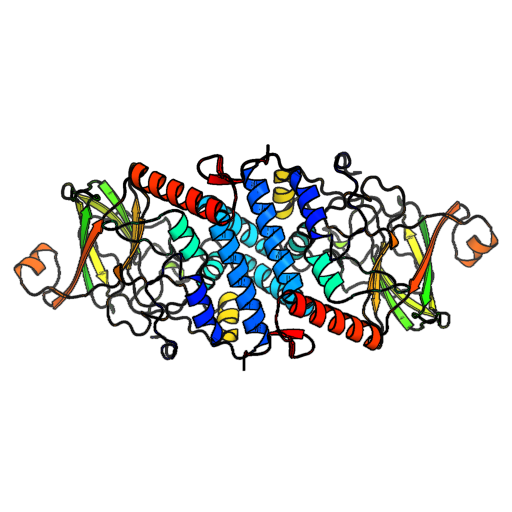719 3.635 1 98.31 86 LEU B O 1
ATOM 3283 N N . SER B 1 87 ? 2.543 7.297 4.781 1 97.81 87 SER B N 1
ATOM 3284 C CA . SER B 1 87 ? 1.726 8.219 4 1 97.81 87 SER B CA 1
ATOM 3285 C C . SER B 1 87 ? 2.311 9.633 4.02 1 97.81 87 SER B C 1
ATOM 3287 O O . SER B 1 87 ? 2.361 10.297 2.984 1 97.81 87 SER B O 1
ATOM 3289 N N . ASP B 1 88 ? 2.777 10.055 5.172 1 96.75 88 ASP B N 1
ATOM 3290 C CA . ASP B 1 88 ? 3.369 11.375 5.344 1 96.75 88 ASP B CA 1
ATOM 3291 C C . ASP B 1 88 ? 4.637 11.523 4.508 1 96.75 88 ASP B C 1
ATOM 3293 O O . ASP B 1 88 ? 4.797 12.508 3.783 1 96.75 88 ASP B O 1
ATOM 3297 N N . THR B 1 89 ? 5.477 10.562 4.59 1 97.25 89 THR B N 1
ATOM 3298 C CA . THR B 1 89 ? 6.793 10.664 3.971 1 97.25 89 THR B CA 1
ATOM 3299 C C . THR B 1 89 ? 6.691 10.5 2.457 1 97.25 89 THR B C 1
ATOM 3301 O O . THR B 1 89 ? 7.621 10.852 1.727 1 97.25 89 THR B O 1
ATOM 3304 N N . LEU B 1 90 ? 5.582 9.984 1.999 1 97.75 90 LEU B N 1
ATOM 3305 C CA . LEU B 1 90 ? 5.359 9.883 0.561 1 97.75 90 LEU B CA 1
ATOM 3306 C C . LEU B 1 90 ? 4.578 11.086 0.043 1 97.75 90 LEU B C 1
ATOM 3308 O O . LEU B 1 90 ? 4.289 11.172 -1.152 1 97.75 90 LEU B O 1
ATOM 3312 N N . GLY B 1 91 ? 4.191 11.992 0.943 1 96.19 91 GLY B N 1
ATOM 3313 C CA . GLY B 1 91 ? 3.496 13.211 0.555 1 96.19 91 GLY B CA 1
ATOM 3314 C C . GLY B 1 91 ? 2.004 13.008 0.362 1 96.19 91 GLY B C 1
ATOM 3315 O O . GLY B 1 91 ? 1.298 13.93 -0.061 1 96.19 91 GLY B O 1
ATOM 3316 N N . VAL B 1 92 ? 1.505 11.828 0.67 1 97.38 92 VAL B N 1
ATOM 3317 C CA . VAL B 1 92 ? 0.107 11.5 0.41 1 97.38 92 VAL B CA 1
ATOM 3318 C C . VAL B 1 92 ? -0.789 12.211 1.422 1 97.38 92 VAL B C 1
ATOM 3320 O O . VAL B 1 92 ? -1.829 12.766 1.058 1 97.38 92 VAL B O 1
ATOM 3323 N N . SER B 1 93 ? -0.369 12.211 2.701 1 95.88 93 SER B N 1
ATOM 3324 C CA . SER B 1 93 ? -1.167 12.859 3.74 1 95.88 93 SER B CA 1
ATOM 3325 C C . SER B 1 93 ? -1.389 14.336 3.428 1 95.88 93 SER B C 1
ATOM 3327 O O . SER B 1 93 ? -2.512 14.828 3.525 1 95.88 93 SER B O 1
ATOM 3329 N N . SER B 1 94 ? -0.323 15 3.068 1 94.19 94 SER B N 1
ATOM 3330 C CA . SER B 1 94 ? -0.415 16.422 2.729 1 94.19 94 SER B CA 1
ATOM 3331 C C . SER B 1 94 ? -1.324 16.641 1.524 1 94.19 94 SER B C 1
ATOM 3333 O O . SER B 1 94 ? -2.113 17.578 1.501 1 94.19 94 SER B O 1
ATOM 3335 N N . LEU B 1 95 ? -1.21 15.812 0.559 1 94.81 95 LEU B N 1
ATOM 3336 C CA . LEU B 1 95 ? -2.014 15.922 -0.654 1 94.81 95 LEU B CA 1
ATOM 3337 C C . LEU B 1 95 ? -3.492 15.719 -0.347 1 94.81 95 LEU B C 1
ATOM 3339 O O . LEU B 1 95 ? -4.34 16.484 -0.808 1 94.81 95 LEU B O 1
ATOM 3343 N N . VAL B 1 96 ? -3.828 14.703 0.416 1 95.62 96 VAL B N 1
ATOM 3344 C CA . VAL B 1 96 ? -5.211 14.398 0.777 1 95.62 96 VAL B CA 1
ATOM 3345 C C . VAL B 1 96 ? -5.797 15.562 1.578 1 95.62 96 VAL B C 1
ATOM 3347 O O . VAL B 1 96 ? -6.953 15.945 1.369 1 95.62 96 VAL B O 1
ATOM 3350 N N . ASP B 1 97 ? -5.027 16.109 2.469 1 93.75 97 ASP B N 1
ATOM 3351 C CA . ASP B 1 97 ? -5.484 17.266 3.223 1 93.75 97 ASP B CA 1
ATOM 3352 C C . ASP B 1 97 ? -5.816 18.438 2.291 1 93.75 97 ASP B C 1
ATOM 3354 O O . ASP B 1 97 ? -6.879 19.047 2.41 1 93.75 97 ASP B O 1
ATOM 3358 N N . ALA B 1 98 ? -4.93 18.719 1.41 1 92.62 98 ALA B N 1
ATOM 3359 C CA . ALA B 1 98 ? -5.109 19.844 0.489 1 92.62 98 ALA B CA 1
ATOM 3360 C C . ALA B 1 98 ? -6.332 19.625 -0.396 1 92.62 98 ALA B C 1
ATOM 3362 O O . ALA B 1 98 ? -7.027 20.594 -0.741 1 92.62 98 ALA B O 1
ATOM 3363 N N . ILE B 1 99 ? -6.574 18.406 -0.774 1 94.19 99 ILE B N 1
ATOM 3364 C CA . ILE B 1 99 ? -7.715 18.078 -1.621 1 94.19 99 ILE B CA 1
ATOM 3365 C C . ILE B 1 99 ? -9.016 18.297 -0.848 1 94.19 99 ILE B C 1
ATOM 3367 O O . ILE B 1 99 ? -9.969 18.875 -1.374 1 94.19 99 ILE B O 1
ATOM 3371 N N . ASN B 1 100 ? -9.039 17.922 0.397 1 95.06 100 ASN B N 1
ATOM 3372 C CA . ASN B 1 100 ? -10.297 17.859 1.138 1 95.06 100 ASN B CA 1
ATOM 3373 C C . ASN B 1 100 ? -10.547 19.141 1.927 1 95.06 100 ASN B C 1
ATOM 3375 O O . ASN B 1 100 ? -11.68 19.406 2.326 1 95.06 100 ASN B O 1
ATOM 3379 N N . HIS B 1 101 ? -9.477 19.859 2.168 1 94.38 101 HIS B N 1
ATOM 3380 C CA . HIS B 1 101 ? -9.578 21.141 2.877 1 94.38 101 HIS B CA 1
ATOM 3381 C C . HIS B 1 101 ? -8.883 22.25 2.104 1 94.38 101 HIS B C 1
ATOM 3383 O O . HIS B 1 101 ? -7.953 22.875 2.613 1 94.38 101 HIS B O 1
ATOM 3389 N N . PRO B 1 102 ? -9.43 22.438 0.911 1 93 102 PRO B N 1
ATOM 3390 C CA . PRO B 1 102 ? -8.828 23.5 0.112 1 93 102 PRO B CA 1
ATOM 3391 C C . PRO B 1 102 ? -8.992 24.891 0.75 1 93 102 PRO B C 1
ATOM 3393 O O . PRO B 1 102 ? -10.008 25.156 1.396 1 93 102 PRO B O 1
ATOM 3396 N N . ARG B 1 103 ? -7.992 25.656 0.594 1 92.19 103 ARG B N 1
ATOM 3397 C CA . ARG B 1 103 ? -7.988 27 1.172 1 92.19 103 ARG B CA 1
ATOM 3398 C C . ARG B 1 103 ? -7.656 28.047 0.116 1 92.19 103 ARG B C 1
ATOM 3400 O O . ARG B 1 103 ? -6.957 27.766 -0.856 1 92.19 103 ARG B O 1
ATOM 3407 N N . ARG B 1 104 ? -8.25 29.141 0.304 1 90 104 ARG B N 1
ATOM 3408 C CA . ARG B 1 104 ? -7.902 30.359 -0.419 1 90 104 ARG B CA 1
ATOM 3409 C C . ARG B 1 104 ? -7.766 31.547 0.534 1 90 104 ARG B C 1
ATOM 3411 O O . ARG B 1 104 ? -8.484 31.625 1.534 1 90 104 ARG B O 1
ATOM 3418 N N . PRO B 1 105 ? -6.758 32.375 0.181 1 91.81 105 PRO B N 1
ATOM 3419 C CA . PRO B 1 105 ? -6.688 33.562 1.038 1 91.81 105 PRO B CA 1
ATOM 3420 C C . PRO B 1 105 ? -8.047 34.219 1.255 1 91.81 105 PRO B C 1
ATOM 3422 O O . PRO B 1 105 ? -8.875 34.25 0.341 1 91.81 105 PRO B O 1
ATOM 3425 N N . PRO B 1 106 ? -8.344 34.656 2.398 1 96.5 106 PRO B N 1
ATOM 3426 C CA . PRO B 1 106 ? -7.402 34.844 3.502 1 96.5 106 PRO B CA 1
ATOM 3427 C C . PRO B 1 106 ? -7.387 33.656 4.465 1 96.5 106 PRO B C 1
ATOM 3429 O O . PRO B 1 106 ? -6.766 33.719 5.527 1 96.5 106 PRO B O 1
ATOM 3432 N N . ALA B 1 107 ? -8.055 32.594 4.133 1 97.38 107 ALA B N 1
ATOM 3433 C CA . ALA B 1 107 ? -8.172 31.438 5.039 1 97.38 107 ALA B CA 1
ATOM 3434 C C . ALA B 1 107 ? -6.805 30.828 5.344 1 97.38 107 ALA B C 1
ATOM 3436 O O . ALA B 1 107 ? -5.965 30.719 4.453 1 97.38 107 ALA B O 1
ATOM 3437 N N . THR B 1 108 ? -6.594 30.484 6.598 1 97.69 108 THR B N 1
ATOM 3438 C CA . THR B 1 108 ? -5.363 29.828 7.027 1 97.69 108 THR B CA 1
ATOM 3439 C C . THR B 1 108 ? -5.207 28.469 6.352 1 97.69 108 THR B C 1
ATOM 3441 O O . THR B 1 108 ? -6.16 27.688 6.285 1 97.69 108 THR B O 1
ATOM 3444 N N . GLU B 1 109 ? -4.008 28.172 5.832 1 95 109 GLU B N 1
ATOM 3445 C CA . GLU B 1 109 ? -3.734 26.891 5.172 1 95 109 GLU B CA 1
ATOM 3446 C C . GLU B 1 109 ? -3.598 25.766 6.191 1 95 109 GLU B C 1
ATOM 3448 O O . GLU B 1 109 ? -3.199 26 7.332 1 95 109 GLU B O 1
ATOM 3453 N N . GLY B 1 110 ? -3.992 24.609 5.75 1 94.38 110 GLY B N 1
ATOM 3454 C CA . GLY B 1 110 ? -3.828 23.406 6.566 1 94.38 110 GLY B CA 1
ATOM 3455 C C . GLY B 1 110 ? -2.537 22.672 6.281 1 94.38 110 GLY B C 1
ATOM 3456 O O . GLY B 1 110 ? -1.831 22.984 5.32 1 94.38 110 GLY B O 1
ATOM 3457 N N . THR B 1 111 ? -2.176 21.75 7.125 1 92.5 111 THR B N 1
ATOM 3458 C CA . THR B 1 111 ? -1.051 20.828 6.938 1 92.5 111 THR B CA 1
ATOM 3459 C C . THR B 1 111 ? -1.362 19.469 7.535 1 92.5 111 THR B C 1
ATOM 3461 O O . THR B 1 111 ? -2.504 19.188 7.902 1 92.5 111 THR B O 1
ATOM 3464 N N . VAL B 1 112 ? -0.423 18.578 7.547 1 90.62 112 VAL B N 1
ATOM 3465 C CA . VAL B 1 112 ? -0.62 17.172 7.895 1 90.62 112 VAL B CA 1
ATOM 3466 C C . VAL B 1 112 ? -0.947 17.047 9.383 1 90.62 112 VAL B C 1
ATOM 3468 O O . VAL B 1 112 ? -0.389 17.766 10.211 1 90.62 112 VAL B O 1
ATOM 3471 N N . LEU B 1 113 ? -1.908 16.172 9.734 1 87.88 113 LEU B N 1
ATOM 3472 C CA . LEU B 1 113 ? -2.219 15.805 11.109 1 87.88 113 LEU B CA 1
ATOM 3473 C C . LEU B 1 113 ? -1.002 15.195 11.797 1 87.88 113 LEU B C 1
ATOM 3475 O O . LEU B 1 113 ? -0.683 15.555 12.93 1 87.88 113 LEU B O 1
ATOM 3479 N N . GLY B 1 114 ? -0.293 14.383 11.031 1 83.44 114 GLY B N 1
ATOM 3480 C CA . GLY B 1 114 ? 0.868 13.688 11.562 1 83.44 114 GLY B CA 1
ATOM 3481 C C . GLY B 1 114 ? 0.504 12.5 12.438 1 83.44 114 GLY B C 1
ATOM 3482 O O . GLY B 1 114 ? -0.676 12.242 12.68 1 83.44 114 GLY B O 1
ATOM 3483 N N . PRO B 1 115 ? 1.512 11.852 12.977 1 84.12 115 PRO B N 1
ATOM 3484 C CA . PRO B 1 115 ? 1.269 10.578 13.656 1 84.12 115 PRO B CA 1
ATOM 3485 C C . PRO B 1 115 ? 1.091 10.734 15.164 1 84.12 115 PRO B C 1
ATOM 3487 O O . PRO B 1 115 ? 0.831 9.75 15.859 1 84.12 115 PRO B O 1
ATOM 3490 N N . PHE B 1 116 ? 1.12 11.977 15.727 1 87.19 116 PHE B N 1
ATOM 3491 C CA . PHE B 1 116 ? 1.3 12.078 17.172 1 87.19 116 PHE B CA 1
ATOM 3492 C C . PHE B 1 116 ? 0.076 12.703 17.828 1 87.19 116 PHE B C 1
ATOM 3494 O O . PHE B 1 116 ? 0.094 13.008 19.031 1 87.19 116 PHE B O 1
ATOM 3501 N N . HIS B 1 117 ? -0.987 12.922 17.109 1 88.69 117 HIS B N 1
ATOM 3502 C CA . HIS B 1 117 ? -2.203 13.445 17.719 1 88.69 117 HIS B CA 1
ATOM 3503 C C . HIS B 1 117 ? -2.914 12.375 18.547 1 88.69 117 HIS B C 1
ATOM 3505 O O . HIS B 1 117 ? -3.002 11.219 18.125 1 88.69 117 HIS B O 1
ATOM 3511 N N . THR B 1 118 ? -3.359 12.758 19.688 1 87.06 118 THR B N 1
ATOM 3512 C CA . THR B 1 118 ? -4.184 11.891 20.531 1 87.06 118 THR B CA 1
ATOM 3513 C C . THR B 1 118 ? -5.477 12.594 20.922 1 87.06 118 THR B C 1
ATOM 3515 O O . THR B 1 118 ? -5.621 13.805 20.719 1 87.06 118 THR B O 1
ATOM 3518 N N . HIS B 1 119 ? -6.387 11.797 21.5 1 87.25 119 HIS B N 1
ATOM 3519 C CA . HIS B 1 119 ? -7.695 12.352 21.828 1 87.25 119 HIS B CA 1
ATOM 3520 C C . HIS B 1 119 ? -7.863 12.508 23.328 1 87.25 119 HIS B C 1
ATOM 3522 O O . HIS B 1 119 ? -8.938 12.875 23.812 1 87.25 119 HIS B O 1
ATOM 3528 N N . ASP B 1 120 ? -6.785 12.375 24.047 1 89.44 120 ASP B N 1
ATOM 3529 C CA . ASP B 1 120 ? -6.914 12.352 25.5 1 89.44 120 ASP B CA 1
ATOM 3530 C C . ASP B 1 120 ? -6.473 13.68 26.109 1 89.44 120 ASP B C 1
ATOM 3532 O O . ASP B 1 120 ? -6.336 13.797 27.328 1 89.44 120 ASP B O 1
ATOM 3536 N N . ALA B 1 121 ? -6.191 14.719 25.297 1 92.25 121 ALA B N 1
ATOM 3537 C CA . ALA B 1 121 ? -5.801 16.016 25.828 1 92.25 121 ALA B CA 1
ATOM 3538 C C . ALA B 1 121 ? -6.906 16.609 26.688 1 92.25 121 ALA B C 1
ATOM 3540 O O . ALA B 1 121 ? -8.094 16.453 26.391 1 92.25 121 ALA B O 1
ATOM 3541 N N . GLU B 1 122 ? -6.598 17.312 27.703 1 92.12 122 GLU B N 1
ATOM 3542 C CA . GLU B 1 122 ? -7.551 17.891 28.656 1 92.12 122 GLU B CA 1
ATOM 3543 C C . GLU B 1 122 ? -7.984 19.281 28.219 1 92.12 122 GLU B C 1
ATOM 3545 O O . GLU B 1 122 ? -7.215 20 27.578 1 92.12 122 GLU B O 1
ATOM 3550 N N . ASP B 1 123 ? -9.188 19.578 28.641 1 95.88 123 ASP B N 1
ATOM 3551 C CA . ASP B 1 123 ? -9.633 20.969 28.484 1 95.88 123 ASP B CA 1
ATOM 3552 C C . ASP B 1 123 ? -8.852 21.906 29.406 1 95.88 123 ASP B C 1
ATOM 3554 O O . ASP B 1 123 ? -8.648 21.609 30.578 1 95.88 123 ASP B O 1
ATOM 3558 N N . MET B 1 124 ? -8.461 23.016 28.844 1 96 124 MET B N 1
ATOM 3559 C CA . MET B 1 124 ? -7.652 23.969 29.594 1 96 124 MET B CA 1
ATOM 3560 C C . MET B 1 124 ? -8.227 25.375 29.484 1 96 124 MET B C 1
ATOM 3562 O O . MET B 1 124 ? -8.883 25.719 28.5 1 96 124 MET B O 1
ATOM 3566 N N . SER B 1 125 ? -7.945 26.125 30.547 1 95.5 125 SER B N 1
ATOM 3567 C CA . SER B 1 125 ? -8.336 27.531 30.531 1 95.5 125 SER B CA 1
ATOM 3568 C C . SER B 1 125 ? -7.289 28.391 29.812 1 95.5 125 SER B C 1
ATOM 3570 O O . SER B 1 125 ? -6.148 27.969 29.641 1 95.5 125 SER B O 1
ATOM 3572 N N . HIS B 1 126 ? -7.742 29.578 29.422 1 96.31 126 HIS B N 1
ATOM 3573 C CA . HIS B 1 126 ? -6.785 30.516 28.859 1 96.31 126 HIS B CA 1
ATOM 3574 C C . HIS B 1 126 ? -5.613 30.75 29.812 1 96.31 126 HIS B C 1
ATOM 3576 O O . HIS B 1 126 ? -5.812 30.906 31.016 1 96.31 126 HIS B O 1
ATOM 3582 N N . GLY B 1 127 ? -4.457 30.734 29.234 1 95.12 127 GLY B N 1
ATOM 3583 C CA . GLY B 1 127 ? -3.262 30.984 30.031 1 95.12 127 GLY B CA 1
ATOM 3584 C C . GLY B 1 127 ? -2.643 29.719 30.578 1 95.12 127 GLY B C 1
ATOM 3585 O O . GLY B 1 127 ? -1.568 29.75 31.188 1 95.12 127 GLY B O 1
ATOM 3586 N N . ALA B 1 128 ? -3.23 28.641 30.297 1 94.62 128 ALA B N 1
ATOM 3587 C CA . ALA B 1 128 ? -2.734 27.359 30.812 1 94.62 128 ALA B CA 1
ATOM 3588 C C . ALA B 1 128 ? -1.339 27.062 30.266 1 94.62 128 ALA B C 1
ATOM 3590 O O . ALA B 1 128 ? -0.954 27.562 29.219 1 94.62 128 ALA B O 1
ATOM 3591 N N . VAL B 1 129 ? -0.598 26.312 31.062 1 94 129 VAL B N 1
ATOM 3592 C CA . VAL B 1 129 ? 0.729 25.844 30.672 1 94 129 VAL B CA 1
ATOM 3593 C C . VAL B 1 129 ? 0.623 24.453 30.031 1 94 129 VAL B C 1
ATOM 3595 O O . VAL B 1 129 ? 0.189 23.5 30.688 1 94 129 VAL B O 1
ATOM 3598 N N . LEU B 1 130 ? 1.044 24.344 28.781 1 92.88 130 LEU B N 1
ATOM 3599 C CA . LEU B 1 130 ? 0.876 23.125 28 1 92.88 130 LEU B CA 1
ATOM 3600 C C . LEU B 1 130 ? 1.896 22.062 28.422 1 92.88 130 LEU B C 1
ATOM 3602 O O . LEU B 1 130 ? 1.646 20.859 28.297 1 92.88 130 LEU B O 1
ATOM 3606 N N . HIS B 1 131 ? 3.105 22.594 28.812 1 87.25 131 HIS B N 1
ATOM 3607 C CA . HIS B 1 131 ? 4.234 21.688 29 1 87.25 131 HIS B CA 1
ATOM 3608 C C . HIS B 1 131 ? 4.816 21.828 30.406 1 87.25 131 HIS B C 1
ATOM 3610 O O . HIS B 1 131 ? 4.918 22.938 30.922 1 87.25 131 HIS B O 1
ATOM 3616 N N . SER B 1 132 ? 5.285 20.703 30.922 1 81.69 132 SER B N 1
ATOM 3617 C CA . SER B 1 132 ? 5.941 20.703 32.219 1 81.69 132 SER B CA 1
ATOM 3618 C C . SER B 1 132 ? 7.457 20.656 32.094 1 81.69 132 SER B C 1
ATOM 3620 O O . SER B 1 132 ? 8.18 20.641 33.094 1 81.69 132 SER B O 1
ATOM 3622 N N . ASP B 1 133 ? 7.949 20.766 30.922 1 86.56 133 ASP B N 1
ATOM 3623 C CA . ASP B 1 133 ? 9.375 20.625 30.641 1 86.56 133 ASP B CA 1
ATOM 3624 C C . ASP B 1 133 ? 10.172 21.797 31.219 1 86.56 133 ASP B C 1
ATOM 3626 O O . ASP B 1 133 ? 10.172 22.891 30.656 1 86.56 133 ASP B O 1
ATOM 3630 N N . PRO B 1 134 ? 10.93 21.594 32.25 1 84.62 134 PRO B N 1
ATOM 3631 C CA . PRO B 1 134 ? 11.625 22.703 32.906 1 84.62 134 PRO B CA 1
ATOM 3632 C C . PRO B 1 134 ? 12.797 23.234 32.094 1 84.62 134 PRO B C 1
ATOM 3634 O O . PRO B 1 134 ? 13.258 24.359 32.312 1 84.62 134 PRO B O 1
ATOM 3637 N N . ASP B 1 135 ? 13.305 22.453 31.172 1 90.44 135 ASP B N 1
ATOM 3638 C CA . ASP B 1 135 ? 14.492 22.812 30.391 1 90.44 135 ASP B CA 1
ATOM 3639 C C . ASP B 1 135 ? 14.109 23.594 29.141 1 90.44 135 ASP B C 1
ATOM 3641 O O . ASP B 1 135 ? 14.984 24.141 28.453 1 90.44 135 ASP B O 1
ATOM 3645 N N . ALA B 1 136 ? 12.883 23.719 28.938 1 93.44 136 ALA B N 1
ATOM 3646 C CA . ALA B 1 136 ? 12.43 24.297 27.672 1 93.44 136 ALA B CA 1
ATOM 3647 C C . ALA B 1 136 ? 12.398 25.828 27.734 1 93.44 136 ALA B C 1
ATOM 3649 O O . ALA B 1 136 ? 12.25 26.391 28.828 1 93.44 136 ALA B O 1
ATOM 3650 N N . THR B 1 137 ? 12.695 26.438 26.594 1 95.69 137 THR B N 1
ATOM 3651 C CA . THR B 1 137 ? 12.453 27.875 26.469 1 95.69 137 THR B CA 1
ATOM 3652 C C . THR B 1 137 ? 10.953 28.156 26.422 1 95.69 137 THR B C 1
ATOM 3654 O O . THR B 1 137 ? 10.242 27.672 25.547 1 95.69 137 THR B O 1
ATOM 3657 N N . LYS B 1 138 ? 10.484 28.969 27.344 1 95.88 138 LYS B N 1
ATOM 3658 C CA . LYS B 1 138 ? 9.062 29.25 27.469 1 95.88 138 LYS B CA 1
ATOM 3659 C C . LYS B 1 138 ? 8.57 30.109 26.297 1 95.88 138 LYS B C 1
ATOM 3661 O O . LYS B 1 138 ? 9.312 30.938 25.781 1 95.88 138 LYS B O 1
ATOM 3666 N N . LEU B 1 139 ? 7.328 29.906 25.938 1 97.62 139 LEU B N 1
ATOM 3667 C CA . LEU B 1 139 ? 6.68 30.609 24.828 1 97.62 139 LEU B CA 1
ATOM 3668 C C . LEU B 1 139 ? 5.254 31 25.188 1 97.62 139 LEU B C 1
ATOM 3670 O O . LEU B 1 139 ? 4.453 30.156 25.594 1 97.62 139 LEU B O 1
ATOM 3674 N N . LEU B 1 140 ? 5.012 32.25 25.094 1 98 140 LEU B N 1
ATOM 3675 C CA . LEU B 1 140 ? 3.633 32.719 25.188 1 98 140 LEU B CA 1
ATOM 3676 C C . LEU B 1 140 ? 2.982 32.781 23.812 1 98 140 LEU B C 1
ATOM 3678 O O . LEU B 1 140 ? 3.541 33.344 22.875 1 98 140 LEU B O 1
ATOM 3682 N N . VAL B 1 141 ? 1.826 32.125 23.641 1 98.44 141 VAL B N 1
ATOM 3683 C CA . VAL B 1 141 ? 1.084 32.156 22.375 1 98.44 141 VAL B CA 1
ATOM 3684 C C . VAL B 1 141 ? -0.187 32.969 22.547 1 98.44 141 VAL B C 1
ATOM 3686 O O . VAL B 1 141 ? -1.023 32.688 23.391 1 98.44 141 VAL B O 1
ATOM 3689 N N . LEU B 1 142 ? -0.277 34 21.812 1 98.31 142 LEU B N 1
ATOM 3690 C CA . LEU B 1 142 ? -1.475 34.844 21.688 1 98.31 142 LEU B CA 1
ATOM 3691 C C . LEU B 1 142 ? -2.104 34.688 20.312 1 98.31 142 LEU B C 1
ATOM 3693 O O . LEU B 1 142 ? -1.526 35.094 19.312 1 98.31 142 LEU B O 1
ATOM 3697 N N . ALA B 1 143 ? -3.346 34.094 20.266 1 98.62 143 ALA B N 1
ATOM 3698 C CA . ALA B 1 143 ? -3.939 33.781 18.953 1 98.62 143 ALA B CA 1
ATOM 3699 C C . ALA B 1 143 ? -5.395 34.25 18.906 1 98.62 143 ALA B C 1
ATOM 3701 O O . ALA B 1 143 ? -6.027 34.438 19.938 1 98.62 143 ALA B O 1
ATOM 3702 N N . SER B 1 144 ? -5.816 34.469 17.734 1 98.69 144 SER B N 1
ATOM 3703 C CA . SER B 1 144 ? -7.219 34.781 17.469 1 98.69 144 SER B CA 1
ATOM 3704 C C . SER B 1 144 ? -7.754 33.969 16.281 1 98.69 144 SER B C 1
ATOM 3706 O O . SER B 1 144 ? -6.977 33.406 15.516 1 98.69 144 SER B O 1
ATOM 3708 N N . ILE B 1 145 ? -9.07 33.844 16.219 1 98.88 145 ILE B N 1
ATOM 3709 C CA . ILE B 1 145 ? -9.766 33.125 15.148 1 98.88 145 ILE B CA 1
ATOM 3710 C C . ILE B 1 145 ? -10.828 34.031 14.539 1 98.88 145 ILE B C 1
ATOM 3712 O O . ILE B 1 145 ? -11.672 34.594 15.258 1 98.88 145 ILE B O 1
ATOM 3716 N N . LYS B 1 146 ? -10.711 34.219 13.305 1 98.75 146 LYS B N 1
ATOM 3717 C CA . LYS B 1 146 ? -11.695 35 12.555 1 98.75 146 LYS B CA 1
ATOM 3718 C C . LYS B 1 146 ? -12.219 34.219 11.352 1 98.75 146 LYS B C 1
ATOM 3720 O O . LYS B 1 146 ? -11.648 33.188 10.984 1 98.75 146 LYS B O 1
ATOM 3725 N N . ASP B 1 147 ? -13.367 34.594 10.828 1 98.19 147 ASP B N 1
ATOM 3726 C CA . ASP B 1 147 ? -13.828 34.094 9.547 1 98.19 147 ASP B CA 1
ATOM 3727 C C . ASP B 1 147 ? -13.273 34.906 8.383 1 98.19 147 ASP B C 1
ATOM 3729 O O . ASP B 1 147 ? -12.477 35.812 8.594 1 98.19 147 ASP B O 1
ATOM 3733 N N . CYS B 1 148 ? -13.625 34.625 7.227 1 97 148 CYS B N 1
ATOM 3734 C CA . CYS B 1 148 ? -13.047 35.25 6.039 1 97 148 CYS B CA 1
ATOM 3735 C C . CYS B 1 148 ? -13.508 36.688 5.898 1 97 148 CYS B C 1
ATOM 3737 O O . CYS B 1 148 ? -12.914 37.469 5.141 1 97 148 CYS B O 1
ATOM 3739 N N . ASP B 1 149 ? -14.469 37.062 6.652 1 96.88 149 ASP B N 1
ATOM 3740 C CA . ASP B 1 149 ? -14.961 38.438 6.637 1 96.88 149 ASP B CA 1
ATOM 3741 C C . ASP B 1 149 ? -14.328 39.281 7.75 1 96.88 149 ASP B C 1
ATOM 3743 O O . ASP B 1 149 ? -14.609 40.469 7.887 1 96.88 149 ASP B O 1
ATOM 3747 N N . GLY B 1 150 ? -13.586 38.625 8.539 1 97.5 150 GLY B N 1
ATOM 3748 C CA . GLY B 1 150 ? -12.867 39.344 9.586 1 97.5 150 GLY B CA 1
ATOM 3749 C C . GLY B 1 150 ? -13.586 39.312 10.922 1 97.5 150 GLY B C 1
ATOM 3750 O O . GLY B 1 150 ? -13.117 39.938 11.891 1 97.5 150 GLY B O 1
ATOM 3751 N N . ASN B 1 151 ? -14.703 38.656 11.008 1 98.31 151 ASN B N 1
ATOM 3752 C CA . ASN B 1 151 ? -15.438 38.562 12.273 1 98.31 151 ASN B CA 1
ATOM 3753 C C . ASN B 1 151 ? -14.82 37.531 13.203 1 98.31 151 ASN B C 1
ATOM 3755 O O . ASN B 1 151 ? -14.391 36.469 12.75 1 98.31 151 ASN B O 1
ATOM 3759 N N . PRO B 1 152 ? -14.812 37.938 14.492 1 98.62 152 PRO B N 1
ATOM 3760 C CA . PRO B 1 152 ? -14.328 36.938 15.43 1 98.62 152 PRO B CA 1
ATOM 3761 C C . PRO B 1 152 ? -15.211 35.688 15.484 1 98.62 152 PRO B C 1
ATOM 3763 O O . PRO B 1 152 ? -16.438 35.781 15.391 1 98.62 152 PRO B O 1
ATOM 3766 N N . VAL B 1 153 ? -14.625 34.562 15.602 1 98.69 153 VAL B N 1
ATOM 3767 C CA . VAL B 1 153 ? -15.359 33.312 15.75 1 98.69 153 VAL B CA 1
ATOM 3768 C C . VAL B 1 153 ? -15.18 32.75 17.156 1 98.69 153 VAL B C 1
ATOM 3770 O O . VAL B 1 153 ? -14.094 32.281 17.531 1 98.69 153 VAL B O 1
ATOM 3773 N N . ASP B 1 154 ? -16.25 32.75 17.969 1 98.12 154 ASP B N 1
ATOM 3774 C CA . ASP B 1 154 ? -16.188 32.312 19.359 1 98.12 154 ASP B CA 1
ATOM 3775 C C . ASP B 1 154 ? -16.484 30.828 19.469 1 98.12 154 ASP B C 1
ATOM 3777 O O . ASP B 1 154 ? -17.094 30.234 18.578 1 98.12 154 ASP B O 1
ATOM 3781 N N . GLY B 1 155 ? -15.953 30.188 20.438 1 98.25 155 GLY B N 1
ATOM 3782 C CA . GLY B 1 155 ? -16.328 28.828 20.781 1 98.25 155 GLY B CA 1
ATOM 3783 C C . GLY B 1 155 ? -15.641 27.781 19.922 1 98.25 155 GLY B C 1
ATOM 3784 O O . GLY B 1 155 ? -16.094 26.641 19.844 1 98.25 155 GLY B O 1
ATOM 3785 N N . VAL B 1 156 ? -14.633 28.188 19.234 1 98.81 156 VAL B N 1
ATOM 3786 C CA . VAL B 1 156 ? -13.883 27.203 18.453 1 98.81 156 VAL B CA 1
ATOM 3787 C C . VAL B 1 156 ? -13.062 26.328 19.375 1 98.81 156 VAL B C 1
ATOM 3789 O O . VAL B 1 156 ? -12.359 26.812 20.266 1 98.81 156 VAL B O 1
ATOM 3792 N N . LYS B 1 157 ? -13.219 24.984 19.219 1 98.69 157 LYS B N 1
ATOM 3793 C CA . LYS B 1 157 ? -12.344 24.047 19.906 1 98.69 157 LYS B CA 1
ATOM 3794 C C . LYS B 1 157 ? -10.945 24.047 19.297 1 98.69 157 LYS B C 1
ATOM 3796 O O . LYS B 1 157 ? -10.789 23.797 18.094 1 98.69 157 LYS B O 1
ATOM 3801 N N . VAL B 1 158 ? -9.969 24.344 20.078 1 98.44 158 VAL B N 1
ATOM 3802 C CA . VAL B 1 158 ? -8.586 24.391 19.609 1 98.44 158 VAL B CA 1
ATOM 3803 C C . VAL B 1 158 ? -7.758 23.312 20.312 1 98.44 158 VAL B C 1
ATOM 3805 O O . VAL B 1 158 ? -7.336 23.5 21.453 1 98.44 158 VAL B O 1
ATOM 3808 N N . ASP B 1 159 ? -7.492 22.234 19.594 1 98 159 ASP B N 1
ATOM 3809 C CA . ASP B 1 159 ? -6.551 21.203 20.047 1 98 159 ASP B CA 1
ATOM 3810 C C . ASP B 1 159 ? -5.113 21.594 19.703 1 98 159 ASP B C 1
ATOM 3812 O O . ASP B 1 159 ? -4.789 21.797 18.531 1 98 159 ASP B O 1
ATOM 3816 N N . VAL B 1 160 ? -4.309 21.688 20.703 1 97.5 160 VAL B N 1
ATOM 3817 C CA . VAL B 1 160 ? -2.918 22.062 20.484 1 97.5 160 VAL B CA 1
ATOM 3818 C C . VAL B 1 160 ? -1.99 20.969 21 1 97.5 160 VAL B C 1
ATOM 3820 O O . VAL B 1 160 ? -2.246 20.375 22.047 1 97.5 160 VAL B O 1
ATOM 3823 N N . TRP B 1 161 ? -0.907 20.641 20.25 1 96.31 161 TRP B N 1
ATOM 3824 C CA . TRP B 1 161 ? 0.089 19.688 20.734 1 96.31 161 TRP B CA 1
ATOM 3825 C C . TRP B 1 161 ? 1.459 19.984 20.141 1 96.31 161 TRP B C 1
ATOM 3827 O O . TRP B 1 161 ? 1.557 20.516 19.031 1 96.31 161 TRP B O 1
ATOM 3837 N N . GLU B 1 162 ? 2.496 19.734 20.875 1 95.12 162 GLU B N 1
ATOM 3838 C CA . GLU B 1 162 ? 3.889 19.891 20.469 1 95.12 162 GLU B CA 1
ATOM 3839 C C . GLU B 1 162 ? 4.801 18.938 21.234 1 95.12 162 GLU B C 1
ATOM 3841 O O . GLU B 1 162 ? 4.371 18.312 22.203 1 95.12 162 GLU B O 1
ATOM 3846 N N . GLY B 1 163 ? 5.98 18.812 20.734 1 92.5 163 GLY B N 1
ATOM 3847 C CA . GLY B 1 163 ? 6.984 18.016 21.438 1 92.5 163 GLY B CA 1
ATOM 3848 C C . GLY B 1 163 ? 7.668 18.781 22.562 1 92.5 163 GLY B C 1
ATOM 3849 O O . GLY B 1 163 ? 7.434 19.984 22.734 1 92.5 163 GLY B O 1
ATOM 3850 N N . ASP B 1 164 ? 8.555 18.078 23.312 1 92.88 164 ASP B N 1
ATOM 3851 C CA . ASP B 1 164 ? 9.289 18.688 24.406 1 92.88 164 ASP B CA 1
ATOM 3852 C C . ASP B 1 164 ? 10.617 19.281 23.922 1 92.88 164 ASP B C 1
ATOM 3854 O O . ASP B 1 164 ? 10.852 19.391 22.719 1 92.88 164 ASP B O 1
ATOM 3858 N N . SER B 1 165 ? 11.383 19.75 24.875 1 92.56 165 SER B N 1
ATOM 3859 C CA . SER B 1 165 ? 12.617 20.469 24.531 1 92.56 165 SER B CA 1
ATOM 3860 C C . SER B 1 165 ? 13.617 19.531 23.859 1 92.56 165 SER B C 1
ATOM 3862 O O . SER B 1 165 ? 14.594 20 23.266 1 92.56 165 SER B O 1
ATOM 3864 N N . LYS B 1 166 ? 13.383 18.219 23.938 1 90.56 166 LYS B N 1
ATOM 3865 C CA . LYS B 1 166 ? 14.258 17.25 23.297 1 90.56 166 LYS B CA 1
ATOM 3866 C C . LYS B 1 166 ? 13.656 16.75 21.984 1 90.56 166 LYS B C 1
ATOM 3868 O O . LYS B 1 166 ? 14.242 15.891 21.328 1 90.56 166 LYS B O 1
ATOM 3873 N N . GLY B 1 167 ? 12.445 17.297 21.688 1 88 167 GLY B N 1
ATOM 3874 C CA . GLY B 1 167 ? 11.82 16.938 20.422 1 88 167 GLY B CA 1
ATOM 3875 C C . GLY B 1 167 ? 10.945 15.711 20.5 1 88 167 GLY B C 1
ATOM 3876 O O . GLY B 1 167 ? 10.578 15.133 19.484 1 88 167 GLY B O 1
ATOM 3877 N N . PHE B 1 168 ? 10.617 15.281 21.672 1 89.25 168 PHE B N 1
ATOM 3878 C CA . PHE B 1 168 ? 9.797 14.086 21.828 1 89.25 168 PHE B CA 1
ATOM 3879 C C . PHE B 1 168 ? 8.367 14.461 22.219 1 89.25 168 PHE B C 1
ATOM 3881 O O . PHE B 1 168 ? 8.156 15.312 23.078 1 89.25 168 PHE B O 1
ATOM 3888 N N . TYR B 1 169 ? 7.484 13.82 21.5 1 91 169 TYR B N 1
ATOM 3889 C CA . TYR B 1 169 ? 6.094 13.898 21.922 1 91 169 TYR B CA 1
ATOM 3890 C C . TYR B 1 169 ? 5.824 12.961 23.094 1 91 169 TYR B C 1
ATOM 3892 O O . TYR B 1 169 ? 6.527 11.969 23.266 1 91 169 TYR B O 1
ATOM 3900 N N . ASP B 1 170 ? 4.828 13.258 23.844 1 89.19 170 ASP B N 1
ATOM 3901 C CA . ASP B 1 170 ? 4.531 12.469 25.031 1 89.19 170 ASP B CA 1
ATOM 3902 C C . ASP B 1 170 ? 4.242 11.016 24.672 1 89.19 170 ASP B C 1
ATOM 3904 O O . ASP B 1 170 ? 4.562 10.109 25.438 1 89.19 170 ASP B O 1
ATOM 3908 N N . VAL B 1 171 ? 3.697 10.75 23.5 1 86.56 171 VAL B N 1
ATOM 3909 C CA . VAL B 1 171 ? 3.297 9.414 23.078 1 86.56 171 VAL B CA 1
ATOM 3910 C C . VAL B 1 171 ? 4.539 8.555 22.828 1 86.56 171 VAL B C 1
ATOM 3912 O O . VAL B 1 171 ? 4.445 7.332 22.719 1 86.56 171 VAL B O 1
ATOM 3915 N N . GLN B 1 172 ? 5.676 9.141 22.703 1 86.5 172 GLN B N 1
ATOM 3916 C CA . GLN B 1 172 ? 6.922 8.414 22.484 1 86.5 172 GLN B CA 1
ATOM 3917 C C . GLN B 1 172 ? 7.57 8.016 23.797 1 86.5 172 GLN B C 1
ATOM 3919 O O . GLN B 1 172 ? 8.578 7.301 23.812 1 86.5 172 GLN B O 1
ATOM 3924 N N . ASN B 1 173 ? 7.016 8.57 24.891 1 85.44 173 ASN B N 1
ATOM 3925 C CA . ASN B 1 173 ? 7.508 8.219 26.219 1 85.44 173 ASN B CA 1
ATOM 3926 C C . ASN B 1 173 ? 6.93 6.887 26.703 1 85.44 173 ASN B C 1
ATOM 3928 O O . ASN B 1 173 ? 5.73 6.785 26.969 1 85.44 173 ASN B O 1
ATOM 3932 N N . PRO B 1 174 ? 7.758 5.918 26.828 1 84.81 174 PRO B N 1
ATOM 3933 C CA . PRO B 1 174 ? 7.25 4.621 27.281 1 84.81 174 PRO B CA 1
ATOM 3934 C C . PRO B 1 174 ? 6.613 4.688 28.672 1 84.81 174 PRO B C 1
ATOM 3936 O O . PRO B 1 174 ? 5.801 3.826 29.016 1 84.81 174 PRO B O 1
ATOM 3939 N N . ASN B 1 175 ? 7.008 5.699 29.453 1 87.5 175 ASN B N 1
ATOM 3940 C CA . ASN B 1 175 ? 6.477 5.863 30.797 1 87.5 175 ASN B CA 1
ATOM 3941 C C . ASN B 1 175 ? 5.371 6.914 30.844 1 87.5 175 ASN B C 1
ATOM 3943 O O . ASN B 1 175 ? 5.109 7.504 31.891 1 87.5 175 ASN B O 1
ATOM 3947 N N . ARG B 1 176 ? 4.805 7.117 29.766 1 87.12 176 ARG B N 1
ATOM 3948 C CA . ARG B 1 176 ? 3.752 8.117 29.656 1 87.12 176 ARG B CA 1
ATOM 3949 C C . ARG B 1 176 ? 2.611 7.828 30.625 1 87.12 176 ARG B C 1
ATOM 3951 O O . ARG B 1 176 ? 2.074 6.719 30.641 1 87.12 176 ARG B O 1
ATOM 3958 N N . THR B 1 177 ? 2.244 8.773 31.469 1 87.44 177 THR B N 1
ATOM 3959 C CA . THR B 1 177 ? 1.162 8.609 32.438 1 87.44 177 THR B CA 1
ATOM 3960 C C . THR B 1 177 ? -0.04 9.469 32.062 1 87.44 177 THR B C 1
ATOM 3962 O O . THR B 1 177 ? -1.113 9.344 32.656 1 87.44 177 THR B O 1
ATOM 3965 N N . GLY B 1 178 ? 0.025 10.312 31.109 1 87.12 178 GLY B N 1
ATOM 3966 C CA . GLY B 1 178 ? -1.011 11.219 30.641 1 87.12 178 GLY B CA 1
ATOM 3967 C C . GLY B 1 178 ? -0.517 12.195 29.594 1 87.12 178 GLY B C 1
ATOM 3968 O O . GLY B 1 178 ? 0.642 12.133 29.172 1 87.12 178 GLY B O 1
ATOM 3969 N N . PRO B 1 179 ? -1.442 13.039 29.203 1 90.62 179 PRO B N 1
ATOM 3970 C CA . PRO B 1 179 ? -1.06 14.008 28.172 1 90.62 179 PRO B CA 1
ATOM 3971 C C . PRO B 1 179 ? -0.079 15.055 28.688 1 90.62 179 PRO B C 1
ATOM 3973 O O . PRO B 1 179 ? -0.217 15.531 29.812 1 90.62 179 PRO B O 1
ATOM 3976 N N . ASP B 1 180 ? 0.92 15.32 27.984 1 91.44 180 ASP B N 1
ATOM 3977 C CA . ASP B 1 180 ? 1.899 16.391 28.188 1 91.44 180 ASP B CA 1
ATOM 3978 C C . ASP B 1 180 ? 2.264 17.062 26.875 1 91.44 180 ASP B C 1
ATOM 3980 O O . ASP B 1 180 ? 2.461 16.406 25.859 1 91.44 180 ASP B O 1
ATOM 3984 N N . GLY B 1 181 ? 2.291 18.359 26.938 1 93.5 181 GLY B N 1
ATOM 3985 C CA . GLY B 1 181 ? 2.541 19.109 25.719 1 93.5 181 GLY B CA 1
ATOM 3986 C C . GLY B 1 181 ? 1.324 19.203 24.812 1 93.5 181 GLY B C 1
ATOM 3987 O O . GLY B 1 181 ? 1.457 19.328 23.594 1 93.5 181 GLY B O 1
ATOM 3988 N N . ARG B 1 182 ? 0.221 18.953 25.375 1 95.56 182 ARG B N 1
ATOM 3989 C CA . ARG B 1 182 ? -1.016 19.047 24.609 1 95.56 182 ARG B CA 1
ATOM 3990 C C . ARG B 1 182 ? -2.162 19.562 25.469 1 95.56 182 ARG B C 1
ATOM 3992 O O . ARG B 1 182 ? -2.141 19.422 26.688 1 95.56 182 ARG B O 1
ATOM 3999 N N . GLY B 1 183 ? -3.148 20.141 24.875 1 96.5 183 GLY B N 1
ATOM 4000 C CA . GLY B 1 183 ? -4.32 20.688 25.547 1 96.5 183 GLY B CA 1
ATOM 4001 C C . GLY B 1 183 ? -5.395 21.156 24.578 1 96.5 183 GLY B C 1
ATOM 4002 O O . GLY B 1 183 ? -5.137 21.297 23.391 1 96.5 183 GLY B O 1
ATOM 4003 N N . VAL B 1 184 ? -6.582 21.25 25.125 1 98.12 184 VAL B N 1
ATOM 4004 C CA . VAL B 1 184 ? -7.707 21.75 24.344 1 98.12 184 VAL B CA 1
ATOM 4005 C C . VAL B 1 184 ? -8.18 23.094 24.922 1 98.12 184 VAL B C 1
ATOM 4007 O O . VAL B 1 184 ? -8.469 23.188 26.125 1 98.12 184 VAL B O 1
ATOM 4010 N N . LEU B 1 185 ? -8.164 24.125 24.125 1 98.06 185 LEU B N 1
ATOM 4011 C CA . LEU B 1 185 ? -8.672 25.438 24.484 1 98.06 185 LEU B CA 1
ATOM 4012 C C . LEU B 1 185 ? -9.906 25.797 23.656 1 98.06 185 LEU B C 1
ATOM 4014 O O . LEU B 1 185 ? -10.273 25.062 22.75 1 98.06 185 LEU B O 1
ATOM 4018 N N . ARG B 1 186 ? -10.539 26.938 24.031 1 98.44 186 ARG B N 1
ATOM 4019 C CA . ARG B 1 186 ? -11.648 27.453 23.25 1 98.44 186 ARG B CA 1
ATOM 4020 C C . ARG B 1 186 ? -11.516 28.969 23.047 1 98.44 186 ARG B C 1
ATOM 4022 O O . ARG B 1 186 ? -11.109 29.688 23.969 1 98.44 186 ARG B O 1
ATOM 4029 N N . SER B 1 187 ? -11.805 29.375 21.859 1 98.62 187 SER B N 1
ATOM 4030 C CA . SER B 1 187 ? -11.766 30.812 21.625 1 98.62 187 SER B CA 1
ATOM 4031 C C . SER B 1 187 ? -12.883 31.516 22.391 1 98.62 187 SER B C 1
ATOM 4033 O O . SER B 1 187 ? -13.977 30.969 22.531 1 98.62 187 SER B O 1
ATOM 4035 N N . ASP B 1 188 ? -12.641 32.75 22.797 1 98.38 188 ASP B N 1
ATOM 4036 C CA . ASP B 1 188 ? -13.633 33.531 23.547 1 98.38 188 ASP B CA 1
ATOM 4037 C C . ASP B 1 188 ? -14.5 34.344 22.609 1 98.38 188 ASP B C 1
ATOM 4039 O O . ASP B 1 188 ? -14.508 34.125 21.406 1 98.38 188 ASP B O 1
ATOM 4043 N N . GLU B 1 189 ? -15.266 35.281 23.172 1 98.06 189 GLU B N 1
ATOM 4044 C CA . GLU B 1 189 ? -16.234 36.062 22.406 1 98.06 189 GLU B CA 1
ATOM 4045 C C . GLU B 1 189 ? -15.539 36.938 21.359 1 98.06 189 GLU B C 1
ATOM 4047 O O . GLU B 1 189 ? -16.141 37.281 20.344 1 98.06 189 GLU B O 1
ATOM 4052 N N . ASN B 1 190 ? -14.32 37.25 21.594 1 98.31 190 ASN B N 1
ATOM 4053 C CA . ASN B 1 190 ? -13.547 38.062 20.656 1 98.31 190 ASN B CA 1
ATOM 4054 C C . ASN B 1 190 ? -12.727 37.188 19.703 1 98.31 190 ASN B C 1
ATOM 4056 O O . ASN B 1 190 ? -11.883 37.688 18.969 1 98.31 190 ASN B O 1
ATOM 4060 N N . GLY B 1 191 ? -12.906 35.844 19.797 1 98.69 191 GLY B N 1
ATOM 4061 C CA . GLY B 1 191 ? -12.156 34.875 18.984 1 98.69 191 GLY B CA 1
ATOM 4062 C C . GLY B 1 191 ? -10.75 34.656 19.484 1 98.69 191 GLY B C 1
ATOM 4063 O O . GLY B 1 191 ? -9.898 34.125 18.766 1 98.69 191 GLY B O 1
ATOM 4064 N N . GLU B 1 192 ? -10.516 35.094 20.688 1 98.5 192 GLU B N 1
ATOM 4065 C CA . GLU B 1 192 ? -9.148 35.062 21.188 1 98.5 192 GLU B CA 1
ATOM 4066 C C . GLU B 1 192 ? -8.914 33.875 22.109 1 98.5 192 GLU B C 1
ATOM 4068 O O . GLU B 1 192 ? -9.852 33.375 22.75 1 98.5 192 GLU B O 1
ATOM 4073 N N . PHE B 1 193 ? -7.75 33.375 22.141 1 98.38 193 PHE B N 1
ATOM 4074 C CA . PHE B 1 193 ? -7.262 32.406 23.125 1 98.38 193 PHE B CA 1
ATOM 4075 C C . PHE B 1 193 ? -5.758 32.531 23.312 1 98.38 193 PHE B C 1
ATOM 4077 O O . PHE B 1 193 ? -5.066 33.094 22.453 1 98.38 193 PHE B O 1
ATOM 4084 N N . PHE B 1 194 ? -5.273 32.125 24.453 1 98.31 194 PHE B N 1
ATOM 4085 C CA . PHE B 1 194 ? -3.84 32.219 24.719 1 98.31 194 PHE B CA 1
ATOM 4086 C C . PHE B 1 194 ? -3.414 31.125 25.703 1 98.31 194 PHE B C 1
ATOM 4088 O O . PHE B 1 194 ? -4.234 30.641 26.484 1 98.31 194 PHE B O 1
ATOM 4095 N N . PHE B 1 195 ? -2.207 30.703 25.641 1 97.94 195 PHE B N 1
ATOM 4096 C CA . PHE B 1 195 ? -1.629 29.672 26.484 1 97.94 195 PHE B CA 1
ATOM 4097 C C . PHE B 1 195 ? -0.11 29.797 26.531 1 97.94 195 PHE B C 1
ATOM 4099 O O . PHE B 1 195 ? 0.475 30.594 25.797 1 97.94 195 PHE B O 1
ATOM 4106 N N . GLN B 1 196 ? 0.45 29.125 27.438 1 96.69 196 GLN B N 1
ATOM 4107 C CA . GLN B 1 196 ? 1.902 29.047 27.562 1 96.69 196 GLN B CA 1
ATOM 4108 C C . GLN B 1 196 ? 2.42 27.703 27.047 1 96.69 196 GLN B C 1
ATOM 4110 O O . GLN B 1 196 ? 1.92 26.656 27.453 1 96.69 196 GLN B O 1
ATOM 4115 N N . ALA B 1 197 ? 3.279 27.797 26.141 1 96.44 197 ALA B N 1
ATOM 4116 C CA . ALA B 1 197 ? 3.924 26.641 25.516 1 96.44 197 ALA B CA 1
ATOM 4117 C C . ALA B 1 197 ? 5.441 26.75 25.609 1 96.44 197 ALA B C 1
ATOM 4119 O O . ALA B 1 197 ? 5.973 27.344 26.547 1 96.44 197 ALA B O 1
ATOM 4120 N N . ILE B 1 198 ? 6.148 26.016 24.828 1 96.62 198 ILE B N 1
ATOM 4121 C CA . ILE B 1 198 ? 7.598 26.125 24.719 1 96.62 198 ILE B CA 1
ATOM 4122 C C . ILE B 1 198 ? 7.992 26.359 23.266 1 96.62 198 ILE B C 1
ATOM 4124 O O . ILE B 1 198 ? 7.23 26.047 22.359 1 96.62 198 ILE B O 1
ATOM 4128 N N . VAL B 1 199 ? 9.156 26.984 23.078 1 97.06 199 VAL B N 1
ATOM 4129 C CA . VAL B 1 199 ? 9.656 27.141 21.719 1 97.06 199 VAL B CA 1
ATOM 4130 C C . VAL B 1 199 ? 9.969 25.766 21.141 1 97.06 199 VAL B C 1
ATOM 4132 O O . VAL B 1 199 ? 10.797 25.031 21.672 1 97.06 199 VAL B O 1
ATOM 4135 N N . PRO B 1 200 ? 9.258 25.422 20.047 1 95.94 200 PRO B N 1
ATOM 4136 C CA . PRO B 1 200 ? 9.469 24.078 19.5 1 95.94 200 PRO B CA 1
ATOM 4137 C C . PRO B 1 200 ? 10.875 23.891 18.922 1 95.94 200 PRO B C 1
ATOM 4139 O O . PRO B 1 200 ? 11.477 24.844 18.438 1 95.94 200 PRO B O 1
ATOM 4142 N N . VAL B 1 201 ? 11.359 22.703 19 1 94.75 201 VAL B N 1
ATOM 4143 C CA . VAL B 1 201 ? 12.672 22.359 18.469 1 94.75 201 VAL B CA 1
ATOM 4144 C C . VAL B 1 201 ? 12.531 21.266 17.422 1 94.75 201 VAL B C 1
ATOM 4146 O O . VAL B 1 201 ? 11.539 20.531 17.406 1 94.75 201 VAL B O 1
ATOM 4149 N N . PRO B 1 202 ? 13.508 21.234 16.484 1 95.06 202 PRO B N 1
ATOM 4150 C CA . PRO B 1 202 ? 13.461 20.141 15.5 1 95.06 202 PRO B CA 1
ATOM 4151 C C . PRO B 1 202 ? 13.547 18.766 16.141 1 95.06 202 PRO B C 1
ATOM 4153 O O . PRO B 1 202 ? 14.109 18.625 17.234 1 95.06 202 PRO B O 1
ATOM 4156 N N . TYR B 1 203 ? 13.008 17.812 15.492 1 93.38 203 TYR B N 1
ATOM 4157 C CA . TYR B 1 203 ? 13.023 16.438 15.984 1 93.38 203 TYR B CA 1
ATOM 4158 C C . TYR B 1 203 ? 12.945 15.445 14.836 1 93.38 203 TYR B C 1
ATOM 4160 O O . TYR B 1 203 ? 12.359 15.742 13.789 1 93.38 203 TYR B O 1
ATOM 4168 N N . PRO B 1 204 ? 13.477 14.305 15.031 1 93.5 204 PRO B N 1
ATOM 4169 C CA . PRO B 1 204 ? 13.367 13.258 14.008 1 93.5 204 PRO B CA 1
ATOM 4170 C C . PRO B 1 204 ? 12.039 12.508 14.078 1 93.5 204 PRO B C 1
ATOM 4172 O O . PRO B 1 204 ? 11.5 12.289 15.164 1 93.5 204 PRO B O 1
ATOM 4175 N N . ILE B 1 205 ? 11.523 12.25 12.898 1 93.44 205 ILE B N 1
ATOM 4176 C CA . ILE B 1 205 ? 10.438 11.266 12.883 1 93.44 205 ILE B CA 1
ATOM 4177 C C . ILE B 1 205 ? 10.977 9.906 13.32 1 93.44 205 ILE B C 1
ATOM 4179 O O . ILE B 1 205 ? 12.188 9.688 13.344 1 93.44 205 ILE B O 1
ATOM 4183 N N . PRO B 1 206 ? 10.094 8.992 13.672 1 91.75 206 PRO B N 1
ATOM 4184 C CA . PRO B 1 206 ? 10.555 7.672 14.109 1 91.75 206 PRO B CA 1
ATOM 4185 C C . PRO B 1 206 ? 11.398 6.961 13.055 1 91.75 206 PRO B C 1
ATOM 4187 O O . PRO B 1 206 ? 10.984 6.867 11.891 1 91.75 206 PRO B O 1
ATOM 4190 N N . MET B 1 207 ? 12.547 6.422 13.484 1 94.75 207 MET B N 1
ATOM 4191 C CA . MET B 1 207 ? 13.484 5.812 12.547 1 94.75 207 MET B CA 1
ATOM 4192 C C . MET B 1 207 ? 13.688 4.332 12.859 1 94.75 207 MET B C 1
ATOM 4194 O O . MET B 1 207 ? 14.469 3.654 12.195 1 94.75 207 MET B O 1
ATOM 4198 N N . ASP B 1 208 ? 12.945 3.805 13.805 1 95.06 208 ASP B N 1
ATOM 4199 C CA . ASP B 1 208 ? 13.172 2.455 14.312 1 95.06 208 ASP B CA 1
ATOM 4200 C C . ASP B 1 208 ? 12.352 1.432 13.531 1 95.06 208 ASP B C 1
ATOM 4202 O O . ASP B 1 208 ? 12.453 0.228 13.781 1 95.06 208 ASP B O 1
ATOM 4206 N N . GLY B 1 209 ? 11.57 1.858 12.648 1 97.19 209 GLY B N 1
ATOM 4207 C CA . GLY B 1 209 ? 10.703 0.974 11.875 1 97.19 209 GLY B CA 1
ATOM 4208 C C . GLY B 1 209 ? 11.047 0.943 10.398 1 97.19 209 GLY B C 1
ATOM 4209 O O . GLY B 1 209 ? 12.086 1.462 9.984 1 97.19 209 GLY B O 1
ATOM 4210 N N . PRO B 1 210 ? 10.172 0.264 9.562 1 98.5 210 PRO B N 1
ATOM 4211 C CA . PRO B 1 210 ? 10.398 0.133 8.117 1 98.5 210 PRO B CA 1
ATOM 4212 C C . PRO B 1 210 ? 10.508 1.482 7.414 1 98.5 210 PRO B C 1
ATOM 4214 O O . PRO B 1 210 ? 11.297 1.633 6.484 1 98.5 210 PRO B O 1
ATOM 4217 N N . VAL B 1 211 ? 9.773 2.475 7.828 1 98.31 211 VAL B N 1
ATOM 4218 C CA . VAL B 1 211 ? 9.82 3.779 7.176 1 98.31 211 VAL B CA 1
ATOM 4219 C C . VAL B 1 211 ? 11.18 4.426 7.41 1 98.31 211 VAL B C 1
ATOM 4221 O O . VAL B 1 211 ? 11.734 5.066 6.516 1 98.31 211 VAL B O 1
ATOM 4224 N N . GLY B 1 212 ? 11.641 4.277 8.672 1 97.81 212 GLY B N 1
ATOM 4225 C CA . GLY B 1 212 ? 13 4.738 8.922 1 97.81 212 GLY B CA 1
ATOM 4226 C C . GLY B 1 212 ? 14.023 4.105 7.996 1 97.81 212 GLY B C 1
ATOM 4227 O O . GLY B 1 212 ? 14.891 4.797 7.449 1 97.81 212 GLY B O 1
ATOM 4228 N N . LYS B 1 213 ? 13.961 2.766 7.824 1 98.19 213 LYS B N 1
ATOM 4229 C CA . LYS B 1 213 ? 14.859 2.057 6.918 1 98.19 213 LYS B CA 1
ATOM 4230 C C . LYS B 1 213 ? 14.727 2.58 5.492 1 98.19 213 LYS B C 1
ATOM 4232 O O . LYS B 1 213 ? 15.719 2.682 4.766 1 98.19 213 LYS B O 1
ATOM 4237 N N . MET B 1 214 ? 13.523 2.896 5.066 1 98.31 214 MET B N 1
ATOM 4238 C CA . MET B 1 214 ? 13.281 3.473 3.746 1 98.31 214 MET B CA 1
ATOM 4239 C C . MET B 1 214 ? 13.984 4.82 3.605 1 98.31 214 MET B C 1
ATOM 4241 O O . MET B 1 214 ? 14.633 5.086 2.592 1 98.31 214 MET B O 1
ATOM 4245 N N . LEU B 1 215 ? 13.883 5.68 4.605 1 97.81 215 LEU B N 1
ATOM 4246 C CA . LEU B 1 215 ? 14.516 6.996 4.543 1 97.81 215 LEU B CA 1
ATOM 4247 C C . LEU B 1 215 ? 16.031 6.863 4.434 1 97.81 215 LEU B C 1
ATOM 4249 O O . LEU B 1 215 ? 16.672 7.594 3.67 1 97.81 215 LEU B O 1
ATOM 4253 N N . VAL B 1 216 ? 16.578 5.906 5.195 1 97.44 216 VAL B N 1
ATOM 4254 C CA . VAL B 1 216 ? 18.016 5.66 5.125 1 97.44 216 VAL B CA 1
ATOM 4255 C C . VAL B 1 216 ? 18.406 5.242 3.707 1 97.44 216 VAL B C 1
ATOM 4257 O O . VAL B 1 216 ? 19.359 5.777 3.131 1 97.44 216 VAL B O 1
ATOM 4260 N N . ALA B 1 217 ? 17.688 4.348 3.162 1 97.44 217 ALA B N 1
ATOM 4261 C CA . ALA B 1 217 ? 17.953 3.857 1.813 1 97.44 217 ALA B CA 1
ATOM 4262 C C . ALA B 1 217 ? 17.859 4.984 0.788 1 97.44 217 ALA B C 1
ATOM 4264 O O . ALA B 1 217 ? 18.562 4.977 -0.224 1 97.44 217 ALA B O 1
ATOM 4265 N N . LEU B 1 218 ? 17.062 5.984 1.069 1 96.94 218 LEU B N 1
ATOM 4266 C CA . LEU B 1 218 ? 16.812 7.078 0.138 1 96.94 218 LEU B CA 1
ATOM 4267 C C . LEU B 1 218 ? 17.797 8.227 0.375 1 96.94 218 LEU B C 1
ATOM 4269 O O . LEU B 1 218 ? 17.828 9.195 -0.389 1 96.94 218 LEU B O 1
ATOM 4273 N N . GLY B 1 219 ? 18.531 8.156 1.466 1 95.81 219 GLY B N 1
ATOM 4274 C CA . GLY B 1 219 ? 19.453 9.234 1.798 1 95.81 219 GLY B CA 1
ATOM 4275 C C . GLY B 1 219 ? 18.75 10.469 2.334 1 95.81 219 GLY B C 1
ATOM 4276 O O . GLY B 1 219 ? 19.234 11.586 2.148 1 95.81 219 GLY B O 1
ATOM 4277 N N . ARG B 1 220 ? 17.594 10.289 2.938 1 95.88 220 ARG B N 1
ATOM 4278 C CA . ARG B 1 220 ? 16.812 11.391 3.479 1 95.88 220 ARG B CA 1
ATOM 4279 C C . ARG B 1 220 ? 17.062 11.562 4.977 1 95.88 220 ARG B C 1
ATOM 4281 O O . ARG B 1 220 ? 17.156 10.57 5.707 1 95.88 220 ARG B O 1
ATOM 4288 N N . HIS B 1 221 ? 17.141 12.812 5.395 1 94.88 221 HIS B N 1
ATOM 4289 C CA . HIS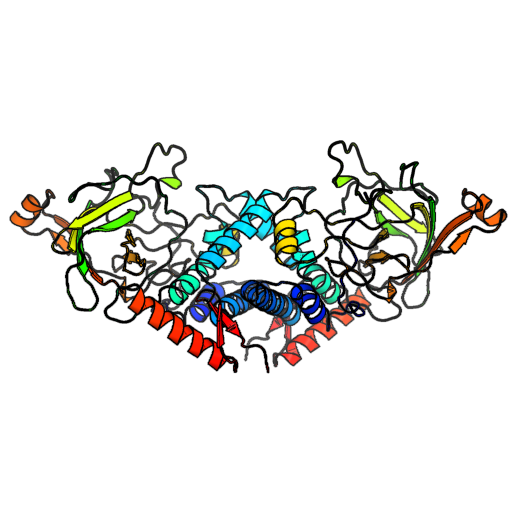 B 1 221 ? 17.219 13.039 6.836 1 94.88 221 HIS B CA 1
ATOM 4290 C C . HIS B 1 221 ? 15.828 12.953 7.469 1 94.88 221 HIS B C 1
ATOM 4292 O O . HIS B 1 221 ? 14.82 13.164 6.797 1 94.88 221 HIS B O 1
ATOM 4298 N N . PRO B 1 222 ? 15.711 12.656 8.711 1 95.44 222 PRO B N 1
ATOM 4299 C CA . PRO B 1 222 ? 14.43 12.406 9.359 1 95.44 222 PRO B CA 1
ATOM 4300 C C . PRO B 1 222 ? 13.914 13.617 10.141 1 95.44 222 PRO B C 1
ATOM 4302 O O . PRO B 1 222 ? 12.867 13.539 10.781 1 95.44 222 PRO B O 1
ATOM 4305 N N . ASN B 1 223 ? 14.539 14.828 10.078 1 94.81 223 ASN B N 1
ATOM 4306 C CA . ASN B 1 223 ? 14.266 15.898 11.023 1 94.81 223 ASN B CA 1
ATOM 4307 C C . ASN B 1 223 ? 13.172 16.828 10.508 1 94.81 223 ASN B C 1
ATOM 4309 O O . ASN B 1 223 ? 13.297 17.406 9.422 1 94.81 223 ASN B O 1
ATOM 4313 N N . ARG B 1 224 ? 12.164 16.969 11.25 1 95.12 224 ARG B N 1
ATOM 4314 C CA . ARG B 1 224 ? 11.164 18 11.023 1 95.12 224 ARG B CA 1
ATOM 4315 C C . ARG B 1 224 ? 11.555 19.297 11.711 1 95.12 224 ARG B C 1
ATOM 4317 O O . ARG B 1 224 ? 12.141 19.281 12.797 1 95.12 224 ARG B O 1
ATOM 4324 N N . PRO B 1 225 ? 11.219 20.375 11.102 1 94.94 225 PRO B N 1
ATOM 4325 C CA . PRO B 1 225 ? 11.375 21.625 11.867 1 94.94 225 PRO B CA 1
ATOM 4326 C C . PRO B 1 225 ? 10.43 21.688 13.07 1 94.94 225 PRO B C 1
ATOM 4328 O O . PRO B 1 225 ? 9.336 21.125 13.039 1 94.94 225 PRO B O 1
ATOM 4331 N N . GLY B 1 226 ? 10.922 22.375 14.102 1 95.5 226 GLY B N 1
ATOM 4332 C CA . GLY B 1 226 ? 10.07 22.578 15.266 1 95.5 226 GLY B CA 1
ATOM 4333 C C . GLY B 1 226 ? 8.773 23.281 14.93 1 95.5 226 GLY B C 1
ATOM 4334 O O . GLY B 1 226 ? 8.758 24.219 14.117 1 95.5 226 GLY B O 1
ATOM 4335 N N . HIS B 1 227 ? 7.68 22.797 15.555 1 96.69 227 HIS B N 1
ATOM 4336 C CA . HIS B 1 227 ? 6.391 23.422 15.273 1 96.69 227 HIS B CA 1
ATOM 4337 C C . HIS B 1 227 ? 5.402 23.172 16.406 1 96.69 227 HIS B C 1
ATOM 4339 O O . HIS B 1 227 ? 5.621 22.312 17.25 1 96.69 227 HIS B O 1
ATOM 4345 N N . VAL B 1 228 ? 4.391 24 16.438 1 96.75 228 VAL B N 1
ATOM 4346 C CA . VAL B 1 228 ? 3.211 23.812 17.281 1 96.75 228 VAL B CA 1
ATOM 4347 C C . VAL B 1 228 ? 2.012 23.422 16.406 1 96.75 228 VAL B C 1
ATOM 4349 O O . VAL B 1 228 ? 1.677 24.141 15.461 1 96.75 228 VAL B O 1
ATOM 4352 N N . HIS B 1 229 ? 1.374 22.266 16.734 1 97.56 229 HIS B N 1
ATOM 4353 C CA . HIS B 1 229 ? 0.218 21.797 15.984 1 97.56 229 HIS B CA 1
ATOM 4354 C C . HIS B 1 229 ? -1.076 22.391 16.531 1 97.56 229 HIS B C 1
ATOM 4356 O O . HIS B 1 229 ? -1.206 22.594 17.734 1 97.56 229 HIS B O 1
ATOM 4362 N N . PHE B 1 230 ? -1.97 22.625 15.633 1 97.94 230 PHE B N 1
ATOM 4363 C CA . PHE B 1 230 ? -3.301 23.109 15.969 1 97.94 230 PHE B CA 1
ATOM 4364 C C . PHE B 1 230 ? -4.371 22.344 15.203 1 97.94 230 PHE B C 1
ATOM 4366 O O . PHE B 1 230 ? -4.199 22.047 14.016 1 97.94 230 PHE B O 1
ATOM 4373 N N . MET B 1 231 ? -5.379 22 15.812 1 97.88 231 MET B N 1
ATOM 4374 C CA . MET B 1 231 ? -6.625 21.562 15.188 1 97.88 231 MET B CA 1
ATOM 4375 C C . MET B 1 231 ? -7.797 22.422 15.648 1 97.88 231 MET B C 1
ATOM 4377 O O . MET B 1 231 ? -8.102 22.484 16.844 1 97.88 231 MET B O 1
ATOM 4381 N N . LEU B 1 232 ? -8.367 23.156 14.781 1 98.56 232 LEU B N 1
ATOM 4382 C CA . LEU B 1 232 ? -9.492 24.047 15.062 1 98.56 232 LEU B CA 1
ATOM 4383 C C . LEU B 1 232 ? -10.797 23.453 14.531 1 98.56 232 LEU B C 1
ATOM 4385 O O . LEU B 1 232 ? -10.93 23.234 13.328 1 98.56 232 LEU B O 1
ATOM 4389 N N . ASP B 1 233 ? -11.68 23.25 15.406 1 98.12 233 ASP B N 1
ATOM 4390 C CA . ASP B 1 233 ? -12.906 22.531 15.07 1 98.12 233 ASP B CA 1
ATOM 4391 C C . ASP B 1 233 ? -14.125 23.25 15.648 1 98.12 233 ASP B C 1
ATOM 4393 O O . ASP B 1 233 ? -14.172 23.531 16.844 1 98.12 233 ASP B O 1
ATOM 4397 N N . LYS B 1 234 ? -15.07 23.562 14.844 1 98.5 234 LYS B N 1
ATOM 4398 C CA . LYS B 1 234 ? -16.359 24.141 15.227 1 98.5 234 LYS B CA 1
ATOM 4399 C C . LYS B 1 234 ? -17.438 23.797 14.203 1 98.5 234 LYS B C 1
ATOM 4401 O O . LYS B 1 234 ? -17.234 23.953 13 1 98.5 234 LYS B O 1
ATOM 4406 N N . PRO B 1 235 ? -18.641 23.312 14.695 1 97.94 235 PRO B N 1
ATOM 4407 C CA . PRO B 1 235 ? -19.734 23.109 13.742 1 97.94 235 PRO B CA 1
ATOM 4408 C C . PRO B 1 235 ? -20.016 24.344 12.891 1 97.94 235 PRO B C 1
ATOM 4410 O O . PRO B 1 235 ? -20.031 25.469 13.414 1 97.94 235 PRO B O 1
ATOM 4413 N N . GLY B 1 236 ? -20.109 24.141 11.648 1 97.75 236 GLY B N 1
ATOM 4414 C CA . GLY B 1 236 ? -20.375 25.234 10.727 1 97.75 236 GLY B CA 1
ATOM 4415 C C . GLY B 1 236 ? -19.125 25.719 10.008 1 97.75 236 GLY B C 1
ATOM 4416 O O . GLY B 1 236 ? -19.203 26.438 9.008 1 97.75 236 GLY B O 1
ATOM 4417 N N . TYR B 1 237 ? -18.031 25.359 10.531 1 98.19 237 TYR B N 1
ATOM 4418 C CA . TYR B 1 237 ? -16.766 25.703 9.914 1 98.19 237 TYR B CA 1
ATOM 4419 C C . TYR B 1 237 ? -16.016 24.453 9.461 1 98.19 237 TYR B C 1
ATOM 4421 O O . TYR B 1 237 ? -16.25 23.359 9.977 1 98.19 237 TYR B O 1
ATOM 4429 N N . ASP B 1 238 ? -15.227 24.656 8.43 1 97.75 238 ASP B N 1
ATOM 4430 C CA . ASP B 1 238 ? -14.375 23.562 7.961 1 97.75 238 ASP B CA 1
ATOM 4431 C C . ASP B 1 238 ? -13.234 23.297 8.938 1 97.75 238 ASP B C 1
ATOM 4433 O O . ASP B 1 238 ? -12.609 24.234 9.445 1 97.75 238 ASP B O 1
ATOM 4437 N N . LEU B 1 239 ? -13.047 22.031 9.234 1 97.25 239 LEU B N 1
ATOM 4438 C CA . LEU B 1 239 ? -11.961 21.609 10.117 1 97.25 239 LEU B CA 1
ATOM 4439 C C . LEU B 1 239 ? -10.617 22.141 9.609 1 97.25 239 LEU B C 1
ATOM 4441 O O . LEU B 1 239 ? -10.336 22.062 8.414 1 97.25 239 LEU B O 1
ATOM 4445 N N . LEU B 1 240 ? -9.836 22.719 10.508 1 97.94 240 LEU B N 1
ATOM 4446 C CA . LEU B 1 240 ? -8.484 23.156 10.156 1 97.94 240 LEU B CA 1
ATOM 4447 C C . LEU B 1 240 ? -7.445 22.438 11.008 1 97.94 240 LEU B C 1
ATOM 4449 O O . LEU B 1 240 ? -7.426 22.578 12.234 1 97.94 240 LEU B O 1
ATOM 4453 N N . ILE B 1 241 ? -6.695 21.609 10.422 1 96.75 241 ILE B N 1
ATOM 4454 C CA . ILE B 1 241 ? -5.477 21.062 11.008 1 96.75 241 ILE B CA 1
ATOM 4455 C C . ILE B 1 241 ? -4.262 21.797 10.445 1 96.75 241 ILE B C 1
ATOM 4457 O O . ILE B 1 241 ? -4.07 21.844 9.227 1 96.75 241 ILE B O 1
ATOM 4461 N N . THR B 1 242 ? -3.484 22.359 11.289 1 97.31 242 THR B N 1
ATOM 4462 C CA . THR B 1 242 ? -2.361 23.156 10.82 1 97.31 242 THR B CA 1
ATOM 4463 C C . THR B 1 242 ? -1.226 23.156 11.844 1 97.31 242 THR B C 1
ATOM 4465 O O . THR B 1 242 ? -1.188 22.297 12.727 1 97.31 242 THR B O 1
ATOM 4468 N N . ALA B 1 243 ? -0.183 23.828 11.531 1 97.06 243 ALA B N 1
ATOM 4469 C CA . ALA B 1 243 ? 0.981 23.984 12.398 1 97.06 243 ALA B CA 1
ATOM 4470 C C . ALA B 1 243 ? 1.715 25.281 12.109 1 97.06 243 ALA B C 1
ATOM 4472 O O . ALA B 1 243 ? 1.619 25.828 11.008 1 97.06 243 ALA B O 1
ATOM 4473 N N . LEU B 1 244 ? 2.268 25.812 13.086 1 97.94 244 LEU B N 1
ATOM 4474 C CA . LEU B 1 244 ? 3.084 27.016 12.93 1 97.94 244 LEU B CA 1
ATOM 4475 C C . LEU B 1 244 ? 4.559 26.703 13.172 1 97.94 244 LEU B C 1
ATOM 4477 O O . LEU B 1 244 ? 4.906 26.047 14.156 1 97.94 244 LEU B O 1
ATOM 4481 N N . TYR B 1 245 ? 5.359 27.188 12.273 1 96.81 245 TYR B N 1
ATOM 4482 C CA . TYR B 1 245 ? 6.793 26.922 12.258 1 96.81 245 TYR B CA 1
ATOM 4483 C C . TYR B 1 245 ? 7.59 28.203 12.516 1 96.81 245 TYR B C 1
ATOM 4485 O O . TYR B 1 245 ? 7.625 29.094 11.664 1 96.81 245 TYR B O 1
ATOM 4493 N N . PRO B 1 246 ? 8.281 28.312 13.68 1 96.75 246 PRO B N 1
ATOM 4494 C CA . PRO B 1 246 ? 9.148 29.469 13.867 1 96.75 246 PRO B CA 1
ATOM 4495 C C . PRO B 1 246 ? 10.227 29.594 12.797 1 96.75 246 PRO B C 1
ATOM 4497 O O . PRO B 1 246 ? 10.93 28.609 12.516 1 96.75 246 PRO B O 1
ATOM 4500 N N . ARG B 1 247 ? 10.32 30.719 12.242 1 96.31 247 ARG B N 1
ATOM 4501 C CA . ARG B 1 247 ? 11.281 31 11.18 1 96.31 247 ARG B CA 1
ATOM 4502 C C . ARG B 1 247 ? 12.711 30.766 11.664 1 96.31 247 ARG B C 1
ATOM 4504 O O . ARG B 1 247 ? 13.055 31.125 12.797 1 96.31 247 ARG B O 1
ATOM 4511 N N . GLY B 1 248 ? 13.547 30.234 10.781 1 92.69 248 GLY B N 1
ATOM 4512 C CA . GLY B 1 248 ? 14.969 30.125 11.062 1 92.69 248 GLY B CA 1
ATOM 4513 C C . GLY B 1 248 ? 15.398 28.719 11.414 1 92.69 248 GLY B C 1
ATOM 4514 O O . GLY B 1 248 ? 16.594 28.438 11.57 1 92.69 248 GLY B O 1
ATOM 4515 N N . ASP B 1 249 ? 14.469 27.797 11.57 1 93.38 249 ASP B N 1
ATOM 4516 C CA . ASP B 1 249 ? 14.82 26.406 11.82 1 93.38 249 ASP B CA 1
ATOM 4517 C C . ASP B 1 249 ? 15.641 25.828 10.672 1 93.38 249 ASP B C 1
ATOM 4519 O O . ASP B 1 249 ? 15.352 26.094 9.5 1 93.38 249 ASP B O 1
ATOM 4523 N N . PRO B 1 250 ? 16.672 25.078 10.961 1 91.94 250 PRO B N 1
ATOM 4524 C CA . PRO B 1 250 ? 17.547 24.562 9.906 1 91.94 250 PRO B CA 1
ATOM 4525 C C . PRO B 1 250 ? 16.828 23.594 8.953 1 91.94 250 PRO B C 1
ATOM 4527 O O . PRO B 1 250 ? 17.297 23.375 7.836 1 91.94 250 PRO B O 1
ATOM 4530 N N . TYR B 1 251 ? 15.664 23.047 9.328 1 92.75 251 TYR B N 1
ATOM 4531 C CA . TYR B 1 251 ? 14.992 22.031 8.523 1 92.75 251 TYR B CA 1
ATOM 4532 C C . TYR B 1 251 ? 13.719 22.578 7.902 1 92.75 251 TYR B C 1
ATOM 4534 O O . TYR B 1 251 ? 12.891 21.828 7.387 1 92.75 251 TYR B O 1
ATOM 4542 N N . GLU B 1 252 ? 13.547 23.859 7.945 1 90.31 252 GLU B N 1
ATOM 4543 C CA . GLU B 1 252 ? 12.344 24.531 7.469 1 90.31 252 GLU B CA 1
ATOM 4544 C C . GLU B 1 252 ? 12.07 24.203 6 1 90.31 252 GLU B C 1
ATOM 4546 O O . GLU B 1 252 ? 10.922 24.141 5.574 1 90.31 252 GLU B O 1
ATOM 4551 N N . THR B 1 253 ? 13.094 23.844 5.223 1 88.31 253 THR B N 1
ATOM 4552 C CA . THR B 1 253 ? 12.93 23.656 3.785 1 88.31 253 THR B CA 1
ATOM 4553 C C . THR B 1 253 ? 13.133 22.188 3.402 1 88.31 253 THR B C 1
ATOM 4555 O O . THR B 1 253 ? 13.281 21.859 2.223 1 88.31 253 THR B O 1
ATOM 4558 N N . SER B 1 254 ? 13.18 21.312 4.348 1 90.5 254 SER B N 1
ATOM 4559 C CA . SER B 1 254 ? 13.469 19.906 4.039 1 90.5 254 SER B CA 1
ATOM 4560 C C . SER B 1 254 ? 12.664 18.969 4.934 1 90.5 254 SER B C 1
ATOM 4562 O O . SER B 1 254 ? 13.148 17.906 5.316 1 90.5 254 SER B O 1
ATOM 4564 N N . ASP B 1 255 ? 11.492 19.469 5.293 1 93.19 255 ASP B N 1
ATOM 4565 C CA . ASP B 1 255 ? 10.617 18.641 6.117 1 93.19 255 ASP B CA 1
ATOM 4566 C C . ASP B 1 255 ? 10.367 17.281 5.461 1 93.19 255 ASP B C 1
ATOM 4568 O O . ASP B 1 255 ? 9.828 17.219 4.352 1 93.19 255 ASP B O 1
ATOM 4572 N N . PRO B 1 256 ? 10.672 16.188 6.129 1 94.44 256 PRO B N 1
ATOM 4573 C CA . PRO B 1 256 ? 10.547 14.859 5.512 1 94.44 256 PRO B CA 1
ATOM 4574 C C . PRO B 1 256 ? 9.094 14.438 5.309 1 94.44 256 PRO B C 1
ATOM 4576 O O . PRO B 1 256 ? 8.82 13.469 4.598 1 94.44 256 PRO B O 1
ATOM 4579 N N . VAL B 1 257 ? 8.164 15.125 5.977 1 94.81 257 VAL B N 1
ATOM 4580 C CA . VAL B 1 257 ? 6.766 14.711 5.863 1 94.81 257 VAL B CA 1
ATOM 4581 C C . VAL B 1 257 ? 5.988 15.734 5.043 1 94.81 257 VAL B C 1
ATOM 4583 O O . VAL B 1 257 ? 4.758 15.656 4.949 1 94.81 257 VAL B O 1
ATOM 4586 N N . PHE B 1 258 ? 6.621 16.75 4.527 1 94 258 PHE B N 1
ATOM 4587 C CA . PHE B 1 258 ? 6.062 17.688 3.566 1 94 258 PHE B CA 1
ATOM 4588 C C . PHE B 1 258 ? 4.898 18.453 4.176 1 94 258 PHE B C 1
ATOM 4590 O O . PHE B 1 258 ? 3.834 18.578 3.564 1 94 258 PHE B O 1
ATOM 4597 N N . GLY B 1 259 ? 5.168 18.984 5.332 1 92.62 259 GLY B N 1
ATOM 4598 C CA . GLY B 1 259 ? 4.117 19.719 6.027 1 92.62 259 GLY B CA 1
ATOM 4599 C C . GLY B 1 259 ? 4.312 21.219 6.004 1 92.62 259 GLY B C 1
ATOM 4600 O O . GLY B 1 259 ? 3.369 21.969 6.238 1 92.62 259 GLY B O 1
ATOM 4601 N N . VAL B 1 260 ? 5.473 21.703 5.723 1 92.44 260 VAL B N 1
ATOM 4602 C CA . VAL B 1 260 ? 5.797 23.109 5.879 1 92.44 260 VAL B CA 1
ATOM 4603 C C . VAL B 1 260 ? 5.281 23.906 4.676 1 92.44 260 VAL B C 1
ATOM 4605 O O . VAL B 1 260 ? 5.543 23.531 3.529 1 92.44 260 VAL B O 1
ATOM 4608 N N . LYS B 1 261 ? 4.566 24.906 4.938 1 91.69 261 LYS B N 1
ATOM 4609 C CA . LYS B 1 261 ? 4.148 25.906 3.965 1 91.69 261 LYS B CA 1
ATOM 4610 C C . LYS B 1 261 ? 4.645 27.297 4.359 1 91.69 261 LYS B C 1
ATOM 4612 O O . LYS B 1 261 ? 4.688 27.625 5.547 1 91.69 261 LYS B O 1
ATOM 4617 N N . GLU B 1 262 ? 4.887 28.078 3.41 1 91.5 262 GLU B N 1
ATOM 4618 C CA . GLU B 1 262 ? 5.449 29.391 3.674 1 91.5 262 GLU B CA 1
ATOM 4619 C C . GLU B 1 262 ? 4.52 30.219 4.555 1 91.5 262 GLU B C 1
ATOM 4621 O O . GLU B 1 262 ? 4.973 30.938 5.445 1 91.5 262 GLU B O 1
ATOM 4626 N N . SER B 1 263 ? 3.26 30.156 4.289 1 93.62 263 SER B N 1
ATOM 4627 C CA . SER B 1 263 ? 2.283 30.953 5.023 1 93.62 263 SER B CA 1
ATOM 4628 C C . SER B 1 263 ? 2.215 30.531 6.488 1 93.62 263 SER B C 1
ATOM 4630 O O . SER B 1 263 ? 1.645 31.234 7.32 1 93.62 263 SER B O 1
ATOM 4632 N N . LEU B 1 264 ? 2.805 29.391 6.848 1 95.62 264 LEU B N 1
ATOM 4633 C CA . LEU B 1 264 ? 2.732 28.859 8.203 1 95.62 264 LEU B CA 1
ATOM 4634 C C . LEU B 1 264 ? 4.047 29.078 8.945 1 95.62 264 LEU B C 1
ATOM 4636 O O . LEU B 1 264 ? 4.176 28.703 10.109 1 95.62 264 LEU B O 1
ATOM 4640 N N . VAL B 1 265 ? 5.023 29.641 8.258 1 95.44 265 VAL B N 1
ATOM 4641 C CA . VAL B 1 265 ? 6.27 30.047 8.898 1 95.44 265 VAL B CA 1
ATOM 4642 C C . VAL B 1 265 ? 6.086 31.406 9.57 1 95.44 265 VAL B C 1
ATOM 4644 O O . VAL B 1 265 ? 5.688 32.375 8.922 1 95.44 265 VAL B O 1
ATOM 4647 N N . VAL B 1 266 ? 6.434 31.453 10.859 1 97.44 266 VAL B N 1
ATOM 4648 C CA . VAL B 1 266 ? 6.082 32.625 11.641 1 97.44 266 VAL B CA 1
ATOM 4649 C C . VAL B 1 266 ? 7.324 33.188 12.352 1 97.44 266 VAL B C 1
ATOM 4651 O O . VAL B 1 266 ? 8.305 32.469 12.539 1 97.44 266 VAL B O 1
ATOM 4654 N N . ASP B 1 267 ? 7.199 34.438 12.781 1 97.81 267 ASP B N 1
ATOM 4655 C CA . ASP B 1 267 ? 8.258 35.062 13.562 1 97.81 267 ASP B CA 1
ATOM 4656 C C . ASP B 1 267 ? 7.93 35.031 15.055 1 97.81 267 ASP B C 1
ATOM 4658 O O . ASP B 1 267 ? 6.781 35.25 15.445 1 97.81 267 ASP B O 1
ATOM 4662 N N . LEU B 1 268 ? 8.969 34.688 15.852 1 97.62 268 LEU B N 1
ATOM 4663 C CA . LEU B 1 268 ? 8.844 34.844 17.297 1 97.62 268 LEU B CA 1
ATOM 4664 C C . LEU B 1 268 ? 9.406 36.156 17.75 1 97.62 268 LEU B C 1
ATOM 4666 O O . LEU B 1 268 ? 10.445 36.625 17.25 1 97.62 268 LEU B O 1
ATOM 4670 N N . THR B 1 269 ? 8.648 36.75 18.562 1 97.38 269 THR B N 1
ATOM 4671 C CA . THR B 1 269 ? 9.141 37.969 19.234 1 97.38 269 THR B CA 1
ATOM 4672 C C . THR B 1 269 ? 9.312 37.688 20.734 1 97.38 269 THR B C 1
ATOM 4674 O O . THR B 1 269 ? 9.57 36.562 21.141 1 97.38 269 THR B O 1
ATOM 4677 N N . THR B 1 270 ? 9.43 38.75 21.531 1 97.5 270 THR B N 1
ATOM 4678 C CA . THR B 1 270 ? 9.602 38.656 22.969 1 97.5 270 THR B CA 1
ATOM 4679 C C . THR B 1 270 ? 8.664 39.594 23.703 1 97.5 270 THR B C 1
ATOM 4681 O O . THR B 1 270 ? 8.336 40.656 23.203 1 97.5 270 THR B O 1
ATOM 4684 N N . VAL B 1 271 ? 8.242 39.094 24.859 1 97.31 271 VAL B N 1
ATOM 4685 C CA . VAL B 1 271 ? 7.5 39.969 25.75 1 97.31 271 VAL B CA 1
ATOM 4686 C C . VAL B 1 271 ? 8.438 41.031 26.312 1 97.31 271 VAL B C 1
ATOM 4688 O O . VAL B 1 271 ? 9.383 40.719 27.047 1 97.31 271 VAL B O 1
ATOM 4691 N N . GLU B 1 272 ? 8.125 42.344 26.062 1 94.75 272 GLU B N 1
ATOM 4692 C CA . GLU B 1 272 ? 9.086 43.375 26.406 1 94.75 272 GLU B CA 1
ATOM 4693 C C . GLU B 1 272 ? 8.594 44.219 27.562 1 94.75 272 GLU B C 1
ATOM 4695 O O . GLU B 1 272 ? 9.391 44.875 28.25 1 94.75 272 GLU B O 1
ATOM 4700 N N . ASP B 1 273 ? 7.402 44.281 27.75 1 93.31 273 ASP B N 1
ATOM 4701 C CA . ASP B 1 273 ? 6.926 45.25 28.75 1 93.31 273 ASP B CA 1
ATOM 4702 C C . ASP B 1 273 ? 6.336 44.5 29.969 1 93.31 273 ASP B C 1
ATOM 4704 O O . ASP B 1 273 ? 5.742 43.438 29.828 1 93.31 273 ASP B O 1
ATOM 4708 N N . GLU B 1 274 ? 6.379 45.188 31.031 1 95.12 274 GLU B N 1
ATOM 4709 C CA . GLU B 1 274 ? 5.938 44.656 32.312 1 95.12 274 GLU B CA 1
ATOM 4710 C C . GLU B 1 274 ? 4.422 44.469 32.344 1 95.12 274 GLU B C 1
ATOM 4712 O O . GLU B 1 274 ? 3.906 43.562 32.969 1 95.12 274 GLU B O 1
ATOM 4717 N N . GLY B 1 275 ? 3.764 45.312 31.703 1 96.12 275 GLY B N 1
ATOM 4718 C CA . GLY B 1 275 ? 2.312 45.219 31.656 1 96.12 275 GLY B CA 1
ATOM 4719 C C . GLY B 1 275 ? 1.828 43.938 31 1 96.12 275 GLY B C 1
ATOM 4720 O O . GLY B 1 275 ? 0.955 43.25 31.531 1 96.12 275 GLY B O 1
ATOM 4721 N N . MET B 1 276 ? 2.379 43.688 29.891 1 95.19 276 MET B N 1
ATOM 4722 C CA . MET B 1 276 ? 2.037 42.438 29.188 1 95.19 276 MET B CA 1
ATOM 4723 C C . MET B 1 276 ? 2.439 41.219 30 1 95.19 276 MET B C 1
ATOM 4725 O O . MET B 1 276 ? 1.689 40.25 30.078 1 95.19 276 MET B O 1
ATOM 4729 N N . ALA B 1 277 ? 3.623 41.25 30.484 1 96.62 277 ALA B N 1
ATOM 4730 C CA . ALA B 1 277 ? 4.105 40.156 31.312 1 96.62 277 ALA B CA 1
ATOM 4731 C C . ALA B 1 277 ? 3.133 39.875 32.438 1 96.62 277 ALA B C 1
ATOM 4733 O O . ALA B 1 277 ? 2.805 38.688 32.719 1 96.62 277 ALA B O 1
ATOM 4734 N N . LYS B 1 278 ? 2.699 40.906 33.094 1 96.5 278 LYS B N 1
ATOM 4735 C CA . LYS B 1 278 ? 1.766 40.75 34.219 1 96.5 278 LYS B CA 1
ATOM 4736 C C . LYS B 1 278 ? 0.406 40.25 33.719 1 96.5 278 LYS B C 1
ATOM 4738 O O . LYS B 1 278 ? -0.195 39.375 34.344 1 96.5 278 LYS B O 1
ATOM 4743 N N . LYS B 1 279 ? -0.014 40.75 32.656 1 96.12 279 LYS B N 1
ATOM 4744 C CA . LYS B 1 279 ? -1.327 40.406 32.094 1 96.12 279 LYS B CA 1
ATOM 4745 C C . LYS B 1 279 ? -1.42 38.938 31.766 1 96.12 279 LYS B C 1
ATOM 4747 O O . LYS B 1 279 ? -2.449 38.312 32 1 96.12 279 LYS B O 1
ATOM 4752 N N . TYR B 1 280 ? -0.353 38.438 31.281 1 96.62 280 TYR B N 1
ATOM 4753 C CA . TYR B 1 280 ? -0.414 37.062 30.781 1 96.62 280 TYR B CA 1
ATOM 4754 C C . TYR B 1 280 ? 0.354 36.094 31.688 1 96.62 280 TYR B C 1
ATOM 4756 O O . TYR B 1 280 ? 0.51 34.938 31.375 1 96.62 280 TYR B O 1
ATOM 4764 N N . GLY B 1 281 ? 0.862 36.625 32.75 1 95.12 281 GLY B N 1
ATOM 4765 C CA . GLY B 1 281 ? 1.479 35.781 33.781 1 95.12 281 GLY B CA 1
ATOM 4766 C C . GLY B 1 281 ? 2.787 35.156 33.344 1 95.12 281 GLY B C 1
ATOM 4767 O O . GLY B 1 281 ? 3.031 33.969 33.562 1 95.12 281 GLY B O 1
ATOM 4768 N N . VAL B 1 282 ? 3.588 35.906 32.594 1 96.31 282 VAL B N 1
ATOM 4769 C CA . VAL B 1 282 ? 4.887 35.438 32.125 1 96.31 282 VAL B CA 1
ATOM 4770 C C . VAL B 1 282 ? 5.977 36.438 32.5 1 96.31 282 VAL B C 1
ATOM 4772 O O . VAL B 1 282 ? 5.68 37.5 33.031 1 96.31 282 VAL B O 1
ATOM 4775 N N . LYS B 1 283 ? 7.238 36.094 32.312 1 95.75 283 LYS B N 1
ATOM 4776 C CA . LYS B 1 283 ? 8.359 36.969 32.625 1 95.75 283 LYS B CA 1
ATOM 4777 C C . LYS B 1 283 ? 8.719 37.812 31.406 1 95.75 283 LYS B C 1
ATOM 4779 O O . LYS B 1 283 ? 8.539 37.375 30.266 1 95.75 283 LYS B O 1
ATOM 4784 N N . VAL B 1 284 ? 9.141 39 31.75 1 96.88 284 VAL B N 1
ATOM 4785 C CA . VAL B 1 284 ? 9.734 39.812 30.688 1 96.88 284 VAL B CA 1
ATOM 4786 C C . VAL B 1 284 ? 10.875 39.031 30.031 1 96.88 284 VAL B C 1
ATOM 4788 O O . VAL B 1 284 ? 11.68 38.406 30.734 1 96.88 284 VAL B O 1
ATOM 4791 N N . GLY B 1 285 ? 10.883 39.031 28.703 1 97.06 285 GLY B N 1
ATOM 4792 C CA . GLY B 1 285 ? 11.891 38.25 28 1 97.06 285 GLY B CA 1
ATOM 4793 C C . GLY B 1 285 ? 11.352 36.938 27.438 1 97.06 285 GLY B C 1
ATOM 4794 O O . GLY B 1 285 ? 11.992 36.312 26.594 1 97.06 285 GLY B O 1
ATOM 4795 N N . THR B 1 286 ? 10.188 36.562 27.891 1 97.31 286 THR B N 1
ATOM 4796 C CA . THR B 1 286 ? 9.57 35.344 27.375 1 97.31 286 THR B CA 1
ATOM 4797 C C . THR B 1 286 ? 9.297 35.469 25.875 1 97.31 286 THR B C 1
ATOM 4799 O O . THR B 1 286 ? 8.875 36.531 25.391 1 97.31 286 THR B O 1
ATOM 4802 N N . LYS B 1 287 ? 9.602 34.406 25.109 1 97.94 287 LYS B N 1
ATOM 4803 C CA . LYS B 1 287 ? 9.289 34.406 23.688 1 97.94 287 LYS B CA 1
ATOM 4804 C C . LYS B 1 287 ? 7.781 34.5 23.453 1 97.94 287 LYS B C 1
ATOM 4806 O O . LYS B 1 287 ? 6.988 34.031 24.266 1 97.94 287 LYS B O 1
ATOM 4811 N N . LEU B 1 288 ? 7.457 35.219 22.312 1 98.31 288 LEU B N 1
ATOM 4812 C CA . LEU B 1 288 ? 6.059 35.531 22.031 1 98.31 288 LEU B CA 1
ATOM 4813 C C . LEU B 1 288 ? 5.691 35.125 20.609 1 98.31 288 LEU B C 1
ATOM 4815 O O . LEU B 1 288 ? 6.391 35.469 19.656 1 98.31 288 LEU B O 1
ATOM 4819 N N . LEU B 1 289 ? 4.676 34.312 20.453 1 98.44 289 LEU B N 1
ATOM 4820 C CA . LEU B 1 289 ? 4.055 33.969 19.172 1 98.44 289 LEU B CA 1
ATOM 4821 C C . LEU B 1 289 ? 2.662 34.562 19.062 1 98.44 289 LEU B C 1
ATOM 4823 O O . LEU B 1 289 ? 1.793 34.281 19.891 1 98.44 289 LEU B O 1
ATOM 4827 N N . LYS B 1 290 ? 2.469 35.469 18.141 1 97.94 290 LYS B N 1
ATOM 4828 C CA . LYS B 1 290 ? 1.15 36 17.812 1 97.94 290 LYS B CA 1
ATOM 4829 C C . LYS B 1 290 ? 0.661 35.5 16.469 1 97.94 290 LYS B C 1
ATOM 4831 O O . LYS B 1 290 ? 1.413 35.469 15.492 1 97.94 290 LYS B O 1
ATOM 4836 N N . HIS B 1 291 ? -0.553 35 16.406 1 98.44 291 HIS B N 1
ATOM 4837 C CA . HIS B 1 291 ? -1.069 34.5 15.133 1 98.44 291 HIS B CA 1
ATOM 4838 C C . HIS B 1 291 ? -2.584 34.656 15.047 1 98.44 291 HIS B C 1
ATOM 4840 O O . HIS B 1 291 ? -3.291 34.438 16.031 1 98.44 291 HIS B O 1
ATOM 4846 N N . ASP B 1 292 ? -3.053 35.062 13.898 1 98.38 292 ASP B N 1
ATOM 4847 C CA . ASP B 1 292 ? -4.477 35.156 13.602 1 98.38 292 ASP B CA 1
ATOM 4848 C C . ASP B 1 292 ? -4.906 34.094 12.617 1 98.38 292 ASP B C 1
ATOM 4850 O O . ASP B 1 292 ? -4.551 34.125 11.438 1 98.38 292 ASP B O 1
ATOM 4854 N N . PHE B 1 293 ? -5.73 33.125 13.094 1 98.75 293 PHE B N 1
ATOM 4855 C CA . PHE B 1 293 ? -6.266 32.094 12.227 1 98.75 293 PHE B CA 1
ATOM 4856 C C . PHE B 1 293 ? -7.531 32.594 11.523 1 98.75 293 PHE B C 1
ATOM 4858 O O . PHE B 1 293 ? -8.344 33.312 12.117 1 98.75 293 PHE B O 1
ATOM 4865 N N . VAL B 1 294 ? -7.629 32.219 10.312 1 98.81 294 VAL B N 1
ATOM 4866 C CA . VAL B 1 294 ? -8.836 32.5 9.555 1 98.81 294 VAL B CA 1
ATOM 4867 C C . VAL B 1 294 ? -9.484 31.219 9.078 1 98.81 294 VAL B C 1
ATOM 4869 O O . VAL B 1 294 ? -8.844 30.406 8.391 1 98.81 294 VAL B O 1
ATOM 4872 N N . LEU B 1 295 ? -10.773 30.969 9.398 1 98.5 295 LEU B N 1
ATOM 4873 C CA . LEU B 1 295 ? -11.484 29.734 9.086 1 98.5 295 LEU B CA 1
ATOM 4874 C C . LEU B 1 295 ? -12.43 29.938 7.91 1 98.5 295 LEU B C 1
ATOM 4876 O O . LEU B 1 295 ? -13.039 31 7.77 1 98.5 295 LEU B O 1
ATOM 4880 N N . LEU B 1 296 ? -12.539 28.906 7.152 1 97.69 296 LEU B N 1
ATOM 4881 C CA . LEU B 1 296 ? -13.602 28.812 6.164 1 97.69 296 LEU B CA 1
ATOM 4882 C C . LEU B 1 296 ? -14.859 28.188 6.77 1 97.69 296 LEU B C 1
ATOM 4884 O O . LEU B 1 296 ? -14.766 27.25 7.566 1 97.69 296 LEU B O 1
ATOM 4888 N N . THR B 1 297 ? -15.977 28.75 6.32 1 97.31 297 THR B N 1
ATOM 4889 C CA . THR B 1 297 ? -17.203 28.047 6.664 1 97.31 297 THR B CA 1
ATOM 4890 C C . THR B 1 297 ? -17.328 26.734 5.883 1 97.31 297 THR B C 1
ATOM 4892 O O . THR B 1 297 ? -16.672 26.562 4.848 1 97.31 297 THR B O 1
ATOM 4895 N N . GLU B 1 298 ? -18.125 25.859 6.398 1 96 298 GLU B N 1
ATOM 4896 C CA . GLU B 1 298 ? -18.328 24.578 5.73 1 96 298 GLU B CA 1
ATOM 4897 C C . GLU B 1 298 ? -18.859 24.781 4.309 1 96 298 GLU B C 1
ATOM 4899 O O . GLU B 1 298 ? -18.391 24.125 3.373 1 96 298 GLU B O 1
ATOM 4904 N N . PRO B 1 299 ? -19.797 25.719 4.059 1 95.94 299 PRO B N 1
ATOM 4905 C CA . PRO B 1 299 ? -20.266 25.922 2.688 1 95.94 299 PRO B CA 1
ATOM 4906 C C . PRO B 1 299 ? -19.188 26.469 1.769 1 95.94 299 PRO B C 1
ATOM 4908 O O . PRO B 1 299 ? -19.094 26.062 0.608 1 95.94 299 PRO B O 1
ATOM 4911 N N . GLN B 1 300 ? -18.375 27.344 2.32 1 96 300 GLN B N 1
ATOM 4912 C CA . GLN B 1 300 ? -17.281 27.875 1.526 1 96 300 GLN B CA 1
ATOM 4913 C C . GLN B 1 300 ? -16.312 26.781 1.106 1 96 300 GLN B C 1
ATOM 4915 O O . GLN B 1 300 ? -15.891 26.719 -0.051 1 96 300 GLN B O 1
ATOM 4920 N N . ALA B 1 301 ? -15.977 25.938 2.053 1 95.75 301 ALA B N 1
ATOM 4921 C CA . ALA B 1 301 ? -15.055 24.828 1.78 1 95.75 301 ALA B CA 1
ATOM 4922 C C . ALA B 1 301 ? -15.656 23.844 0.794 1 95.75 301 ALA B C 1
ATOM 4924 O O . ALA B 1 301 ? -14.969 23.344 -0.108 1 95.75 301 ALA B O 1
ATOM 4925 N N . ARG B 1 302 ? -16.906 23.516 0.992 1 94.94 302 ARG B N 1
ATOM 4926 C CA . ARG B 1 302 ? -17.609 22.578 0.119 1 94.94 302 ARG B CA 1
ATOM 4927 C C . ARG B 1 302 ? -17.641 23.094 -1.318 1 94.94 302 ARG B C 1
ATOM 4929 O O . ARG B 1 302 ? -17.469 22.312 -2.26 1 94.94 302 ARG B O 1
ATOM 4936 N N . GLU B 1 303 ? -17.875 24.359 -1.464 1 95.56 303 GLU B N 1
ATOM 4937 C CA . GLU B 1 303 ? -17.906 24.953 -2.795 1 95.56 303 GLU B CA 1
ATOM 4938 C C . GLU B 1 303 ? -16.547 24.844 -3.479 1 95.56 303 GLU B C 1
ATOM 4940 O O . GLU B 1 303 ? -16.469 24.516 -4.664 1 95.56 303 GLU B O 1
ATOM 4945 N N . LEU B 1 304 ? -15.547 25.156 -2.734 1 94.88 304 LEU B N 1
ATOM 4946 C CA . LEU B 1 304 ? -14.195 25.062 -3.279 1 94.88 304 LEU B CA 1
ATOM 4947 C C . LEU B 1 304 ? -13.852 23.625 -3.65 1 94.88 304 LEU B C 1
ATOM 4949 O O . LEU B 1 304 ? -13.234 23.375 -4.691 1 94.88 304 LEU B O 1
ATOM 4953 N N . ARG B 1 305 ? -14.203 22.641 -2.822 1 94.62 305 ARG B N 1
ATOM 4954 C CA . ARG B 1 305 ? -13.945 21.234 -3.09 1 94.62 305 ARG B CA 1
ATOM 4955 C C . ARG B 1 305 ? -14.648 20.781 -4.367 1 94.62 305 ARG B C 1
ATOM 4957 O O . ARG B 1 305 ? -14.07 20.062 -5.18 1 94.62 305 ARG B O 1
ATOM 4964 N N . LYS B 1 306 ? -15.867 21.203 -4.484 1 95 306 LYS B N 1
ATOM 4965 C CA . LYS B 1 306 ? -16.656 20.828 -5.656 1 95 306 LYS B CA 1
ATOM 4966 C C . LYS B 1 306 ? -16.047 21.406 -6.93 1 95 306 LYS B C 1
ATOM 4968 O O . LYS B 1 306 ? -15.93 20.719 -7.945 1 95 306 LYS B O 1
ATOM 4973 N N . LYS B 1 307 ? -15.711 22.672 -6.844 1 94.94 307 LYS B N 1
ATOM 4974 C CA . LYS B 1 307 ? -15.102 23.344 -7.992 1 94.94 307 LYS B CA 1
ATOM 4975 C C . LYS B 1 307 ? -13.812 22.641 -8.414 1 94.94 307 LYS B C 1
ATOM 4977 O O . LYS B 1 307 ? -13.609 22.359 -9.602 1 94.94 307 LYS B O 1
ATOM 4982 N N . ASN B 1 308 ? -12.953 22.359 -7.469 1 93.38 308 ASN B N 1
ATOM 4983 C CA . ASN B 1 308 ? -11.688 21.688 -7.746 1 93.38 308 ASN B CA 1
ATOM 4984 C C . ASN B 1 308 ? -11.898 20.281 -8.297 1 93.38 308 ASN B C 1
ATOM 4986 O O . ASN B 1 308 ? -11.133 19.828 -9.148 1 93.38 308 ASN B O 1
ATOM 4990 N N . ALA B 1 309 ? -12.914 19.594 -7.777 1 92.88 309 ALA B N 1
ATOM 4991 C CA . ALA B 1 309 ? -13.234 18.25 -8.25 1 92.88 309 ALA B CA 1
ATOM 4992 C C . ALA B 1 309 ? -13.68 18.266 -9.711 1 92.88 309 ALA B C 1
ATOM 4994 O O . ALA B 1 309 ? -13.273 17.422 -10.508 1 92.88 309 ALA B O 1
ATOM 4995 N N . ILE B 1 310 ? -14.508 19.188 -10.031 1 93.94 310 ILE B N 1
ATOM 4996 C CA . ILE B 1 310 ? -14.992 19.344 -11.398 1 93.94 310 ILE B CA 1
ATOM 4997 C C . ILE B 1 310 ? -13.82 19.625 -12.336 1 93.94 310 ILE B C 1
ATOM 4999 O O . ILE B 1 310 ? -13.695 19 -13.391 1 93.94 310 ILE B O 1
ATOM 5003 N N . GLU B 1 311 ? -12.953 20.531 -11.883 1 91.5 311 GLU B N 1
ATOM 5004 C CA . GLU B 1 311 ? -11.781 20.891 -12.68 1 91.5 311 GLU B CA 1
ATOM 5005 C C . GLU B 1 311 ? -10.875 19.672 -12.891 1 91.5 311 GLU B C 1
ATOM 5007 O O . GLU B 1 311 ? -10.352 19.469 -13.984 1 91.5 311 GLU B O 1
ATOM 5012 N N . ALA B 1 312 ? -10.688 18.906 -11.867 1 88.5 312 ALA B N 1
ATOM 5013 C CA . ALA B 1 312 ? -9.844 17.719 -11.938 1 88.5 312 ALA B CA 1
ATOM 5014 C C . ALA B 1 312 ? -10.422 16.703 -12.922 1 88.5 312 ALA B C 1
ATOM 5016 O O . ALA B 1 312 ? -9.68 16.094 -13.695 1 88.5 312 ALA B O 1
ATOM 5017 N N . MET B 1 313 ? -11.711 16.484 -12.922 1 88.62 313 MET B N 1
ATOM 5018 C CA . MET B 1 313 ? -12.375 15.539 -13.812 1 88.62 313 MET B CA 1
ATOM 5019 C C . MET B 1 313 ? -12.336 16.031 -15.258 1 88.62 313 MET B C 1
ATOM 5021 O O . MET B 1 313 ? -12.148 15.234 -16.188 1 88.62 313 MET B O 1
ATOM 5025 N N . GLU B 1 314 ? -12.484 17.297 -15.414 1 89.5 314 GLU B N 1
ATOM 5026 C CA . GLU B 1 314 ? -12.43 17.875 -16.75 1 89.5 314 GLU B CA 1
ATOM 5027 C C . GLU B 1 314 ? -11.047 17.703 -17.375 1 89.5 314 GLU B C 1
ATOM 5029 O O . GLU B 1 314 ? -10.93 17.453 -18.578 1 89.5 314 GLU B O 1
ATOM 5034 N N . LYS B 1 315 ? -10.07 17.859 -16.562 1 88.06 315 LYS B N 1
ATOM 5035 C CA . LYS B 1 315 ? -8.695 17.672 -17.031 1 88.06 315 LYS B CA 1
ATOM 5036 C C . LYS B 1 315 ? -8.492 16.25 -17.531 1 88.06 315 LYS B C 1
ATOM 5038 O O . LYS B 1 315 ? -7.617 16 -18.375 1 88.06 315 LYS B O 1
ATOM 5043 N N . GLN B 1 316 ? -9.289 15.344 -17.016 1 86.62 316 GLN B N 1
ATOM 5044 C CA . GLN B 1 316 ? -9.219 13.953 -17.438 1 86.62 316 GLN B CA 1
ATOM 5045 C C . GLN B 1 316 ? -10.141 13.68 -18.609 1 86.62 316 GLN B C 1
ATOM 5047 O O . GLN B 1 316 ? -10.234 12.547 -19.094 1 86.62 316 GLN B O 1
ATOM 5052 N N . GLY B 1 317 ? -10.805 14.664 -19.062 1 87.94 317 GLY B N 1
ATOM 5053 C CA . GLY B 1 317 ? -11.734 14.508 -20.156 1 87.94 317 GLY B CA 1
ATOM 5054 C C . GLY B 1 317 ? -13.008 13.781 -19.766 1 87.94 317 GLY B C 1
ATOM 5055 O O . GLY B 1 317 ? -13.641 13.125 -20.594 1 87.94 317 GLY B O 1
ATOM 5056 N N . ARG B 1 318 ? -13.438 13.867 -18.484 1 87.62 318 ARG B N 1
ATOM 5057 C CA . ARG B 1 318 ? -14.594 13.125 -17.984 1 87.62 318 ARG B CA 1
ATOM 5058 C C . ARG B 1 318 ? -15.656 14.07 -17.438 1 87.62 318 ARG B C 1
ATOM 5060 O O . ARG B 1 318 ? -15.328 15.141 -16.906 1 87.62 318 ARG B O 1
ATOM 5067 N N . LYS B 1 319 ? -16.984 13.641 -17.688 1 89.44 319 LYS B N 1
ATOM 5068 C CA . LYS B 1 319 ? -18.062 14.312 -16.969 1 89.44 319 LYS B CA 1
ATOM 5069 C C . LYS B 1 319 ? -18.172 13.805 -15.531 1 89.44 319 LYS B C 1
ATOM 5071 O O . LYS B 1 319 ? -17.875 12.641 -15.258 1 89.44 319 LYS B O 1
ATOM 5076 N N . VAL B 1 320 ? -18.5 14.711 -14.625 1 91.56 320 VAL B N 1
ATOM 5077 C CA . VAL B 1 320 ? -18.484 14.352 -13.203 1 91.56 320 VAL B CA 1
ATOM 5078 C C . VAL B 1 320 ? -19.906 14.273 -12.672 1 91.56 320 VAL B C 1
ATOM 5080 O O . VAL B 1 320 ? -20.766 15.094 -13.039 1 91.56 320 VAL B O 1
ATOM 5083 N N . VAL B 1 321 ? -20.203 13.289 -11.984 1 93.25 321 VAL B N 1
ATOM 5084 C CA . VAL B 1 321 ? -21.344 13.234 -11.086 1 93.25 321 VAL B CA 1
ATOM 5085 C C . VAL B 1 321 ? -20.875 13.023 -9.648 1 93.25 321 VAL B C 1
ATOM 5087 O O . VAL B 1 321 ? -19.75 12.57 -9.422 1 93.25 321 VAL B O 1
ATOM 5090 N N . PHE B 1 322 ? -21.656 13.484 -8.758 1 93.69 322 PHE B N 1
ATOM 5091 C CA . PHE B 1 322 ? -21.234 13.391 -7.363 1 93.69 322 PHE B CA 1
ATOM 5092 C C . PHE B 1 322 ? -22.031 12.32 -6.629 1 93.69 322 PHE B C 1
ATOM 5094 O O . PHE B 1 322 ? -23.25 12.211 -6.816 1 93.69 322 PHE B O 1
ATOM 5101 N N . HIS B 1 323 ? -21.359 11.492 -5.965 1 93.06 323 HIS B N 1
ATOM 5102 C CA . HIS B 1 323 ? -21.891 10.469 -5.062 1 93.06 323 HIS B CA 1
ATOM 5103 C C . HIS B 1 323 ? -21.453 10.734 -3.625 1 93.06 323 HIS B C 1
ATOM 5105 O O . HIS B 1 323 ? -20.281 10.57 -3.287 1 93.06 323 HIS B O 1
ATOM 5111 N N . ASN B 1 324 ? -22.359 11.094 -2.67 1 91.5 324 ASN B N 1
ATOM 5112 C CA . ASN B 1 324 ? -22.047 11.477 -1.297 1 91.5 324 ASN B CA 1
ATOM 5113 C C . ASN B 1 324 ? -20.953 12.531 -1.243 1 91.5 324 ASN B C 1
ATOM 5115 O O . ASN B 1 324 ? -19.953 12.359 -0.541 1 91.5 324 ASN B O 1
ATOM 5119 N N . ASP B 1 325 ? -20.984 13.516 -2.143 1 90.31 325 ASP B N 1
ATOM 5120 C CA . ASP B 1 325 ? -20.156 14.711 -2.215 1 90.31 325 ASP B CA 1
ATOM 5121 C C . ASP B 1 325 ? -18.766 14.391 -2.764 1 90.31 325 ASP B C 1
ATOM 5123 O O . ASP B 1 325 ? -17.875 15.234 -2.727 1 90.31 325 ASP B O 1
ATOM 5127 N N . LEU B 1 326 ? -18.625 13.133 -3.211 1 94.12 326 LEU B N 1
ATOM 5128 C CA . LEU B 1 326 ? -17.359 12.742 -3.834 1 94.12 326 LEU B CA 1
ATOM 5129 C C . LEU B 1 326 ? -17.531 12.531 -5.336 1 94.12 326 LEU B C 1
ATOM 5131 O O . LEU B 1 326 ? -18.547 11.984 -5.773 1 94.12 326 LEU B O 1
ATOM 5135 N N . PRO B 1 327 ? -16.578 12.977 -6.117 1 94.62 327 PRO B N 1
ATOM 5136 C CA . PRO B 1 327 ? -16.734 12.906 -7.574 1 94.62 327 PRO B CA 1
ATOM 5137 C C . PRO B 1 327 ? -16.547 11.492 -8.117 1 94.62 327 PRO B C 1
ATOM 5139 O O . PRO B 1 327 ? -15.688 10.75 -7.637 1 94.62 327 PRO B O 1
ATOM 5142 N N . ILE B 1 328 ? -17.344 11.039 -9.086 1 94.81 328 ILE B N 1
ATOM 5143 C CA . ILE B 1 328 ? -17.203 9.836 -9.898 1 94.81 328 ILE B CA 1
ATOM 5144 C C . ILE B 1 328 ? -17.422 10.188 -11.375 1 94.81 328 ILE B C 1
ATOM 5146 O O . ILE B 1 328 ? -18.109 11.156 -11.695 1 94.81 328 ILE B O 1
ATOM 5150 N N . PRO B 1 329 ? -16.719 9.414 -12.234 1 92.31 329 PRO B N 1
ATOM 5151 C CA . PRO B 1 329 ? -17 9.648 -13.656 1 92.31 329 PRO B CA 1
ATOM 5152 C C . PRO B 1 329 ? -18.453 9.336 -14.023 1 92.31 329 PRO B C 1
ATOM 5154 O O . PRO B 1 329 ? -19 8.336 -13.562 1 92.31 329 PRO B O 1
ATOM 5157 N N . ALA B 1 330 ? -19 10.258 -14.789 1 89.38 330 ALA B N 1
ATOM 5158 C CA . ALA B 1 330 ? -20.344 10.008 -15.289 1 89.38 330 ALA B CA 1
ATOM 5159 C C . ALA B 1 330 ? -20.359 8.836 -16.266 1 89.38 330 ALA B C 1
ATOM 5161 O O . ALA B 1 330 ? -19.391 8.633 -17.016 1 89.38 330 ALA B O 1
ATOM 5162 N N . GLU B 1 331 ? -21.266 7.855 -16.062 1 75.81 331 GLU B N 1
ATOM 5163 C CA . GLU B 1 331 ? -21.391 6.715 -16.969 1 75.81 331 GLU B CA 1
ATOM 5164 C C . GLU B 1 331 ? -21.609 7.172 -18.406 1 75.81 331 GLU B C 1
ATOM 5166 O O . GLU B 1 331 ? -22.281 8.18 -18.641 1 75.81 331 GLU B O 1
ATOM 5171 N N . SER B 1 332 ? -20.672 6.844 -19.344 1 56.09 332 SER B N 1
ATOM 5172 C CA . SER B 1 332 ? -20.922 7.188 -20.734 1 56.09 332 SER B CA 1
ATOM 5173 C C . SER B 1 332 ? -22.344 6.793 -21.156 1 56.09 332 SER B C 1
ATOM 5175 O O . SER B 1 332 ? -22.797 5.688 -20.859 1 56.09 332 SER B O 1
ATOM 5177 N N . SER B 1 333 ? -23.219 7.73 -21.328 1 43.38 333 SER B N 1
ATOM 5178 C CA . SER B 1 333 ? -24.469 7.445 -22.016 1 43.38 333 SER B CA 1
ATOM 5179 C C . SER B 1 333 ? -24.219 6.676 -23.312 1 43.38 333 SER B C 1
ATOM 5181 O O . SER B 1 333 ? -23.219 6.887 -23.984 1 43.38 333 SER B O 1
#

pLDDT: mean 92.66, std 9.39, range [35.66, 98.88]